Protein AF-0000000068500749 (afdb_homodimer)

Secondary structure (DSSP, 8-state):
---EEEEEEPPPBHHHHHTB--SS---PBPHHHHHHHHHHHHHHTTS---EEEEESSHHHHHHHHHHHHHHT-PEEEEGGGPPPP-GGGTT-BHHHHHHHSHHHHHHHHH-GGG---TT---HHHHHHHHHHHHHHHHHH-SS-EEEEEE-HHHHHHHHHHHTT--GGGGGGB---TT-EEEEEEETTEEEEEEEEE-TT-SS-------TT-/---EEEEEEPPPBHHHHHTB--SS---PBPHHHHHHHHHHHHHHTTS---EEEEESSHHHHHHHHHHHHHHT-PEEEEGGGPPPP-GGGTT-BHHHHHHHSHHHHHHHHH-GGG---TT---HHHHHHHHHHHHHHHHHH-SS-EEEEEE-HHHHHHHHHHHTT--GGGGGGB---TT-EEEEEEETTEEEEEEEEE-TT-SS-------TT-

Nearest PDB structures (foldseek):
  4ij6-assembly1_B  TM=9.766E-01  e=2.211E-24  Hydrogenobacter thermophilus TK-6
  4ij5-assembly1_B  TM=9.631E-01  e=2.299E-23  Hydrogenobacter thermophilus TK-6
  6e4b-assembly2_C  TM=9.234E-01  e=4.566E-20  Escherichia coli K-12
  1ebb-assembly1_A  TM=9.603E-01  e=8.939E-19  Geobacillus stearothermophilus
  6nru-assembly5_E  TM=9.202E-01  e=1.307E-18  Shigella flexneri 2a

Sequence (426 aa):
MGNTFYIVRHGQTDWNILGKTQGHGNSDLTPQGIEQAKELSEDIGKYSIDYIFSSDLGRAMQTAQILGDKLNIEVQKTEALREMGFGVWEGLLIKEIQKDYSDIYATWRNEPHLVNIPEGETLKIIKERVDAFIKELNEKYDNKNIILVTHSITLRVMLLSFLESGMENIYRIKQDNTALNIVEFKDYGPVIVKMNDTSHIKNHVKINNSALEMGNTFYIVRHGQTDWNILGKTQGHGNSDLTPQGIEQAKELSEDIGKYSIDYIFSSDLGRAMQTAQILGDKLNIEVQKTEALREMGFGVWEGLLIKEIQKDYSDIYATWRNEPHLVNIPEGETLKIIKERVDAFIKELNEKYDNKNIILVTHSITLRVMLLSFLESGMENIYRIKQDNTALNIVEFKDYGPVIVKMNDTSHIKNHVKINNSALE

pLDDT: mean 94.72, std 9.9, range [47.94, 99.0]

Foldseek 3Di:
DFEKEKEFEFFAFPCFVVLADAFLDDGEHDPRRLVLLLLLLVVCLVDPADAEEEAPRDRLVSSRVSNCVSNVHDYHYDNLQGGWFQAPRGGPHPVVCCVPVVPLVVCCVQPQQPHDHVGTDHLVVNLVSNVVVVVVCRVVDGHHYYYYYHHLQSVLSVVCVQVVHDSSCSVVADAAH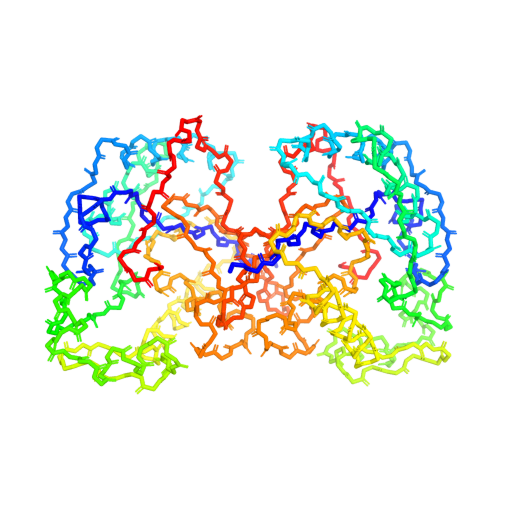GFIWMWGQDPVGIDTPDGRHSVSNDDCDPRNGHSSD/DFEKEKEFEFFAFPCFVVLADAFLDDGEHDPRRLVLLLLLLVVCLVPPADAEEEAPRDRLVSSRVSNCVSNVHDYHYDNLQGGWFQAPRGGPHPVVCCVPVVPLVVCCVQPQQPHDHVVTDHLVVNLVSNVVVVVVCRVVDGHHYYYYYHHLQSVLSVVCVQVVHDSSCSVVADAAHGFIWMWGQDPVGIDTPDGRHSVSNDDCDPRSGHSSD

Radius of gyration: 21.62 Å; Cα contacts (8 Å, |Δi|>4): 972; chains: 2; bounding box: 49×56×51 Å

Structure (mmCIF, N/CA/C/O backbone):
data_AF-0000000068500749-model_v1
#
loop_
_entity.id
_entity.type
_entity.pdbx_description
1 polymer 'Phosphoglycerate mutase'
#
loop_
_atom_site.group_PDB
_atom_site.id
_atom_site.type_symbol
_atom_site.label_atom_id
_atom_site.label_alt_id
_atom_site.label_comp_id
_atom_site.label_asym_id
_atom_site.label_entity_id
_atom_site.label_seq_id
_atom_site.pdbx_PDB_ins_code
_atom_site.Cartn_x
_atom_site.Cartn_y
_atom_site.Cartn_z
_atom_site.occupancy
_atom_site.B_iso_or_equiv
_atom_site.auth_seq_id
_atom_site.auth_comp_id
_atom_site.auth_asym_id
_atom_site.auth_atom_id
_atom_site.pdbx_PDB_model_num
ATOM 1 N N . MET A 1 1 ? -22.219 -3.414 1.547 1 71.38 1 MET A N 1
ATOM 2 C CA . MET A 1 1 ? -20.906 -3.711 2.107 1 71.38 1 MET A CA 1
ATOM 3 C C . MET A 1 1 ? -20.172 -4.762 1.272 1 71.38 1 MET A C 1
ATOM 5 O O . MET A 1 1 ? -20.812 -5.617 0.655 1 71.38 1 MET A O 1
ATOM 9 N N . GLY A 1 2 ? -19.078 -4.574 0.69 1 93.25 2 GLY A N 1
ATOM 10 C CA . GLY A 1 2 ? -18.422 -5.426 -0.292 1 93.25 2 GLY A CA 1
ATOM 11 C C . GLY A 1 2 ? -17.406 -6.371 0.32 1 93.25 2 GLY A C 1
ATOM 12 O O . GLY A 1 2 ? -17.281 -6.449 1.544 1 93.25 2 GLY A O 1
ATOM 13 N N . ASN A 1 3 ? -16.953 -7.312 -0.362 1 98.62 3 ASN A N 1
ATOM 14 C CA . ASN A 1 3 ? -16 -8.328 0.065 1 98.62 3 ASN A CA 1
ATOM 15 C C . ASN A 1 3 ? -14.688 -7.703 0.524 1 98.62 3 ASN A C 1
ATOM 17 O O . ASN A 1 3 ? -14.367 -6.574 0.156 1 98.62 3 ASN A O 1
ATOM 21 N N . THR A 1 4 ? -14.039 -8.367 1.441 1 98.81 4 THR A N 1
ATOM 22 C CA . THR A 1 4 ? -12.648 -8.07 1.788 1 98.81 4 THR A CA 1
ATOM 23 C C . THR A 1 4 ? -11.719 -9.156 1.268 1 98.81 4 THR A C 1
ATOM 25 O O . THR A 1 4 ? -11.945 -10.344 1.502 1 98.81 4 THR A O 1
ATOM 28 N N . PHE A 1 5 ? -10.758 -8.75 0.546 1 98.88 5 PHE A N 1
ATOM 29 C CA . PHE A 1 5 ? -9.773 -9.68 0.004 1 98.88 5 PHE A CA 1
ATOM 30 C C . PHE A 1 5 ? -8.469 -9.617 0.79 1 98.88 5 PHE A C 1
ATOM 32 O O . PHE A 1 5 ? -7.934 -8.531 1.021 1 98.88 5 PHE A O 1
ATOM 39 N N . TYR A 1 6 ? -8.008 -10.734 1.251 1 98.88 6 TYR A N 1
ATOM 40 C CA . TYR A 1 6 ? -6.699 -10.953 1.857 1 98.88 6 TYR A CA 1
ATOM 41 C C . TYR A 1 6 ? -5.746 -11.633 0.879 1 98.88 6 TYR A C 1
ATOM 43 O O . TYR A 1 6 ? -5.801 -12.852 0.696 1 98.88 6 TYR A O 1
ATOM 51 N N . ILE A 1 7 ? -4.91 -10.852 0.264 1 98.94 7 ILE A N 1
ATOM 52 C CA . ILE A 1 7 ? -4.113 -11.32 -0.865 1 98.94 7 ILE A CA 1
ATOM 53 C C . ILE A 1 7 ? -2.678 -11.57 -0.414 1 98.94 7 ILE A C 1
ATOM 55 O O . ILE A 1 7 ? -2.041 -10.695 0.173 1 98.94 7 ILE A O 1
ATOM 59 N N . VAL A 1 8 ? -2.154 -12.734 -0.769 1 98.5 8 VAL A N 1
ATOM 60 C CA . VAL A 1 8 ? -0.873 -13.164 -0.224 1 98.5 8 VAL A CA 1
ATOM 61 C C . VAL A 1 8 ? -0.007 -13.75 -1.339 1 98.5 8 VAL A C 1
ATOM 63 O O . VAL A 1 8 ? -0.506 -14.461 -2.215 1 98.5 8 VAL A O 1
ATOM 66 N N . ARG A 1 9 ? 1.247 -13.398 -1.293 1 98.38 9 ARG A N 1
ATOM 67 C CA . ARG A 1 9 ? 2.227 -14.102 -2.117 1 98.38 9 ARG A CA 1
ATOM 68 C C . ARG A 1 9 ? 2.609 -15.438 -1.493 1 98.38 9 ARG A C 1
ATOM 70 O O . ARG A 1 9 ? 2.709 -15.555 -0.27 1 98.38 9 ARG A O 1
ATOM 77 N N . HIS A 1 10 ? 2.9 -16.375 -2.258 1 98.38 10 HIS A N 1
ATOM 78 C CA . HIS A 1 10 ? 3.309 -17.688 -1.763 1 98.38 10 HIS A CA 1
ATOM 79 C C . HIS A 1 10 ? 4.566 -17.594 -0.908 1 98.38 10 HIS A C 1
ATOM 81 O O . HIS A 1 10 ? 5.246 -16.562 -0.918 1 98.38 10 HIS A O 1
ATOM 87 N N . GLY A 1 11 ? 4.848 -18.734 -0.18 1 97.44 11 GLY A N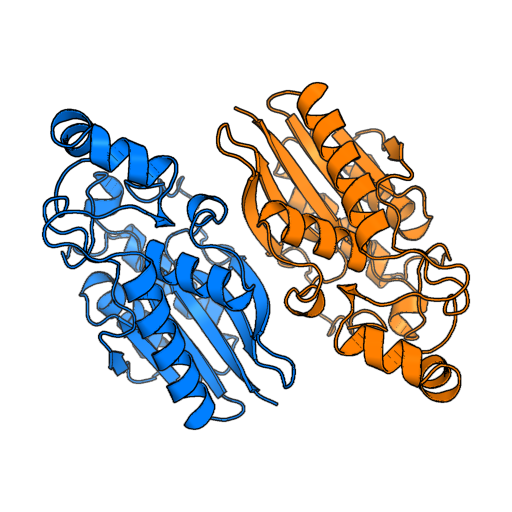 1
ATOM 88 C CA . GLY A 1 11 ? 6.051 -18.812 0.631 1 97.44 11 GLY A CA 1
ATOM 89 C C . GLY A 1 11 ? 7.32 -18.922 -0.194 1 97.44 11 GLY A C 1
ATOM 90 O O . GLY A 1 11 ? 7.262 -19.172 -1.4 1 97.44 11 GLY A O 1
ATOM 91 N N . GLN A 1 12 ? 8.414 -18.75 0.467 1 96 12 GLN A N 1
ATOM 92 C CA . GLN A 1 12 ? 9.711 -18.812 -0.19 1 96 12 GLN A CA 1
ATOM 93 C C . GLN A 1 12 ? 9.938 -20.172 -0.835 1 96 12 GLN A C 1
ATOM 95 O O . GLN A 1 12 ? 9.633 -21.219 -0.236 1 96 12 GLN A O 1
ATOM 100 N N . THR A 1 13 ? 10.469 -20.188 -2.014 1 95.81 13 THR A N 1
ATOM 101 C CA . THR A 1 13 ? 10.758 -21.422 -2.742 1 95.81 13 THR A CA 1
ATOM 102 C C . THR A 1 13 ? 12.266 -21.562 -2.971 1 95.81 13 THR A C 1
ATOM 104 O O . THR A 1 13 ? 13.023 -20.609 -2.801 1 95.81 13 THR A O 1
ATOM 107 N N . ASP A 1 14 ? 12.641 -22.719 -3.41 1 93.31 14 ASP A N 1
ATOM 108 C CA . ASP A 1 14 ? 14.039 -22.953 -3.764 1 93.31 14 ASP A CA 1
ATOM 109 C C . ASP A 1 14 ? 14.484 -22.047 -4.898 1 93.31 14 ASP A C 1
ATOM 111 O O . ASP A 1 14 ? 15.602 -21.516 -4.879 1 93.31 14 ASP A O 1
ATOM 115 N N . TRP A 1 15 ? 13.641 -21.859 -5.832 1 90.56 15 TRP A N 1
ATOM 116 C CA . TRP A 1 15 ? 13.992 -21.016 -6.977 1 90.56 15 TRP A CA 1
ATOM 117 C C . TRP A 1 15 ? 14.102 -19.547 -6.566 1 90.56 15 TRP A C 1
ATOM 119 O O . TRP A 1 15 ? 14.891 -18.797 -7.141 1 90.56 15 TRP A O 1
ATOM 129 N N . ASN A 1 16 ? 13.289 -19.125 -5.578 1 90.19 16 ASN A N 1
ATOM 130 C CA . ASN A 1 16 ? 13.484 -17.781 -5.039 1 90.19 16 ASN A CA 1
ATOM 131 C C . ASN A 1 16 ? 14.914 -17.578 -4.551 1 90.19 16 ASN A C 1
ATOM 133 O O . ASN A 1 16 ? 15.555 -16.578 -4.879 1 90.19 16 ASN A O 1
ATOM 137 N N . ILE A 1 17 ? 15.391 -18.516 -3.789 1 88.44 17 ILE A N 1
ATOM 138 C CA . ILE A 1 17 ? 16.719 -18.438 -3.182 1 88.44 17 ILE A CA 1
ATOM 139 C C . ILE A 1 17 ? 17.781 -18.438 -4.273 1 88.44 17 ILE A C 1
ATOM 141 O O . ILE A 1 17 ? 18.797 -17.734 -4.164 1 88.44 17 ILE A O 1
ATOM 145 N N . LEU A 1 18 ? 17.516 -19.125 -5.293 1 88.44 18 LEU A N 1
ATOM 146 C CA . LEU A 1 18 ? 18.5 -19.297 -6.359 1 88.44 18 LEU A CA 1
ATOM 147 C C . LEU A 1 18 ? 18.438 -18.141 -7.348 1 88.44 18 LEU A C 1
ATOM 149 O O . LEU A 1 18 ? 19.312 -17.984 -8.203 1 88.44 18 LEU A O 1
ATOM 153 N N . GLY A 1 19 ? 17.344 -17.422 -7.281 1 89.38 19 GLY A N 1
ATOM 154 C CA . GLY A 1 19 ? 17.188 -16.312 -8.203 1 89.38 19 GLY A CA 1
ATOM 155 C C . GLY A 1 19 ? 16.703 -16.734 -9.578 1 89.38 19 GLY A C 1
ATOM 156 O O . GLY A 1 19 ? 17.094 -16.156 -10.586 1 89.38 19 GLY A O 1
ATOM 157 N N . LYS A 1 20 ? 15.984 -17.766 -9.633 1 91.12 20 LYS A N 1
ATOM 158 C CA . LYS A 1 20 ? 15.445 -18.25 -10.891 1 91.12 20 LYS A CA 1
ATOM 159 C C . LYS A 1 20 ? 14.055 -17.672 -11.164 1 91.12 20 LYS A C 1
ATOM 161 O O . LYS A 1 20 ? 13.289 -17.438 -10.234 1 91.12 20 LYS A O 1
ATOM 166 N N . THR A 1 21 ? 13.812 -17.469 -12.422 1 92.44 21 THR A N 1
ATOM 167 C CA . THR A 1 21 ? 12.508 -16.984 -12.844 1 92.44 21 THR A CA 1
ATOM 168 C C . THR A 1 21 ? 11.461 -18.094 -12.766 1 92.44 21 THR A C 1
ATOM 170 O O . THR A 1 21 ? 11.609 -19.141 -13.414 1 92.44 21 THR A O 1
ATOM 173 N N . GLN A 1 22 ? 10.516 -17.75 -11.953 1 90.94 22 GLN A N 1
ATOM 174 C CA . GLN A 1 22 ? 9.484 -18.766 -11.703 1 90.94 22 GLN A CA 1
ATOM 175 C C . GLN A 1 22 ? 8.125 -18.281 -12.203 1 90.94 22 GLN A C 1
ATOM 177 O O . GLN A 1 22 ? 7.398 -17.594 -11.484 1 90.94 22 GLN A O 1
ATOM 182 N N . GLY A 1 23 ? 7.676 -18.484 -13.281 1 94.94 23 GLY A N 1
ATOM 183 C CA . GLY A 1 23 ? 6.363 -18.266 -13.867 1 94.94 23 GLY A CA 1
ATOM 184 C C . GLY A 1 23 ? 5.395 -19.406 -13.594 1 94.94 23 GLY A C 1
ATOM 185 O O . GLY A 1 23 ? 5.008 -19.641 -12.453 1 94.94 23 GLY A O 1
ATOM 186 N N . HIS A 1 24 ? 5.258 -20.188 -14.633 1 95.81 24 HIS A N 1
ATOM 187 C CA . HIS A 1 24 ? 4.367 -21.328 -14.477 1 95.81 24 HIS A CA 1
ATOM 188 C C . HIS A 1 24 ? 5.129 -22.562 -14 1 95.81 24 HIS A C 1
ATOM 190 O O . HIS A 1 24 ? 4.527 -23.594 -13.711 1 95.81 24 HIS A O 1
ATOM 196 N N . GLY A 1 25 ? 6.453 -22.359 -13.922 1 89.88 25 GLY A N 1
ATOM 197 C CA . GLY A 1 25 ? 7.25 -23.438 -13.336 1 89.88 25 GLY A CA 1
ATOM 198 C C . GLY A 1 25 ? 7.047 -23.562 -11.836 1 89.88 25 GLY A C 1
ATOM 199 O O . GLY A 1 25 ? 6.414 -22.719 -11.211 1 89.88 25 GLY A O 1
ATOM 200 N N . ASN A 1 26 ? 7.57 -24.703 -11.344 1 86.31 26 ASN A N 1
ATOM 201 C CA . ASN A 1 26 ? 7.309 -24.938 -9.93 1 86.31 26 ASN A CA 1
ATOM 202 C C . ASN A 1 26 ? 8.555 -25.422 -9.203 1 86.31 26 ASN A C 1
ATOM 204 O O . ASN A 1 26 ? 9.352 -26.188 -9.766 1 86.31 26 ASN A O 1
ATOM 208 N N . SER A 1 27 ? 8.695 -24.906 -8.086 1 89 27 SER A N 1
ATOM 209 C CA . SER A 1 27 ? 9.648 -25.406 -7.109 1 89 27 SER A CA 1
ATOM 210 C C . SER A 1 27 ? 9.031 -25.484 -5.719 1 89 27 SER A C 1
ATOM 212 O O . SER A 1 27 ? 8.086 -24.75 -5.414 1 89 27 SER A O 1
ATOM 214 N N . ASP A 1 28 ? 9.516 -26.297 -4.953 1 93.94 28 ASP A N 1
ATOM 215 C CA . ASP A 1 28 ? 8.953 -26.516 -3.623 1 93.94 28 ASP A CA 1
ATOM 216 C C . ASP A 1 28 ? 9.242 -25.328 -2.707 1 93.94 28 ASP A C 1
ATOM 218 O O . ASP A 1 28 ? 10.234 -24.609 -2.902 1 93.94 28 ASP A O 1
ATOM 222 N N . LEU A 1 29 ? 8.336 -25.188 -1.737 1 96.94 29 LEU A N 1
ATOM 223 C CA . LEU A 1 29 ? 8.672 -24.266 -0.654 1 96.94 29 LEU A CA 1
ATOM 224 C C . LEU A 1 29 ? 9.914 -24.734 0.096 1 96.94 29 LEU A C 1
ATOM 226 O O . LEU A 1 29 ? 10.094 -25.938 0.311 1 96.94 29 LEU A O 1
ATOM 230 N N . THR A 1 30 ? 10.711 -23.828 0.465 1 96.12 30 THR A N 1
ATOM 231 C CA . THR A 1 30 ? 11.781 -24.141 1.401 1 96.12 30 THR A CA 1
ATOM 232 C C . THR A 1 30 ? 11.227 -24.359 2.805 1 96.12 30 THR A C 1
ATOM 234 O O . THR A 1 30 ? 10.062 -24.062 3.074 1 96.12 30 THR A O 1
ATOM 237 N N . PRO A 1 31 ? 12.031 -24.922 3.672 1 96.19 31 PRO A N 1
ATOM 238 C CA . PRO A 1 31 ? 11.602 -24.984 5.07 1 96.19 31 PRO A CA 1
ATOM 239 C C . PRO A 1 31 ? 11.188 -23.625 5.621 1 96.19 31 PRO A C 1
ATOM 241 O O . PRO A 1 31 ? 10.195 -23.516 6.34 1 96.19 31 PRO A O 1
ATOM 244 N N . GLN A 1 32 ? 11.906 -22.656 5.227 1 95.25 32 GLN A N 1
ATOM 245 C CA . GLN A 1 32 ? 11.562 -21.297 5.641 1 95.25 32 GLN A CA 1
ATOM 246 C C . GLN A 1 32 ? 10.219 -20.875 5.059 1 95.25 32 GLN A C 1
ATOM 248 O O . GLN A 1 32 ? 9.43 -20.203 5.73 1 95.25 32 GLN A O 1
ATOM 253 N N . GLY A 1 33 ? 10.008 -21.172 3.812 1 96.75 33 GLY A N 1
ATOM 254 C CA . GLY A 1 33 ? 8.734 -20.859 3.186 1 96.75 33 GLY A CA 1
ATOM 255 C C . GLY A 1 33 ? 7.555 -21.5 3.893 1 96.75 33 GLY A C 1
ATOM 256 O O . GLY A 1 33 ? 6.496 -20.891 4.031 1 96.75 33 GLY A O 1
ATOM 257 N N . ILE A 1 34 ? 7.746 -22.703 4.301 1 97.5 34 ILE A N 1
ATOM 258 C CA . ILE A 1 34 ? 6.719 -23.422 5.043 1 97.5 34 ILE A CA 1
ATOM 259 C C . ILE A 1 34 ? 6.465 -22.734 6.379 1 97.5 34 ILE A C 1
ATOM 261 O O . ILE A 1 34 ? 5.312 -22.516 6.766 1 97.5 34 ILE A O 1
ATOM 265 N N . GLU A 1 35 ? 7.535 -22.391 7.023 1 97.12 35 GLU A N 1
ATOM 266 C CA . GLU A 1 35 ? 7.41 -21.703 8.305 1 97.12 35 GLU A CA 1
ATOM 267 C C . GLU A 1 35 ? 6.707 -20.359 8.141 1 97.12 35 GLU A C 1
ATOM 269 O O . GLU A 1 35 ? 5.867 -19.984 8.961 1 97.12 35 GLU A O 1
ATOM 274 N N . GLN A 1 36 ? 7.031 -19.625 7.137 1 96.81 36 GLN A N 1
ATOM 275 C CA . GLN A 1 36 ? 6.363 -18.359 6.828 1 96.81 36 GLN A CA 1
ATOM 276 C C . GLN A 1 36 ? 4.855 -18.562 6.691 1 96.81 36 GLN A C 1
ATOM 278 O O . GLN A 1 36 ? 4.07 -17.781 7.238 1 96.81 36 GLN A O 1
ATOM 283 N N . ALA A 1 37 ? 4.504 -19.562 5.957 1 97.88 37 ALA A N 1
ATOM 284 C CA . ALA A 1 37 ? 3.092 -19.859 5.727 1 97.88 37 ALA A CA 1
ATOM 285 C C . ALA A 1 37 ? 2.385 -20.219 7.027 1 97.88 37 ALA A C 1
ATOM 287 O O . ALA A 1 37 ? 1.25 -19.797 7.266 1 97.88 37 ALA A O 1
ATOM 288 N N . LYS A 1 38 ? 3.039 -20.984 7.84 1 98 38 LYS A N 1
ATOM 289 C CA . LYS A 1 38 ? 2.471 -21.359 9.133 1 98 38 LYS A CA 1
ATOM 290 C C . LYS A 1 38 ? 2.26 -20.125 10.016 1 98 38 LYS A C 1
ATOM 292 O O . LYS A 1 38 ? 1.207 -19.984 10.633 1 98 38 LYS A O 1
ATOM 297 N N . GLU A 1 39 ? 3.271 -19.312 10.078 1 97.81 39 GLU A N 1
ATOM 298 C CA . GLU A 1 39 ? 3.16 -18.094 10.867 1 97.81 39 GLU A CA 1
ATOM 299 C C . GLU A 1 39 ? 2.018 -17.219 10.359 1 97.81 39 GLU A C 1
ATOM 301 O O . GLU A 1 39 ? 1.275 -16.641 11.156 1 97.81 39 GLU A O 1
ATOM 306 N N . LEU A 1 40 ? 1.9 -17.109 9.062 1 97.81 40 LEU A N 1
ATOM 307 C CA . LEU A 1 40 ? 0.791 -16.359 8.484 1 97.81 40 LEU A CA 1
ATOM 308 C C . LEU A 1 40 ? -0.547 -16.984 8.875 1 97.81 40 LEU A C 1
ATOM 310 O O . LEU A 1 40 ? -1.503 -16.266 9.18 1 97.81 40 LEU A O 1
ATOM 314 N N . SER A 1 41 ? -0.614 -18.266 8.812 1 97.81 41 SER A N 1
ATOM 315 C CA . SER A 1 41 ? -1.863 -18.953 9.125 1 97.81 41 SER A CA 1
ATOM 316 C C . SER A 1 41 ? -2.303 -18.672 10.562 1 97.81 41 SER A C 1
ATOM 318 O O . SER A 1 41 ? -3.5 -18.562 10.836 1 97.81 41 SER A O 1
ATOM 320 N N . GLU A 1 42 ? -1.373 -18.578 11.43 1 96.62 42 GLU A N 1
ATOM 321 C CA . GLU A 1 42 ? -1.683 -18.234 12.82 1 96.62 42 GLU A CA 1
ATOM 322 C C . GLU A 1 42 ? -2.219 -16.797 12.922 1 96.62 42 GLU A C 1
ATOM 324 O O . GLU A 1 42 ? -3.199 -16.547 13.633 1 96.62 42 GLU A O 1
ATOM 329 N N . ASP A 1 43 ? -1.589 -15.969 12.258 1 95.75 43 ASP A N 1
ATOM 330 C CA . ASP A 1 43 ? -1.918 -14.547 12.344 1 95.75 43 ASP A CA 1
ATOM 331 C C . ASP A 1 43 ? -3.244 -14.25 11.648 1 95.75 43 ASP A C 1
ATOM 333 O O . ASP A 1 43 ? -4.055 -13.469 12.148 1 95.75 43 ASP A O 1
ATOM 337 N N . ILE A 1 44 ? -3.486 -14.82 10.492 1 96.19 44 ILE A N 1
ATOM 338 C CA . ILE A 1 44 ? -4.625 -14.477 9.641 1 96.19 44 ILE A CA 1
ATOM 339 C C . ILE A 1 44 ? -5.902 -15.078 10.234 1 96.19 44 ILE A C 1
ATOM 341 O O . ILE A 1 44 ? -7.008 -14.68 9.852 1 96.19 44 ILE A O 1
ATOM 345 N N . GLY A 1 45 ? -5.738 -15.969 11.172 1 93.12 45 GLY A N 1
ATOM 346 C CA . GLY A 1 45 ? -6.867 -16.547 11.875 1 93.12 45 GLY A CA 1
ATOM 347 C C . GLY A 1 45 ? -7.676 -15.531 12.656 1 93.12 45 GLY A C 1
ATOM 348 O O . GLY A 1 45 ? -8.812 -15.805 13.047 1 93.12 45 GLY A O 1
ATOM 349 N N . LYS A 1 46 ? -7.062 -14.398 12.906 1 93.44 46 LYS A N 1
ATOM 350 C CA . LYS A 1 46 ? -7.777 -13.344 13.625 1 93.44 46 LYS A CA 1
ATOM 351 C C . LYS A 1 46 ? -8.898 -12.766 12.773 1 93.44 46 LYS A C 1
ATOM 353 O O . LYS A 1 46 ? -9.797 -12.086 13.297 1 93.44 46 LYS A O 1
ATOM 358 N N . TYR A 1 47 ? -8.766 -13.031 11.531 1 94.75 47 TYR A N 1
ATOM 359 C CA . TYR A 1 47 ? -9.82 -12.586 10.633 1 94.75 47 TYR A CA 1
ATOM 360 C C . TYR A 1 47 ? -10.836 -13.695 10.398 1 94.75 47 TYR A C 1
ATOM 362 O O . TYR A 1 47 ? -10.5 -14.883 10.461 1 94.75 47 TYR A O 1
ATOM 370 N N . SER A 1 48 ? -12.117 -13.484 10.367 1 96.81 48 SER A N 1
ATOM 371 C CA . SER A 1 48 ? -13.141 -14.469 10.047 1 96.81 48 SER A CA 1
ATOM 372 C C . SER A 1 48 ? -13.188 -14.758 8.547 1 96.81 48 SER A C 1
ATOM 374 O O . SER A 1 48 ? -14.055 -14.25 7.84 1 96.81 48 SER A O 1
ATOM 376 N N . ILE A 1 49 ? -12.383 -15.719 8.148 1 98.62 49 ILE A N 1
ATOM 377 C CA . ILE A 1 49 ? -12.203 -16.016 6.727 1 98.62 49 ILE A CA 1
ATOM 378 C C . ILE A 1 49 ? -13.305 -16.953 6.25 1 98.62 49 ILE A C 1
ATOM 380 O O . ILE A 1 49 ? -13.609 -17.953 6.914 1 98.62 49 ILE A O 1
ATOM 384 N N . ASP A 1 50 ? -13.852 -16.641 5.102 1 98.81 50 ASP A N 1
ATOM 385 C CA . ASP A 1 50 ? -14.938 -17.453 4.551 1 98.81 50 ASP A CA 1
ATOM 386 C C . ASP A 1 50 ? -14.43 -18.391 3.457 1 98.81 50 ASP A C 1
ATOM 388 O O . ASP A 1 50 ? -14.875 -19.531 3.357 1 98.81 50 ASP A O 1
ATOM 392 N N . TYR A 1 51 ? -13.531 -17.891 2.584 1 98.88 51 TYR A N 1
ATOM 393 C CA . TYR A 1 51 ? -13.086 -18.656 1.424 1 98.88 51 TYR A CA 1
ATOM 394 C C . TYR A 1 51 ? -11.586 -18.484 1.203 1 98.88 51 TYR A C 1
ATOM 396 O O . TYR A 1 51 ? -11.016 -17.453 1.559 1 98.88 51 TYR A O 1
ATOM 404 N N . ILE A 1 52 ? -10.984 -19.5 0.629 1 98.94 52 ILE A N 1
ATOM 405 C CA . ILE A 1 52 ? -9.602 -19.453 0.177 1 98.94 52 ILE A CA 1
ATOM 406 C C . ILE A 1 52 ? -9.516 -19.859 -1.291 1 98.94 52 ILE A C 1
ATOM 408 O O . ILE A 1 52 ? -9.984 -20.938 -1.662 1 98.94 52 ILE A O 1
ATOM 412 N N . PHE A 1 53 ? -9.016 -19 -2.102 1 98.94 53 PHE A N 1
ATOM 413 C CA . PHE A 1 53 ? -8.664 -19.312 -3.484 1 98.94 53 PHE A CA 1
ATOM 414 C C . PHE A 1 53 ? -7.16 -19.25 -3.693 1 98.94 53 PHE A C 1
ATOM 416 O O . PHE A 1 53 ? -6.488 -18.375 -3.135 1 98.94 53 PHE A O 1
ATOM 423 N N . SER A 1 54 ? -6.656 -20.141 -4.523 1 98.88 54 SER A N 1
ATOM 424 C CA . SER A 1 54 ? -5.223 -20.156 -4.781 1 98.88 54 SER A CA 1
ATOM 425 C C . SER A 1 54 ? -4.93 -20.359 -6.266 1 98.88 54 SER A C 1
ATOM 427 O O . SER A 1 54 ? -5.668 -21.062 -6.961 1 98.88 54 SER A O 1
ATOM 429 N N . SER A 1 55 ? -3.848 -19.641 -6.68 1 98.81 55 SER A N 1
ATOM 430 C CA . SER A 1 55 ? -3.223 -20.125 -7.906 1 98.81 55 SER A CA 1
ATOM 431 C C . SER A 1 55 ? -3.076 -21.641 -7.887 1 98.81 55 SER A C 1
ATOM 433 O O . SER A 1 55 ? -2.77 -22.234 -6.844 1 98.81 55 SER A O 1
ATOM 435 N N . ASP A 1 56 ? -3.201 -22.281 -9.047 1 98.44 56 ASP A N 1
ATOM 436 C CA . ASP A 1 56 ? -3.115 -23.734 -9.094 1 98.44 56 ASP A CA 1
ATOM 437 C C . ASP A 1 56 ? -1.663 -24.203 -9.211 1 98.44 56 ASP A C 1
ATOM 439 O O . ASP A 1 56 ? -1.394 -25.406 -9.32 1 98.44 56 ASP A O 1
ATOM 443 N N . LEU A 1 57 ? -0.75 -23.312 -9.242 1 98.12 57 LEU A N 1
ATOM 444 C CA . LEU A 1 57 ? 0.66 -23.688 -9.273 1 98.12 57 LEU A CA 1
ATOM 445 C C . LEU A 1 57 ? 1.12 -24.188 -7.91 1 98.12 57 LEU A C 1
ATOM 447 O O . LEU A 1 57 ? 0.672 -23.688 -6.875 1 98.12 57 LEU A O 1
ATOM 451 N N . GLY A 1 58 ? 2.023 -25.062 -7.816 1 97.56 58 GLY A N 1
ATOM 452 C CA . GLY A 1 58 ? 2.375 -25.859 -6.652 1 97.56 58 GLY A CA 1
ATOM 453 C C . GLY A 1 58 ? 2.754 -25.016 -5.445 1 97.56 58 GLY A C 1
ATOM 454 O O . GLY A 1 58 ? 2.279 -25.266 -4.336 1 97.56 58 GLY A O 1
ATOM 455 N N . ARG A 1 59 ? 3.623 -24.031 -5.605 1 97.56 59 ARG A N 1
ATOM 456 C CA . ARG A 1 59 ? 4.113 -23.219 -4.488 1 97.56 59 ARG A CA 1
ATOM 457 C C . ARG A 1 59 ? 2.975 -22.438 -3.838 1 97.56 59 ARG A C 1
ATOM 459 O O . ARG A 1 59 ? 2.949 -22.281 -2.617 1 97.56 59 ARG A O 1
ATOM 466 N N . ALA A 1 60 ? 2.029 -21.938 -4.633 1 98.44 60 ALA A N 1
ATOM 467 C CA . ALA A 1 60 ? 0.867 -21.234 -4.109 1 98.44 60 ALA A CA 1
ATOM 468 C C . ALA A 1 60 ? -0.11 -22.188 -3.441 1 98.44 60 ALA A C 1
ATOM 470 O O . ALA A 1 60 ? -0.63 -21.906 -2.359 1 98.44 60 ALA A O 1
ATOM 471 N N . MET A 1 61 ? -0.309 -23.344 -4.086 1 98.31 61 MET A N 1
ATOM 472 C CA . MET A 1 61 ? -1.208 -24.344 -3.527 1 98.31 61 MET A CA 1
ATOM 473 C C . MET A 1 61 ? -0.701 -24.844 -2.178 1 98.31 61 MET A C 1
ATOM 475 O O . MET A 1 61 ? -1.481 -25 -1.236 1 98.31 61 MET A O 1
ATOM 479 N N . GLN A 1 62 ? 0.573 -25.109 -2.107 1 98.44 62 GLN A N 1
ATOM 480 C CA . GLN A 1 62 ? 1.149 -25.547 -0.842 1 98.44 62 GLN A CA 1
ATOM 481 C C . GLN A 1 62 ? 0.946 -24.5 0.252 1 98.44 62 GLN A C 1
ATOM 483 O O . GLN A 1 62 ? 0.558 -24.844 1.373 1 98.44 62 GLN A O 1
ATOM 488 N N . THR A 1 63 ? 1.209 -23.297 -0.053 1 98.69 63 THR A N 1
ATOM 489 C CA . THR A 1 63 ? 0.996 -22.188 0.884 1 98.69 63 THR A CA 1
ATOM 490 C C . THR A 1 63 ? -0.468 -22.125 1.31 1 98.69 63 THR A C 1
ATOM 492 O O . THR A 1 63 ? -0.77 -22.047 2.502 1 98.69 63 THR A O 1
ATOM 495 N N . ALA A 1 64 ? -1.36 -22.188 0.331 1 98.88 64 ALA A N 1
ATOM 496 C CA . ALA A 1 64 ? -2.795 -22.078 0.583 1 98.88 64 ALA A CA 1
ATOM 497 C C . ALA A 1 64 ? -3.291 -23.25 1.431 1 98.88 64 ALA A C 1
ATOM 499 O O . ALA A 1 64 ? -4.168 -23.078 2.281 1 98.88 64 ALA A O 1
ATOM 500 N N . GLN A 1 65 ? -2.764 -24.375 1.177 1 98.75 65 GLN A N 1
ATOM 501 C CA . GLN A 1 65 ? -3.184 -25.562 1.918 1 98.75 65 GLN A CA 1
ATOM 502 C C . GLN A 1 65 ? -2.814 -25.438 3.395 1 98.75 65 GLN A C 1
ATOM 504 O O . GLN A 1 65 ? -3.584 -25.859 4.266 1 98.75 65 GLN A O 1
ATOM 509 N N . ILE A 1 66 ? -1.629 -24.953 3.672 1 98.75 66 ILE A N 1
ATOM 510 C CA . ILE A 1 66 ? -1.227 -24.719 5.055 1 98.75 66 ILE A CA 1
ATOM 511 C C . ILE A 1 66 ? -2.227 -23.781 5.734 1 98.75 66 ILE A C 1
ATOM 513 O O . ILE A 1 66 ? -2.664 -24.047 6.859 1 98.75 66 ILE A O 1
ATOM 517 N N . LEU A 1 67 ? -2.613 -22.703 5.062 1 98.75 67 LEU A N 1
AT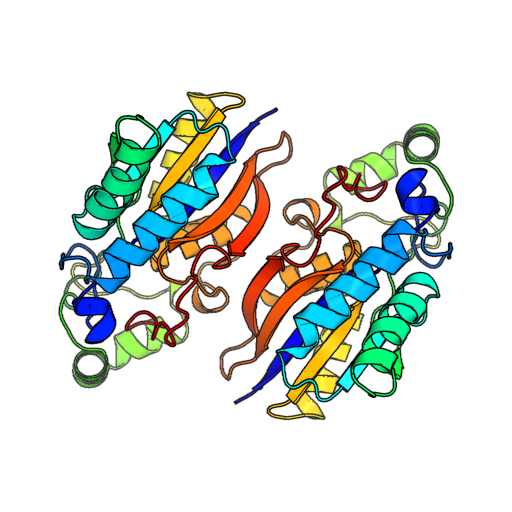OM 518 C CA . LEU A 1 67 ? -3.611 -21.781 5.59 1 98.75 67 LEU A CA 1
ATOM 519 C C . LEU A 1 67 ? -4.949 -22.484 5.793 1 98.75 67 LEU A C 1
ATOM 521 O O . LEU A 1 67 ? -5.57 -22.359 6.852 1 98.75 67 LEU A O 1
ATOM 525 N N . GLY A 1 68 ? -5.371 -23.172 4.762 1 98.69 68 GLY A N 1
ATOM 526 C CA . GLY A 1 68 ? -6.652 -23.859 4.797 1 98.69 68 GLY A CA 1
ATOM 527 C C . GLY A 1 68 ? -6.754 -24.875 5.922 1 98.69 68 GLY A C 1
ATOM 528 O O . GLY A 1 68 ? -7.789 -24.969 6.586 1 98.69 68 GLY A O 1
ATOM 529 N N . ASP A 1 69 ? -5.723 -25.641 6.078 1 98.56 69 ASP A N 1
ATOM 530 C CA . ASP A 1 69 ? -5.695 -26.656 7.141 1 98.56 69 ASP A CA 1
ATOM 531 C C . ASP A 1 69 ? -5.879 -26 8.508 1 98.56 69 ASP A C 1
ATOM 533 O O . ASP A 1 69 ? -6.656 -26.484 9.336 1 98.56 69 ASP A O 1
ATOM 537 N N . LYS A 1 70 ? -5.16 -24.969 8.742 1 98.06 70 LYS A N 1
ATOM 538 C CA . LYS A 1 70 ? -5.262 -24.266 10.023 1 98.06 70 LYS A CA 1
ATOM 539 C C . LYS A 1 70 ? -6.66 -23.688 10.227 1 98.06 70 LYS A C 1
ATOM 541 O O . LYS A 1 70 ? -7.203 -23.734 11.336 1 98.06 70 LYS A O 1
ATOM 546 N N . LEU A 1 71 ? -7.254 -23.156 9.18 1 98.19 71 LEU A N 1
ATOM 547 C CA . LEU A 1 71 ? -8.516 -22.422 9.273 1 98.19 71 LEU A CA 1
ATOM 548 C C . LEU A 1 71 ? -9.695 -23.375 9.07 1 98.19 71 LEU A C 1
ATOM 550 O O . LEU A 1 71 ? -10.852 -22.984 9.258 1 98.19 71 LEU A O 1
ATOM 554 N N . ASN A 1 72 ? -9.375 -24.594 8.672 1 98.31 72 ASN A N 1
ATOM 555 C CA . ASN A 1 72 ? -10.391 -25.578 8.344 1 98.31 72 ASN A CA 1
ATOM 556 C C . ASN A 1 72 ? -11.289 -25.109 7.207 1 98.31 72 ASN A C 1
ATOM 558 O O . ASN A 1 72 ? -12.516 -25.156 7.32 1 98.31 72 ASN A O 1
ATOM 562 N N . ILE A 1 73 ? -10.672 -24.594 6.191 1 98.75 73 ILE A N 1
ATOM 563 C CA . ILE A 1 73 ? -11.352 -24.141 4.984 1 98.75 73 ILE A CA 1
ATOM 564 C C . ILE A 1 73 ? -10.742 -24.828 3.762 1 98.75 73 ILE A C 1
ATOM 566 O O . ILE A 1 73 ? -9.523 -24.859 3.611 1 98.75 73 ILE A O 1
ATOM 570 N N . GLU A 1 74 ? -11.539 -25.375 2.93 1 98.75 74 GLU A N 1
ATOM 571 C CA . GLU A 1 74 ? -11.062 -26 1.699 1 98.75 74 GLU A CA 1
ATOM 572 C C . GLU A 1 74 ? -10.508 -24.953 0.727 1 98.75 74 GLU A C 1
ATOM 574 O O . GLU A 1 74 ? -11.117 -23.906 0.531 1 98.75 74 GLU A O 1
ATOM 579 N N . VAL A 1 75 ? -9.406 -25.297 0.11 1 98.88 75 VAL A N 1
ATOM 580 C CA . VAL A 1 75 ? -8.781 -24.406 -0.857 1 98.88 75 VAL A CA 1
ATOM 581 C C . VAL A 1 75 ? -9.375 -24.641 -2.244 1 98.88 75 VAL A C 1
ATOM 583 O O . VAL A 1 75 ? -9.453 -25.781 -2.699 1 98.88 75 VAL A O 1
ATOM 586 N N . GLN A 1 76 ? -9.773 -23.609 -2.881 1 98.88 76 GLN A N 1
ATOM 587 C CA . GLN A 1 76 ? -10.227 -23.672 -4.266 1 98.88 76 GLN A CA 1
ATOM 588 C C . GLN A 1 76 ? -9.141 -23.188 -5.223 1 98.88 76 GLN A C 1
ATOM 590 O O . GLN A 1 76 ? -8.641 -22.078 -5.094 1 98.88 76 GLN A O 1
ATOM 595 N N . LYS A 1 77 ? -8.789 -24.016 -6.152 1 98.56 77 LYS A N 1
ATOM 596 C CA . LYS A 1 77 ? -7.742 -23.656 -7.098 1 98.56 77 LYS A CA 1
ATOM 597 C C . LYS A 1 77 ? -8.32 -22.906 -8.297 1 98.56 77 LYS A C 1
ATOM 599 O O . LYS A 1 77 ? -9.469 -23.141 -8.68 1 98.56 77 LYS A O 1
ATOM 604 N N . THR A 1 78 ? -7.547 -22.031 -8.898 1 98.81 78 THR A N 1
ATOM 605 C CA . THR A 1 78 ? -7.945 -21.312 -10.109 1 98.81 78 THR A CA 1
ATOM 606 C C . THR A 1 78 ? -6.719 -20.891 -10.914 1 98.81 78 THR A C 1
ATOM 608 O O . THR A 1 78 ? -5.695 -20.5 -10.336 1 98.81 78 THR A O 1
ATOM 611 N N . GLU A 1 79 ? -6.812 -20.844 -12.188 1 98.56 79 GLU A N 1
ATOM 612 C CA . GLU A 1 79 ? -5.746 -20.391 -13.07 1 98.56 79 GLU A CA 1
ATOM 613 C C . GLU A 1 79 ? -5.68 -18.859 -13.094 1 98.56 79 GLU A C 1
ATOM 615 O O . GLU A 1 79 ? -4.68 -18.281 -13.531 1 98.56 79 GLU A O 1
ATOM 620 N N . ALA A 1 80 ? -6.738 -18.234 -12.68 1 98.81 80 ALA A N 1
ATOM 621 C CA . ALA A 1 80 ? -6.832 -16.781 -12.742 1 98.81 80 ALA A CA 1
ATOM 622 C C . ALA A 1 80 ? -5.754 -16.125 -11.883 1 98.81 80 ALA A C 1
ATOM 624 O O . ALA A 1 80 ? -5.363 -14.977 -12.125 1 98.81 80 ALA A O 1
ATOM 625 N N . LEU A 1 81 ? -5.211 -16.891 -10.891 1 98.88 81 LEU A N 1
ATOM 626 C CA . LEU A 1 81 ? -4.258 -16.328 -9.938 1 98.88 81 LEU A CA 1
ATOM 627 C C . LEU A 1 81 ? -2.836 -16.766 -10.266 1 98.88 81 LEU A C 1
ATOM 629 O O . LEU A 1 81 ? -1.906 -16.5 -9.5 1 98.88 81 LEU A O 1
ATOM 633 N N . ARG A 1 82 ? -2.662 -17.375 -11.383 1 98.62 82 ARG A N 1
ATOM 634 C CA . ARG A 1 82 ? -1.333 -17.828 -11.773 1 98.62 82 ARG A CA 1
ATOM 635 C C . ARG A 1 82 ? -0.372 -16.656 -11.93 1 98.62 82 ARG A C 1
ATOM 637 O O . ARG A 1 82 ? -0.792 -15.539 -12.234 1 98.62 82 ARG A O 1
ATOM 644 N N . GLU A 1 83 ? 0.835 -17.016 -11.766 1 98.19 83 GLU A N 1
ATOM 645 C CA . GLU A 1 83 ? 1.888 -16.047 -12.07 1 98.19 83 GLU A CA 1
ATOM 646 C C . GLU A 1 83 ? 1.963 -15.781 -13.57 1 98.19 83 GLU A C 1
ATOM 648 O O . GLU A 1 83 ? 1.472 -16.578 -14.375 1 98.19 83 GLU A O 1
ATOM 653 N N . MET A 1 84 ? 2.59 -14.648 -13.852 1 97.88 84 MET A N 1
ATOM 654 C CA . MET A 1 84 ? 2.916 -14.367 -15.25 1 97.88 84 MET A CA 1
ATOM 655 C C . MET A 1 84 ? 3.734 -15.508 -15.852 1 97.88 84 MET A C 1
ATOM 657 O O . MET A 1 84 ? 4.703 -15.969 -15.25 1 97.88 84 MET A O 1
ATOM 661 N N . GLY A 1 85 ? 3.244 -16.016 -17 1 97.62 85 GLY A N 1
ATOM 662 C CA . GLY A 1 85 ? 4.113 -16.906 -17.75 1 97.62 85 GLY A CA 1
ATOM 663 C C . GLY A 1 85 ? 5.312 -16.203 -18.359 1 97.62 85 GLY A C 1
ATOM 664 O O . GLY A 1 85 ? 5.16 -15.258 -19.141 1 97.62 85 GLY A O 1
ATOM 665 N N . PHE A 1 86 ? 6.516 -16.672 -18.062 1 97.19 86 PHE A N 1
ATOM 666 C CA . PHE A 1 86 ? 7.715 -15.969 -18.516 1 97.19 86 PHE A CA 1
ATOM 667 C C . PHE A 1 86 ? 8.297 -16.641 -19.75 1 97.19 86 PHE A C 1
ATOM 669 O O . PHE A 1 86 ? 9.406 -16.312 -20.172 1 97.19 86 PHE A O 1
ATOM 676 N N . GLY A 1 87 ? 7.602 -17.656 -20.25 1 97.38 87 GLY A N 1
ATOM 677 C CA . GLY A 1 87 ? 8 -18.281 -21.5 1 97.38 87 GLY A CA 1
ATOM 678 C C . GLY A 1 87 ? 9.43 -18.812 -21.469 1 97.38 87 GLY A C 1
ATOM 679 O O . GLY A 1 87 ? 9.805 -19.547 -20.562 1 97.38 87 GLY A O 1
ATOM 680 N N . VAL A 1 88 ? 10.234 -18.312 -22.391 1 97.44 88 VAL A N 1
ATOM 681 C CA . VAL A 1 88 ? 11.586 -18.828 -22.594 1 97.44 88 VAL A CA 1
ATOM 682 C C . VAL A 1 88 ? 12.461 -18.453 -21.391 1 97.44 88 VAL A C 1
ATOM 684 O O . VAL A 1 88 ? 13.578 -18.969 -21.25 1 97.44 88 VAL A O 1
ATOM 687 N N . TRP A 1 89 ? 12.023 -17.562 -20.531 1 96.88 89 TRP A N 1
ATOM 688 C CA . TRP A 1 89 ? 12.812 -17.141 -19.375 1 96.88 89 TRP A CA 1
ATOM 689 C C . TRP A 1 89 ? 12.68 -18.125 -18.234 1 96.88 89 TRP A C 1
ATOM 691 O O . TRP A 1 89 ? 13.453 -18.078 -17.266 1 96.88 89 TRP A O 1
ATOM 701 N N . GLU A 1 90 ? 11.633 -18.984 -18.25 1 95.69 90 GLU A N 1
ATOM 702 C CA . GLU A 1 90 ? 11.336 -19.844 -17.125 1 95.69 90 GLU A CA 1
ATOM 703 C C . GLU A 1 90 ? 12.523 -20.766 -16.797 1 95.69 90 GLU A C 1
ATOM 705 O O . GLU A 1 90 ? 13.055 -21.438 -17.688 1 95.69 90 GLU A O 1
ATOM 710 N N . GLY A 1 91 ? 12.883 -20.672 -15.531 1 94.62 91 GLY A N 1
ATOM 711 C CA . GLY A 1 91 ? 13.961 -21.516 -15.047 1 94.62 91 GLY A CA 1
ATOM 712 C C . GLY A 1 91 ? 15.328 -20.891 -15.203 1 94.62 91 GLY A C 1
ATOM 713 O O . GLY A 1 91 ? 16.328 -21.406 -14.68 1 94.62 91 GLY A O 1
ATOM 714 N N . LEU A 1 92 ? 15.406 -19.797 -15.914 1 95.06 92 LEU A N 1
ATOM 715 C CA . LEU A 1 92 ? 16.688 -19.141 -16.141 1 95.06 92 LEU A CA 1
ATOM 716 C C . LEU A 1 92 ? 17.047 -18.219 -14.984 1 95.06 92 LEU A C 1
ATOM 718 O O . LEU A 1 92 ? 16.156 -17.672 -14.328 1 95.06 92 LEU A O 1
ATOM 722 N N . LEU A 1 93 ? 18.297 -18.062 -14.797 1 94.38 93 LEU A N 1
ATOM 723 C CA . LEU A 1 93 ? 18.812 -17.047 -13.891 1 94.38 93 LEU A CA 1
ATOM 724 C C . LEU A 1 93 ? 18.766 -15.664 -14.539 1 94.38 93 LEU A C 1
ATOM 726 O O . LEU A 1 93 ? 18.859 -15.547 -15.766 1 94.38 93 LEU A O 1
ATOM 730 N N . ILE A 1 94 ? 18.734 -14.703 -13.711 1 91.44 94 ILE A N 1
ATOM 731 C CA . ILE A 1 94 ? 18.672 -13.336 -14.203 1 91.44 94 ILE A CA 1
ATOM 732 C C . ILE A 1 94 ? 19.891 -13.055 -15.086 1 91.44 94 ILE A C 1
ATOM 734 O O . ILE A 1 94 ? 19.766 -12.438 -16.141 1 91.44 94 ILE A O 1
ATOM 738 N N . LYS A 1 95 ? 20.969 -13.508 -14.656 1 93.75 95 LYS A N 1
ATOM 739 C CA . LYS A 1 95 ? 22.203 -13.281 -15.406 1 93.75 95 LYS A CA 1
ATOM 740 C C . LYS A 1 95 ? 22.125 -13.906 -16.797 1 93.75 95 LYS A C 1
ATOM 742 O O . LYS A 1 95 ? 22.641 -13.352 -17.766 1 93.75 95 LYS A O 1
ATOM 747 N N . GLU A 1 96 ? 21.531 -15.086 -16.844 1 96.62 96 GLU A N 1
ATOM 748 C CA . GLU A 1 96 ? 21.344 -15.758 -18.125 1 96.62 96 GLU A CA 1
ATOM 749 C C . GLU A 1 96 ? 20.391 -14.969 -19.031 1 96.62 96 GLU A C 1
ATOM 751 O O . GLU A 1 96 ? 20.641 -14.828 -20.219 1 96.62 96 GLU A O 1
ATOM 756 N N . ILE A 1 97 ? 19.406 -14.445 -18.453 1 96.06 97 ILE A N 1
ATOM 757 C CA . ILE A 1 97 ? 18.422 -13.656 -19.188 1 96.06 97 ILE A CA 1
ATOM 758 C C . ILE A 1 97 ? 19.078 -12.383 -19.734 1 96.06 97 ILE A C 1
ATOM 760 O O . ILE A 1 97 ? 18.906 -12.031 -20.906 1 96.06 97 ILE A O 1
ATOM 764 N N . GLN A 1 98 ? 19.797 -11.75 -18.875 1 95.44 98 GLN A N 1
ATOM 765 C CA . GLN A 1 98 ? 20.5 -10.523 -19.266 1 95.44 98 GLN A CA 1
ATOM 766 C C . GLN A 1 98 ? 21.438 -10.773 -20.438 1 95.44 98 GLN A C 1
ATOM 768 O O . GLN A 1 98 ? 21.562 -9.938 -21.328 1 95.44 98 GLN A O 1
ATOM 773 N N . LYS A 1 99 ? 22.062 -11.883 -20.422 1 96.56 99 LYS A N 1
ATOM 774 C CA . LYS A 1 99 ? 23.047 -12.234 -21.453 1 96.56 99 LYS A CA 1
ATOM 775 C C . LYS A 1 99 ? 22.359 -12.602 -22.766 1 96.56 99 LYS A C 1
ATOM 777 O O . LYS A 1 99 ? 22.703 -12.078 -23.828 1 96.56 99 LYS A O 1
ATOM 782 N N . ASP A 1 100 ? 21.359 -13.414 -22.688 1 97.12 100 ASP A N 1
ATOM 783 C CA . ASP A 1 100 ? 20.828 -14.055 -23.875 1 97.12 100 ASP A CA 1
ATOM 784 C C . ASP A 1 100 ? 19.641 -13.273 -24.438 1 97.12 100 ASP A C 1
ATOM 786 O O . ASP A 1 100 ? 19.25 -13.453 -25.594 1 97.12 100 ASP A O 1
ATOM 790 N N . TYR A 1 101 ? 19 -12.445 -23.594 1 97.38 101 TYR A N 1
ATOM 791 C CA . TYR A 1 101 ? 17.812 -11.688 -23.984 1 97.38 101 TYR A CA 1
ATOM 792 C C . TYR A 1 101 ? 17.922 -10.234 -23.547 1 97.38 101 TYR A C 1
ATOM 794 O O . TYR A 1 101 ? 17 -9.68 -22.969 1 97.38 101 TYR A O 1
ATOM 802 N N . SER A 1 102 ? 19.031 -9.609 -23.828 1 97.06 102 SER A N 1
ATOM 803 C CA . SER A 1 102 ? 19.406 -8.305 -23.281 1 97.06 102 SER A CA 1
ATOM 804 C C . SER A 1 102 ? 18.359 -7.25 -23.641 1 97.06 102 SER A C 1
ATOM 806 O O . SER A 1 102 ? 17.953 -6.469 -22.781 1 97.06 102 SER A O 1
ATOM 808 N N . ASP A 1 103 ? 17.875 -7.242 -24.844 1 97.62 103 ASP A N 1
ATOM 809 C CA . ASP A 1 103 ? 16.906 -6.227 -25.281 1 97.62 103 ASP A CA 1
ATOM 810 C C . ASP A 1 103 ? 15.57 -6.402 -24.578 1 97.62 103 ASP A C 1
ATOM 812 O O . ASP A 1 103 ? 14.984 -5.43 -24.094 1 97.62 103 ASP A O 1
ATOM 816 N N . ILE A 1 104 ? 15.117 -7.609 -24.531 1 97.75 104 ILE A N 1
ATOM 817 C CA . ILE A 1 104 ? 13.844 -7.895 -23.891 1 97.75 104 ILE A CA 1
ATOM 818 C C . ILE A 1 104 ? 13.953 -7.605 -22.391 1 97.75 104 ILE A C 1
ATOM 820 O O . ILE A 1 104 ? 13.031 -7.047 -21.781 1 97.75 104 ILE A O 1
ATOM 824 N N . TYR A 1 105 ? 15.094 -7.938 -21.859 1 96.94 105 TYR A N 1
ATOM 825 C CA . TYR A 1 105 ? 15.328 -7.676 -20.453 1 96.94 105 TYR A CA 1
ATOM 826 C C . TYR A 1 105 ? 15.32 -6.176 -20.172 1 96.94 105 TYR A C 1
ATOM 828 O O . TYR A 1 105 ? 14.766 -5.73 -19.156 1 96.94 105 TYR A O 1
ATOM 836 N N . ALA A 1 106 ? 15.914 -5.449 -21.016 1 96.75 106 ALA A N 1
ATOM 837 C CA . ALA A 1 106 ? 15.922 -3.996 -20.875 1 96.75 106 ALA A CA 1
ATOM 838 C C . ALA A 1 106 ? 14.5 -3.439 -20.891 1 96.75 106 ALA A C 1
ATOM 840 O O . ALA A 1 106 ? 14.172 -2.547 -20.109 1 96.75 106 ALA A O 1
ATOM 841 N N . THR A 1 107 ? 13.688 -3.949 -21.766 1 97.5 107 THR A N 1
ATOM 842 C CA . THR A 1 107 ? 12.289 -3.533 -21.812 1 97.5 107 THR A CA 1
ATOM 843 C C . THR A 1 107 ? 11.562 -3.916 -20.516 1 97.5 107 THR A C 1
ATOM 845 O O . THR A 1 107 ? 10.82 -3.109 -19.953 1 97.5 107 THR A O 1
ATOM 848 N N . TRP A 1 108 ? 11.789 -5.102 -20.062 1 96.56 108 TRP A N 1
ATOM 849 C CA . TRP A 1 108 ? 11.188 -5.578 -18.812 1 96.56 108 TRP A CA 1
ATOM 850 C C . TRP A 1 108 ? 11.523 -4.652 -17.656 1 96.56 108 TRP A C 1
ATOM 852 O O . TRP A 1 108 ? 10.656 -4.324 -16.844 1 96.56 108 TRP A O 1
ATOM 862 N N . ARG A 1 109 ? 12.688 -4.184 -17.625 1 94.56 109 ARG A N 1
ATOM 863 C CA . ARG A 1 109 ? 13.172 -3.395 -16.5 1 94.56 109 ARG A CA 1
ATOM 864 C C . ARG A 1 109 ? 12.703 -1.945 -16.609 1 94.56 109 ARG A C 1
ATOM 866 O O . ARG A 1 109 ? 12.43 -1.3 -15.594 1 94.56 109 ARG A O 1
ATOM 873 N N . ASN A 1 110 ? 12.562 -1.471 -17.859 1 95.25 110 ASN A N 1
ATOM 874 C CA . ASN A 1 110 ? 12.359 -0.037 -18.031 1 95.25 110 ASN A CA 1
ATOM 875 C C . ASN A 1 110 ? 10.93 0.277 -18.469 1 95.25 110 ASN A C 1
ATOM 877 O O . ASN A 1 110 ? 10.414 1.358 -18.188 1 95.25 110 ASN A O 1
ATOM 881 N N . GLU A 1 111 ? 10.359 -0.586 -19.234 1 97.31 111 GLU A N 1
ATOM 882 C CA . GLU A 1 111 ? 8.992 -0.46 -19.734 1 97.31 111 GLU A CA 1
ATOM 883 C C . GLU A 1 111 ? 8.258 -1.793 -19.672 1 97.31 111 GLU A C 1
ATOM 885 O O . GLU A 1 111 ? 7.797 -2.307 -20.703 1 97.31 111 GLU A O 1
ATOM 890 N N . PRO A 1 112 ? 8.031 -2.26 -18.5 1 97.56 112 PRO A N 1
ATOM 891 C CA . PRO A 1 112 ? 7.492 -3.611 -18.344 1 97.56 112 PRO A CA 1
ATOM 892 C C . PRO A 1 112 ? 6.133 -3.783 -19.016 1 97.56 112 PRO A C 1
ATOM 894 O O . PRO A 1 112 ? 5.781 -4.891 -19.438 1 97.56 112 PRO A O 1
ATOM 897 N N . HIS A 1 113 ? 5.398 -2.711 -19.141 1 97.69 113 HIS A N 1
ATOM 898 C CA . HIS A 1 113 ? 4.07 -2.771 -19.75 1 97.69 113 HIS A CA 1
ATOM 899 C C . HIS A 1 113 ? 4.152 -3.09 -21.234 1 97.69 113 HIS A C 1
ATOM 901 O O . HIS A 1 113 ? 3.146 -3.447 -21.844 1 97.69 113 HIS A O 1
ATOM 907 N N . LEU A 1 114 ? 5.324 -3.016 -21.812 1 97.88 114 LEU A N 1
ATOM 908 C CA . LEU A 1 114 ? 5.496 -3.221 -23.25 1 97.88 114 LEU A CA 1
ATOM 909 C C . LEU A 1 114 ? 6.219 -4.535 -23.531 1 97.88 114 LEU A C 1
ATOM 911 O O . LEU A 1 114 ? 6.414 -4.906 -24.688 1 97.88 114 LEU A O 1
ATOM 915 N N . VAL A 1 115 ? 6.621 -5.234 -22.531 1 97.31 115 VAL A N 1
ATOM 916 C CA . VAL A 1 115 ? 7.473 -6.402 -22.703 1 97.31 115 VAL A CA 1
ATOM 917 C C . VAL A 1 115 ? 6.672 -7.531 -23.359 1 97.31 115 VAL A C 1
ATOM 919 O O . VAL A 1 115 ? 5.492 -7.719 -23.047 1 97.31 115 VAL A O 1
ATOM 922 N N . ASN A 1 116 ? 7.316 -8.211 -24.203 1 97.38 116 ASN A N 1
ATOM 923 C CA . ASN A 1 116 ? 6.809 -9.422 -24.828 1 97.38 116 ASN A CA 1
ATOM 924 C C . ASN A 1 116 ? 7.855 -10.531 -24.828 1 97.38 116 ASN A C 1
ATOM 926 O O . ASN A 1 116 ? 8.648 -10.641 -25.766 1 97.38 116 ASN A O 1
ATOM 930 N N . ILE A 1 117 ? 7.77 -11.383 -23.906 1 97.75 117 ILE A N 1
ATOM 931 C CA . ILE A 1 117 ? 8.695 -12.508 -23.797 1 97.75 117 ILE A CA 1
ATOM 932 C C . ILE A 1 117 ? 8.203 -13.672 -24.672 1 97.75 117 ILE A C 1
ATOM 934 O O . ILE A 1 117 ? 7.047 -14.094 -24.547 1 97.75 117 ILE A O 1
ATOM 938 N N . PRO A 1 118 ? 9.078 -14.211 -25.5 1 97.88 118 PRO A N 1
ATOM 939 C CA . PRO A 1 118 ? 8.633 -15.336 -26.328 1 97.88 118 PRO A CA 1
ATOM 940 C C . PRO A 1 118 ? 8.023 -16.469 -25.5 1 97.88 118 PRO A C 1
ATOM 942 O O . PRO A 1 118 ? 8.594 -16.875 -24.484 1 97.88 118 PRO A O 1
ATOM 945 N N . GLU A 1 119 ? 6.797 -16.891 -25.953 1 97.94 119 GLU A N 1
ATOM 946 C CA . GLU A 1 119 ? 6.074 -18 -25.328 1 97.94 119 GLU A CA 1
ATOM 947 C C . GLU A 1 119 ? 5.586 -17.625 -23.938 1 97.94 119 GLU A C 1
ATOM 949 O O . GLU A 1 119 ? 5.207 -18.484 -23.156 1 97.94 119 GLU A O 1
ATOM 954 N N . GLY A 1 120 ? 5.738 -16.344 -23.609 1 98.06 120 GLY A N 1
ATOM 955 C CA . GLY A 1 120 ? 5.289 -15.875 -22.312 1 98.06 120 GLY A CA 1
ATOM 956 C C . GLY A 1 120 ? 3.988 -15.094 -22.375 1 98.06 120 GLY A C 1
ATOM 957 O O . GLY A 1 120 ? 3.316 -15.078 -23.406 1 98.06 120 GLY A O 1
ATOM 958 N N . GLU A 1 121 ? 3.592 -14.539 -21.281 1 98.31 121 GLU A N 1
ATOM 959 C CA . GLU A 1 121 ? 2.438 -13.648 -21.156 1 98.31 121 GLU A CA 1
ATOM 960 C C . GLU A 1 121 ? 2.871 -12.195 -21.047 1 98.31 121 GLU A C 1
ATOM 962 O O . GLU A 1 121 ? 4.047 -11.906 -20.812 1 98.31 121 GLU A O 1
ATOM 967 N N . THR A 1 122 ? 1.889 -11.32 -21.281 1 98.25 122 THR A N 1
ATOM 968 C CA . THR A 1 122 ? 2.109 -9.898 -21.047 1 98.25 122 THR A CA 1
ATOM 969 C C . THR A 1 122 ? 1.395 -9.438 -19.781 1 98.25 122 THR A C 1
ATOM 971 O O . THR A 1 122 ? 0.507 -10.133 -19.266 1 98.25 122 THR A O 1
ATOM 974 N N . LEU A 1 123 ? 1.787 -8.312 -19.281 1 98.5 123 LEU A N 1
ATOM 975 C CA . LEU A 1 123 ? 1.129 -7.777 -18.109 1 98.5 123 LEU A CA 1
ATOM 976 C C . LEU A 1 123 ? -0.344 -7.492 -18.375 1 98.5 123 LEU A C 1
ATOM 978 O O . LEU A 1 123 ? -1.184 -7.617 -17.484 1 98.5 123 LEU A O 1
ATOM 982 N N . LYS A 1 124 ? -0.636 -7.184 -19.609 1 98.31 124 LYS A N 1
ATOM 983 C CA . LYS A 1 124 ? -2.023 -6.945 -19.984 1 98.31 124 LYS A CA 1
ATOM 984 C C . LYS A 1 124 ? -2.865 -8.203 -19.812 1 98.31 124 LYS A C 1
ATOM 986 O O . LYS A 1 124 ? -3.99 -8.141 -19.312 1 98.31 124 LYS A O 1
ATOM 991 N N . ILE A 1 125 ? -2.334 -9.312 -20.172 1 98.5 125 ILE A N 1
ATOM 992 C CA . ILE A 1 125 ? -3.025 -10.594 -20.047 1 98.5 125 ILE A CA 1
ATOM 993 C C . ILE A 1 125 ? -3.293 -10.891 -18.578 1 98.5 125 ILE A C 1
ATOM 995 O O . ILE A 1 125 ? -4.398 -11.297 -18.219 1 98.5 125 ILE A O 1
ATOM 999 N N . ILE A 1 126 ? -2.318 -10.664 -17.766 1 98.69 126 ILE A N 1
ATOM 1000 C CA . ILE A 1 126 ? -2.459 -10.891 -16.328 1 98.69 126 ILE A CA 1
ATOM 1001 C C . ILE A 1 126 ? -3.551 -9.977 -15.773 1 98.69 126 ILE A C 1
ATOM 1003 O O . ILE A 1 126 ? -4.434 -10.43 -15.039 1 98.69 126 ILE A O 1
ATOM 1007 N N . LYS A 1 127 ? -3.471 -8.727 -16.125 1 98.81 127 LYS A N 1
ATOM 1008 C CA . LYS A 1 127 ? -4.457 -7.766 -15.633 1 98.81 127 LYS A CA 1
ATOM 1009 C C . LYS A 1 127 ? -5.875 -8.195 -16 1 98.81 127 LYS A C 1
ATOM 1011 O O . LYS A 1 127 ? -6.777 -8.172 -15.164 1 98.81 127 LYS A O 1
ATOM 1016 N N . GLU A 1 128 ? -6.066 -8.562 -17.234 1 98.69 128 GLU A N 1
ATOM 1017 C CA . GLU A 1 128 ? -7.391 -8.938 -17.719 1 98.69 128 GLU A CA 1
ATOM 1018 C C . GLU A 1 128 ? -7.934 -10.148 -16.953 1 98.69 128 GLU A C 1
ATOM 1020 O O . GLU A 1 128 ? -9.094 -10.156 -16.547 1 98.69 128 GLU A O 1
ATOM 1025 N N . ARG A 1 129 ? -7.117 -11.117 -16.703 1 98.19 129 ARG A N 1
ATOM 1026 C CA . ARG A 1 129 ? -7.613 -12.328 -16.062 1 98.19 129 ARG A CA 1
ATOM 1027 C C . ARG A 1 129 ? -7.879 -12.094 -14.57 1 98.19 129 ARG A C 1
ATOM 1029 O O . ARG A 1 129 ? -8.867 -12.586 -14.023 1 98.19 129 ARG A O 1
ATOM 1036 N N . VAL A 1 130 ? -7.02 -11.352 -13.914 1 98.62 130 VAL A N 1
ATOM 1037 C CA . VAL A 1 130 ? -7.23 -11.133 -12.484 1 98.62 130 VAL A CA 1
ATOM 1038 C C . VAL A 1 130 ? -8.414 -10.188 -12.281 1 98.62 130 VAL A C 1
ATOM 1040 O O . VAL A 1 130 ? -9.195 -10.352 -11.336 1 98.62 130 VAL A O 1
ATOM 1043 N N . ASP A 1 131 ? -8.539 -9.156 -13.148 1 98.75 131 ASP A N 1
ATOM 1044 C CA . ASP A 1 131 ? -9.688 -8.266 -13.062 1 98.75 131 ASP A CA 1
ATOM 1045 C C . ASP A 1 131 ? -10.992 -9.031 -13.242 1 98.75 131 ASP A C 1
ATOM 1047 O O . ASP A 1 131 ? -11.961 -8.812 -12.508 1 98.75 131 ASP A O 1
ATOM 1051 N N . ALA A 1 132 ? -11.016 -9.914 -14.172 1 98.88 132 ALA A N 1
ATOM 1052 C CA . ALA A 1 132 ? -12.203 -10.727 -14.43 1 98.88 132 ALA A CA 1
ATOM 1053 C C . ALA A 1 132 ? -12.523 -11.617 -13.234 1 98.88 132 ALA A C 1
ATOM 1055 O O . ALA A 1 132 ? -13.688 -11.758 -12.852 1 98.88 132 ALA A O 1
ATOM 1056 N N . PHE A 1 133 ? -11.523 -12.195 -12.672 1 98.94 133 PHE A N 1
ATOM 1057 C CA . PHE A 1 133 ? -11.703 -13.094 -11.531 1 98.94 133 PHE A CA 1
ATOM 1058 C C . PHE A 1 133 ? -12.242 -12.336 -10.328 1 98.94 133 PHE A C 1
ATOM 1060 O O . PHE A 1 133 ? -13.164 -12.805 -9.656 1 98.94 133 PHE A O 1
ATOM 1067 N N . ILE A 1 134 ? -11.68 -11.164 -10.016 1 98.81 134 ILE A N 1
ATOM 1068 C CA . ILE A 1 134 ? -12.141 -10.328 -8.914 1 98.81 134 ILE A CA 1
ATOM 1069 C C . ILE A 1 134 ? -13.594 -9.93 -9.141 1 98.81 134 ILE A C 1
ATOM 1071 O O . ILE A 1 134 ? -14.414 -9.969 -8.211 1 98.81 134 ILE A O 1
ATOM 1075 N N . LYS A 1 135 ? -13.883 -9.531 -10.359 1 98.38 135 LYS A N 1
ATOM 1076 C CA . LYS A 1 135 ? -15.258 -9.195 -10.695 1 98.38 135 LYS A CA 1
ATOM 1077 C C . LYS A 1 135 ? -16.188 -10.375 -10.445 1 98.38 135 LYS A C 1
ATOM 1079 O O . LYS A 1 135 ? -17.281 -10.203 -9.883 1 98.38 135 LYS A O 1
ATOM 1084 N N . GLU A 1 136 ? -15.773 -11.531 -10.891 1 98.56 136 GLU A N 1
ATOM 1085 C CA . GLU A 1 136 ? -16.562 -12.75 -10.68 1 98.56 136 GLU A CA 1
ATOM 1086 C C . GLU A 1 136 ? -16.812 -12.992 -9.203 1 98.56 136 GLU A C 1
ATOM 1088 O O . GLU A 1 136 ? -17.953 -13.281 -8.805 1 98.56 136 GLU A O 1
ATOM 1093 N N . LEU A 1 137 ? -15.805 -12.914 -8.375 1 98.75 137 LEU A N 1
ATOM 1094 C CA . LEU A 1 137 ? -15.953 -13.141 -6.938 1 98.75 137 LEU A CA 1
ATOM 1095 C C . LEU A 1 137 ? -16.891 -12.117 -6.316 1 98.75 137 LEU A C 1
ATOM 1097 O O . LEU A 1 137 ? -17.719 -12.461 -5.469 1 98.75 137 LEU A O 1
ATOM 1101 N N . ASN A 1 138 ? -16.75 -10.875 -6.715 1 98.31 138 ASN A N 1
ATOM 1102 C CA . ASN A 1 138 ? -17.578 -9.82 -6.156 1 98.31 138 ASN A CA 1
ATOM 1103 C C . ASN A 1 138 ? -19.031 -9.969 -6.586 1 98.31 138 ASN A C 1
ATOM 1105 O O . ASN A 1 138 ? -19.938 -9.477 -5.906 1 98.31 138 ASN A O 1
ATOM 1109 N N . GLU A 1 139 ? -19.297 -10.57 -7.723 1 97.75 139 GLU A N 1
ATOM 1110 C CA . GLU A 1 139 ? -20.656 -10.859 -8.172 1 97.75 139 GLU A CA 1
ATOM 1111 C C . GLU A 1 139 ? -21.234 -12.07 -7.434 1 97.75 139 GLU A C 1
ATOM 1113 O O . GLU A 1 139 ? -22.422 -12.102 -7.133 1 97.75 139 GLU A O 1
ATOM 1118 N N . LYS A 1 140 ? -20.375 -12.969 -7.141 1 98.25 140 LYS A N 1
ATOM 1119 C CA . LYS A 1 140 ? -20.797 -14.234 -6.551 1 98.25 140 LYS A CA 1
ATOM 1120 C C . LYS A 1 140 ? -21 -14.102 -5.043 1 98.25 140 LYS A C 1
ATOM 1122 O O . LYS A 1 140 ? -21.875 -14.75 -4.465 1 98.25 140 LYS A O 1
ATOM 1127 N N . TYR A 1 141 ? -20.141 -13.336 -4.41 1 98.25 141 TYR A N 1
ATOM 1128 C CA . TYR A 1 141 ? -20.141 -13.227 -2.955 1 98.25 141 TYR A CA 1
ATOM 1129 C C . TYR A 1 141 ? -20.406 -11.789 -2.521 1 98.25 141 TYR A C 1
ATOM 1131 O O . TYR A 1 141 ? -20.172 -10.852 -3.283 1 98.25 141 TYR A O 1
ATOM 1139 N N . ASP A 1 142 ? -20.969 -11.625 -1.33 1 97.44 142 ASP A N 1
ATOM 1140 C CA . ASP A 1 142 ? -21.188 -10.328 -0.7 1 97.44 142 ASP A CA 1
ATOM 1141 C C . ASP A 1 142 ? -20.875 -10.375 0.793 1 97.44 142 ASP A C 1
ATOM 1143 O O . ASP A 1 142 ? -21.344 -11.273 1.499 1 97.44 142 ASP A O 1
ATOM 1147 N N . ASN A 1 143 ? -20.016 -9.391 1.203 1 97.62 143 ASN A N 1
ATOM 1148 C CA . ASN A 1 143 ? -19.641 -9.281 2.609 1 97.62 143 ASN A CA 1
ATOM 1149 C C . ASN A 1 143 ? -18.922 -10.531 3.1 1 97.62 143 ASN A C 1
ATOM 1151 O O . ASN A 1 143 ? -19.25 -11.07 4.156 1 97.62 143 ASN A O 1
ATOM 1155 N N . LYS A 1 144 ? -18 -11 2.291 1 98.69 144 LYS A N 1
ATOM 1156 C CA . LYS A 1 144 ? -17.188 -12.172 2.631 1 98.69 144 LYS A CA 1
ATOM 1157 C C . LYS A 1 144 ? -15.711 -11.789 2.771 1 98.69 144 LYS A C 1
ATOM 1159 O O . LYS A 1 144 ? -15.258 -10.82 2.162 1 98.69 144 LYS A O 1
ATOM 1164 N N . ASN A 1 145 ? -15.094 -12.477 3.656 1 98.75 145 ASN A N 1
ATOM 1165 C CA . ASN A 1 145 ? -13.641 -12.438 3.789 1 98.75 145 ASN A CA 1
ATOM 1166 C C . ASN A 1 145 ? -12.969 -13.555 2.994 1 98.75 145 ASN A C 1
ATOM 1168 O O . ASN A 1 145 ? -13.18 -14.734 3.277 1 98.75 145 ASN A O 1
ATOM 1172 N N . ILE A 1 146 ? -12.195 -13.164 2.012 1 98.94 146 ILE A N 1
ATOM 1173 C CA . ILE A 1 146 ? -11.688 -14.133 1.042 1 98.94 146 ILE A CA 1
ATOM 1174 C C . ILE A 1 146 ? -10.164 -14.039 0.965 1 98.94 146 ILE A C 1
ATOM 1176 O O . ILE A 1 146 ? -9.617 -12.961 0.725 1 98.94 146 ILE A O 1
ATOM 1180 N N . ILE A 1 147 ? -9.453 -15.148 1.169 1 98.94 147 ILE A N 1
ATOM 1181 C CA . ILE A 1 147 ? -8.008 -15.211 0.973 1 98.94 147 ILE A CA 1
ATOM 1182 C C . ILE A 1 147 ? -7.695 -15.547 -0.484 1 98.94 147 ILE A C 1
ATOM 1184 O O . ILE A 1 147 ? -8.32 -16.438 -1.068 1 98.94 147 ILE A O 1
ATOM 1188 N N . LEU A 1 148 ? -6.867 -14.805 -1.096 1 98.94 148 LEU A N 1
ATOM 1189 C CA . LEU A 1 148 ? -6.293 -15.117 -2.4 1 98.94 148 LEU A CA 1
ATOM 1190 C C . LEU A 1 148 ? -4.793 -15.367 -2.289 1 98.94 148 LEU A C 1
ATOM 1192 O O . LEU A 1 148 ? -4.039 -14.484 -1.875 1 98.94 148 LEU A O 1
ATOM 1196 N N . VAL A 1 149 ? -4.336 -16.562 -2.584 1 98.94 149 VAL A N 1
ATOM 1197 C CA . VAL A 1 149 ? -2.912 -16.875 -2.6 1 98.94 149 VAL A CA 1
ATOM 1198 C C . VAL A 1 149 ? -2.395 -16.859 -4.035 1 98.94 149 VAL A C 1
ATOM 1200 O O . VAL A 1 149 ? -2.893 -17.594 -4.895 1 98.94 149 VAL A O 1
ATOM 1203 N N . THR A 1 150 ? -1.42 -16.031 -4.273 1 98.81 150 THR A N 1
ATOM 1204 C CA . THR A 1 150 ? -0.944 -15.797 -5.629 1 98.81 150 THR A CA 1
ATOM 1205 C C . THR A 1 150 ? 0.556 -15.516 -5.637 1 98.81 150 THR A C 1
ATOM 1207 O O . THR A 1 150 ? 1.298 -16.062 -4.82 1 98.81 150 THR A O 1
ATOM 1210 N N . HIS A 1 151 ? 1.015 -14.797 -6.613 1 98.19 151 HIS A N 1
ATOM 1211 C CA . HIS A 1 151 ? 2.441 -14.625 -6.871 1 98.19 151 HIS A CA 1
ATOM 1212 C C . HIS A 1 151 ? 2.812 -13.148 -6.957 1 98.19 151 HIS A C 1
ATOM 1214 O O . HIS A 1 151 ? 1.945 -12.281 -6.84 1 98.19 151 HIS A O 1
ATOM 1220 N N . SER A 1 152 ? 4.094 -12.906 -7.062 1 97.12 152 SER A N 1
ATOM 1221 C CA . SER A 1 152 ? 4.625 -11.555 -6.926 1 97.12 152 SER A CA 1
ATOM 1222 C C . SER A 1 152 ? 4.098 -10.633 -8.016 1 97.12 152 SER A C 1
ATOM 1224 O O . SER A 1 152 ? 3.475 -9.609 -7.73 1 97.12 152 SER A O 1
ATOM 1226 N N . ILE A 1 153 ? 4.285 -11.008 -9.305 1 97.81 153 ILE A N 1
ATOM 1227 C CA . ILE A 1 153 ? 3.902 -10.133 -10.406 1 97.81 153 ILE A CA 1
ATOM 1228 C C . ILE A 1 153 ? 2.381 -10 -10.453 1 97.81 153 ILE A C 1
ATOM 1230 O O . ILE A 1 153 ? 1.854 -8.898 -10.586 1 97.81 153 ILE A O 1
ATOM 1234 N N . THR A 1 154 ? 1.695 -11.07 -10.32 1 98.62 154 THR A N 1
ATOM 1235 C CA . THR A 1 154 ? 0.238 -11.07 -10.375 1 98.62 154 THR A CA 1
ATOM 1236 C C . THR A 1 154 ? -0.343 -10.195 -9.273 1 98.62 154 THR A C 1
ATOM 1238 O O . THR A 1 154 ? -1.265 -9.406 -9.516 1 98.62 154 THR A O 1
ATOM 1241 N N . LEU A 1 155 ? 0.189 -10.305 -8.102 1 98.69 155 LEU A N 1
ATOM 1242 C CA . LEU A 1 155 ? -0.261 -9.5 -6.973 1 98.69 155 LEU A CA 1
ATOM 1243 C C . LEU A 1 155 ? -0.006 -8.023 -7.227 1 98.69 155 LEU A C 1
ATOM 1245 O O . LEU A 1 155 ? -0.868 -7.184 -6.953 1 98.69 155 LEU A O 1
ATOM 1249 N N . ARG A 1 156 ? 1.144 -7.68 -7.73 1 98.69 156 ARG A N 1
ATOM 1250 C CA . ARG A 1 156 ? 1.457 -6.293 -8.055 1 98.69 156 ARG A CA 1
ATOM 1251 C C . ARG A 1 156 ? 0.487 -5.742 -9.094 1 98.69 156 ARG A C 1
ATOM 1253 O O . ARG A 1 156 ? 0.02 -4.609 -8.977 1 98.69 156 ARG A O 1
ATOM 1260 N N . VAL A 1 157 ? 0.2 -6.562 -10.102 1 98.75 157 VAL A N 1
ATOM 1261 C CA . VAL A 1 157 ? -0.747 -6.176 -11.141 1 98.75 157 VAL A CA 1
ATOM 1262 C C . VAL A 1 157 ? -2.111 -5.891 -10.523 1 98.75 157 VAL A C 1
ATOM 1264 O O . VAL A 1 157 ? -2.756 -4.891 -10.852 1 98.75 157 VAL A O 1
ATOM 1267 N N . MET A 1 158 ? -2.545 -6.727 -9.617 1 98.81 158 MET A N 1
ATOM 1268 C CA . MET A 1 158 ? -3.824 -6.543 -8.938 1 98.81 158 MET A CA 1
ATOM 1269 C C . MET A 1 158 ? -3.863 -5.203 -8.203 1 98.81 158 MET A C 1
ATOM 1271 O O . MET A 1 158 ? -4.816 -4.438 -8.352 1 98.81 158 MET A O 1
ATOM 1275 N N . LEU A 1 159 ? -2.852 -4.953 -7.441 1 98.81 159 LEU A N 1
ATOM 1276 C CA . LEU A 1 159 ? -2.811 -3.74 -6.629 1 98.81 159 LEU A CA 1
ATOM 1277 C C . LEU A 1 159 ? -2.789 -2.496 -7.512 1 98.81 159 LEU A C 1
ATOM 1279 O O . LEU A 1 159 ? -3.492 -1.521 -7.234 1 98.81 159 LEU A O 1
ATOM 1283 N N . LEU A 1 160 ? -2.002 -2.533 -8.578 1 98.81 160 LEU A N 1
ATOM 1284 C CA . LEU A 1 160 ? -1.976 -1.412 -9.508 1 98.81 160 LEU A CA 1
ATOM 1285 C C . LEU A 1 160 ? -3.332 -1.229 -10.18 1 98.81 160 LEU A C 1
ATOM 1287 O O . LEU A 1 160 ? -3.781 -0.1 -10.391 1 98.81 160 LEU A O 1
ATOM 1291 N N . SER A 1 161 ? -3.951 -2.344 -10.516 1 98.75 161 SER A N 1
ATOM 1292 C CA . SER A 1 161 ? -5.273 -2.271 -11.125 1 98.75 161 SER A CA 1
ATOM 1293 C C . SER A 1 161 ? -6.285 -1.63 -10.172 1 98.75 161 SER A C 1
ATOM 1295 O O . SER A 1 161 ? -7.055 -0.757 -10.578 1 98.75 161 SER A O 1
ATOM 1297 N N . PHE A 1 162 ? -6.238 -2.02 -8.906 1 98.75 162 PHE A N 1
ATOM 1298 C CA . PHE A 1 162 ? -7.145 -1.469 -7.91 1 98.75 162 PHE A CA 1
ATOM 1299 C C . PHE A 1 162 ? -6.961 0.039 -7.785 1 98.75 162 PHE A C 1
ATOM 1301 O O . PHE A 1 162 ? -7.906 0.761 -7.461 1 98.75 162 PHE A O 1
ATOM 1308 N N . LEU A 1 163 ? -5.785 0.507 -8.07 1 98.56 163 LEU A N 1
ATOM 1309 C CA . LEU A 1 163 ? -5.461 1.92 -7.914 1 98.56 163 LEU A CA 1
ATOM 1310 C C . LEU A 1 163 ? -5.512 2.645 -9.25 1 98.56 163 LEU A C 1
ATOM 1312 O O . LEU A 1 163 ? -5.148 3.818 -9.344 1 98.56 163 LEU A O 1
ATOM 1316 N N . GLU A 1 164 ? -5.863 1.916 -10.328 1 98.19 164 GLU A N 1
ATOM 1317 C CA . GLU A 1 164 ? -5.918 2.445 -11.688 1 98.19 164 GLU A CA 1
ATOM 1318 C C . GLU A 1 164 ? -4.59 3.09 -12.086 1 98.19 164 GLU A C 1
ATOM 1320 O O . GLU A 1 164 ? -4.574 4.172 -12.68 1 98.19 164 GLU A O 1
ATOM 1325 N N . SER A 1 165 ? -3.561 2.506 -11.617 1 98.5 165 SER A N 1
ATOM 1326 C CA . SER A 1 165 ? -2.201 2.877 -12 1 98.5 165 SER A CA 1
ATOM 1327 C C . SER A 1 165 ? -1.717 2.055 -13.188 1 98.5 165 SER A C 1
ATOM 1329 O O . SER A 1 165 ? -2.139 0.912 -13.375 1 98.5 165 SER A O 1
ATOM 1331 N N . GLY A 1 166 ? -0.857 2.621 -14.008 1 98.25 166 GLY A N 1
ATOM 1332 C CA . GLY A 1 166 ? -0.338 1.921 -15.172 1 98.25 166 GLY A CA 1
ATOM 1333 C C . GLY A 1 166 ? 0.597 0.781 -14.812 1 98.25 166 GLY A C 1
ATOM 1334 O O . GLY A 1 166 ? 1.286 0.834 -13.797 1 98.25 166 GLY A O 1
ATOM 1335 N N . MET A 1 167 ? 0.707 -0.187 -15.742 1 98.25 167 MET A N 1
ATOM 1336 C CA . MET A 1 167 ? 1.504 -1.383 -15.484 1 98.25 167 MET A CA 1
ATOM 1337 C C . MET A 1 167 ? 2.994 -1.077 -15.594 1 98.25 167 MET A C 1
ATOM 1339 O O . MET A 1 167 ? 3.828 -1.887 -15.18 1 98.25 167 MET A O 1
ATOM 1343 N N . GLU A 1 168 ? 3.324 0.089 -16.188 1 97.75 168 GLU A N 1
ATOM 1344 C CA . GLU A 1 168 ? 4.723 0.508 -16.219 1 97.75 168 GLU A CA 1
ATOM 1345 C C . GLU A 1 168 ? 5.266 0.702 -14.797 1 97.75 168 GLU A C 1
ATOM 1347 O O . GLU A 1 168 ? 6.477 0.775 -14.602 1 97.75 168 GLU A O 1
ATOM 1352 N N . ASN A 1 169 ? 4.336 0.747 -13.773 1 97.81 169 ASN A N 1
ATOM 1353 C CA . ASN A 1 169 ? 4.734 1.029 -12.398 1 97.81 169 ASN A CA 1
ATOM 1354 C C . ASN A 1 169 ? 4.82 -0.247 -11.57 1 97.81 169 ASN A C 1
ATOM 1356 O O . ASN A 1 169 ? 4.801 -0.193 -10.336 1 97.81 169 ASN A O 1
ATOM 1360 N N . ILE A 1 170 ? 4.945 -1.404 -12.148 1 97.56 170 ILE A N 1
ATOM 1361 C CA . ILE A 1 170 ? 4.906 -2.686 -11.445 1 97.56 170 ILE A CA 1
ATOM 1362 C C . ILE A 1 170 ? 6.066 -2.771 -10.461 1 97.56 170 ILE A C 1
ATOM 1364 O O . ILE A 1 170 ? 5.961 -3.436 -9.422 1 97.56 170 ILE A O 1
ATOM 1368 N N . TYR A 1 171 ? 7.168 -2.096 -10.758 1 96.88 171 TYR A N 1
ATOM 1369 C CA . TYR A 1 171 ? 8.352 -2.186 -9.906 1 96.88 171 TYR A CA 1
ATOM 1370 C C . TYR A 1 171 ? 8.266 -1.194 -8.75 1 96.88 171 TYR A C 1
ATOM 1372 O O . TYR A 1 171 ? 9.156 -1.153 -7.895 1 96.88 171 TYR A O 1
ATOM 1380 N N . ARG A 1 172 ? 7.219 -0.447 -8.656 1 97.75 172 ARG A N 1
ATOM 1381 C CA . ARG A 1 172 ? 7.102 0.562 -7.605 1 97.75 172 ARG A CA 1
ATOM 1382 C C . ARG A 1 172 ? 6.398 -0.006 -6.379 1 97.75 172 ARG A C 1
ATOM 1384 O O . ARG A 1 172 ? 6.117 0.724 -5.426 1 97.75 172 ARG A O 1
ATOM 1391 N N . ILE A 1 173 ? 6.086 -1.244 -6.395 1 98 173 ILE A N 1
ATOM 1392 C CA . ILE A 1 173 ? 5.465 -1.936 -5.27 1 98 173 ILE A CA 1
ATOM 1393 C C . ILE A 1 173 ? 6.297 -3.156 -4.891 1 98 173 ILE A C 1
ATOM 1395 O O . ILE A 1 173 ? 6.648 -3.969 -5.75 1 98 173 ILE A O 1
ATOM 1399 N N . LYS A 1 174 ? 6.621 -3.266 -3.631 1 97.44 174 LYS A N 1
ATOM 1400 C CA . LYS A 1 174 ? 7.328 -4.438 -3.127 1 97.44 174 LYS A CA 1
ATOM 1401 C C . LYS A 1 174 ? 6.352 -5.477 -2.58 1 97.44 174 LYS A C 1
ATOM 1403 O O . LYS A 1 174 ? 5.371 -5.125 -1.924 1 97.44 174 LYS A O 1
ATOM 1408 N N . GLN A 1 175 ? 6.594 -6.699 -2.85 1 97.5 175 GLN A N 1
ATOM 1409 C CA . GLN A 1 175 ? 5.824 -7.812 -2.303 1 97.5 175 GLN A CA 1
ATOM 1410 C C . GLN A 1 175 ? 6.746 -8.922 -1.805 1 97.5 175 GLN A C 1
ATOM 1412 O O . GLN A 1 175 ? 7.43 -9.57 -2.6 1 97.5 175 GLN A O 1
ATOM 1417 N N . ASP A 1 176 ? 6.738 -9.172 -0.552 1 96.81 176 ASP A N 1
ATOM 1418 C CA . ASP A 1 176 ? 7.535 -10.227 0.054 1 96.81 176 ASP A CA 1
ATOM 1419 C C . ASP A 1 176 ? 6.754 -11.539 0.117 1 96.81 176 ASP A C 1
ATOM 1421 O O . ASP A 1 176 ? 5.531 -11.547 -0.039 1 96.81 176 ASP A O 1
ATOM 1425 N N . ASN A 1 177 ? 7.523 -12.609 0.263 1 97.06 177 ASN A N 1
ATOM 1426 C CA . ASN A 1 177 ? 6.852 -13.891 0.455 1 97.06 177 ASN A CA 1
ATOM 1427 C C . ASN A 1 177 ? 5.969 -13.875 1.698 1 97.06 177 ASN A C 1
ATOM 1429 O O . ASN A 1 177 ? 6.395 -13.43 2.764 1 97.06 177 ASN A O 1
ATOM 1433 N N . THR A 1 178 ? 4.73 -14.281 1.536 1 97.69 178 THR A N 1
ATOM 1434 C CA . THR A 1 178 ? 3.668 -14.445 2.521 1 97.69 178 THR A CA 1
ATOM 1435 C C . THR A 1 178 ? 3.199 -13.094 3.045 1 97.69 178 THR A C 1
ATOM 1437 O O . THR A 1 178 ? 2.43 -13.023 4.008 1 97.69 178 THR A O 1
ATOM 1440 N N . ALA A 1 179 ? 3.676 -12.047 2.445 1 97.12 179 ALA A N 1
ATOM 1441 C CA . ALA A 1 179 ? 3.199 -10.727 2.869 1 97.12 179 ALA A CA 1
ATOM 1442 C C . ALA A 1 179 ? 1.689 -10.609 2.68 1 97.12 179 ALA A C 1
ATOM 1444 O O . ALA A 1 179 ? 1.147 -11.047 1.664 1 97.12 179 ALA A O 1
ATOM 1445 N N . LEU A 1 180 ? 1.059 -10.039 3.66 1 98.06 180 LEU A N 1
ATOM 1446 C CA . LEU A 1 180 ? -0.391 -9.867 3.639 1 98.06 180 LEU A CA 1
ATOM 1447 C C . LEU A 1 180 ? -0.772 -8.508 3.068 1 98.06 180 LEU A C 1
ATOM 1449 O O . LEU A 1 180 ? -0.205 -7.484 3.459 1 98.06 180 LEU A O 1
ATOM 1453 N N . ASN A 1 181 ? -1.64 -8.477 2.092 1 98.75 181 ASN A N 1
ATOM 1454 C CA . ASN A 1 181 ? -2.326 -7.309 1.558 1 98.75 181 ASN A CA 1
ATOM 1455 C C . ASN A 1 181 ? -3.832 -7.387 1.792 1 98.75 181 ASN A C 1
ATOM 1457 O O . ASN A 1 181 ? -4.449 -8.43 1.552 1 98.75 181 ASN A O 1
ATOM 1461 N N . ILE A 1 182 ? -4.422 -6.316 2.264 1 98.81 182 ILE A N 1
ATOM 1462 C CA . ILE A 1 182 ? -5.855 -6.305 2.531 1 98.81 182 ILE A CA 1
ATOM 1463 C C . ILE A 1 182 ? -6.531 -5.242 1.669 1 98.81 182 ILE A C 1
ATOM 1465 O O . ILE A 1 182 ? -6.129 -4.078 1.679 1 98.81 182 ILE A O 1
ATOM 1469 N N . VAL A 1 183 ? -7.52 -5.668 0.914 1 98.81 183 VAL A N 1
ATOM 1470 C CA . VAL A 1 183 ? -8.289 -4.773 0.058 1 98.81 183 VAL A CA 1
ATOM 1471 C C . VAL A 1 183 ? -9.781 -4.934 0.358 1 98.81 183 VAL A C 1
ATOM 1473 O O . VAL A 1 183 ? -10.336 -6.023 0.21 1 98.81 183 VAL A O 1
ATOM 1476 N N . GLU A 1 184 ? -10.414 -3.861 0.754 1 98.5 184 GLU A N 1
ATOM 1477 C CA . GLU A 1 184 ? -11.852 -3.842 0.992 1 98.5 184 GLU A CA 1
ATOM 1478 C C . GLU A 1 184 ? -12.602 -3.271 -0.209 1 98.5 184 GLU A C 1
ATOM 1480 O O . GLU A 1 184 ? -12.266 -2.193 -0.702 1 98.5 184 GLU A O 1
ATOM 1485 N N . PHE A 1 185 ? -13.531 -3.99 -0.663 1 98.12 185 PHE A N 1
ATOM 1486 C CA . PHE A 1 185 ? -14.375 -3.463 -1.731 1 98.12 185 PHE A CA 1
ATOM 1487 C C . PHE A 1 185 ? -15.586 -2.736 -1.159 1 98.12 185 PHE A C 1
ATOM 1489 O O . PHE A 1 185 ? -16.406 -3.338 -0.459 1 98.12 185 PHE A O 1
ATOM 1496 N N . LYS A 1 186 ? -15.578 -1.479 -1.451 1 95.5 186 LYS A N 1
ATOM 1497 C CA . LYS A 1 186 ? -16.703 -0.621 -1.065 1 95.5 186 LYS A CA 1
ATOM 1498 C C . LYS A 1 186 ? -17.562 -0.272 -2.271 1 95.5 186 LYS A C 1
ATOM 1500 O O . LYS A 1 186 ? -17.266 -0.689 -3.395 1 95.5 186 LYS A O 1
ATOM 1505 N N . ASP A 1 187 ? -18.656 0.473 -2.061 1 90.75 187 ASP A N 1
ATOM 1506 C CA . ASP A 1 187 ? -19.547 0.875 -3.137 1 90.75 187 ASP A CA 1
ATOM 1507 C C . ASP A 1 187 ? -18.828 1.722 -4.176 1 90.75 187 ASP A C 1
ATOM 1509 O O . ASP A 1 187 ? -19.156 1.682 -5.363 1 90.75 187 ASP A O 1
ATOM 1513 N N . TYR A 1 188 ? -17.797 2.381 -3.701 1 90.19 188 TYR A N 1
ATOM 1514 C CA . TYR A 1 188 ? -17.109 3.311 -4.594 1 90.19 188 TYR A CA 1
ATOM 1515 C C . TYR A 1 188 ? -15.836 2.695 -5.152 1 90.19 188 TYR A C 1
ATOM 1517 O O . TYR A 1 188 ? -15.062 3.369 -5.836 1 90.19 188 TYR A O 1
ATOM 1525 N N . GLY A 1 189 ? -15.641 1.41 -4.828 1 94.06 189 GLY A N 1
ATOM 1526 C CA . GLY A 1 189 ? -14.477 0.738 -5.387 1 94.06 189 GLY A CA 1
ATOM 1527 C C . GLY A 1 189 ? -13.578 0.12 -4.332 1 94.06 189 GLY A C 1
ATOM 1528 O O . GLY A 1 189 ? -13.93 0.099 -3.148 1 94.06 189 GLY A O 1
ATOM 1529 N N . PRO A 1 190 ? -12.461 -0.424 -4.816 1 98.19 190 PRO A N 1
ATOM 1530 C CA . PRO A 1 190 ? -11.539 -1.072 -3.881 1 98.19 190 PRO A CA 1
ATOM 1531 C C . PRO A 1 190 ? -10.766 -0.071 -3.027 1 98.19 190 PRO A C 1
ATOM 1533 O O . PRO A 1 190 ? -10.383 0.997 -3.514 1 98.19 190 PRO A O 1
ATOM 1536 N N . VAL A 1 191 ? -10.57 -0.403 -1.791 1 98.31 191 VAL A N 1
ATOM 1537 C CA . VAL A 1 191 ? -9.773 0.379 -0.853 1 98.31 191 VAL A CA 1
ATOM 1538 C C . VAL A 1 191 ? -8.633 -0.478 -0.303 1 98.31 191 VAL A C 1
ATOM 1540 O O . VAL A 1 191 ? -8.875 -1.478 0.379 1 98.31 191 VAL A O 1
ATOM 1543 N N . ILE A 1 192 ? -7.398 -0.079 -0.623 1 98.75 192 ILE A N 1
ATOM 1544 C CA . ILE A 1 192 ? -6.242 -0.778 -0.071 1 98.75 192 ILE A CA 1
ATOM 1545 C C . ILE A 1 192 ? -6.031 -0.356 1.381 1 98.75 192 ILE A C 1
ATOM 1547 O O . ILE A 1 192 ? -5.734 0.808 1.658 1 98.75 192 ILE A O 1
ATOM 1551 N N . VAL A 1 193 ? -6.098 -1.328 2.268 1 98.06 193 VAL A N 1
ATOM 1552 C CA . VAL A 1 193 ? -6.027 -1.085 3.705 1 98.06 193 VAL A CA 1
ATOM 1553 C C . VAL A 1 193 ? -4.617 -1.382 4.211 1 98.06 193 VAL A C 1
ATOM 1555 O O . VAL A 1 193 ? -4.121 -0.7 5.109 1 98.06 193 VAL A O 1
ATOM 1558 N N . LYS A 1 194 ? -4.074 -2.414 3.656 1 98.12 194 LYS A N 1
ATOM 1559 C CA . LYS A 1 194 ? -2.725 -2.854 4 1 98.12 194 LYS A CA 1
ATOM 1560 C C . LYS A 1 194 ? -1.97 -3.332 2.762 1 98.12 194 LYS A C 1
ATOM 1562 O O . LYS A 1 194 ? -2.545 -3.996 1.896 1 98.12 194 LYS A O 1
ATOM 1567 N N . MET A 1 195 ? -0.714 -3.01 2.744 1 98.56 195 MET A N 1
ATOM 1568 C CA . MET A 1 195 ? 0.126 -3.49 1.651 1 98.56 195 MET A CA 1
ATOM 1569 C C . MET A 1 195 ? 1.437 -4.059 2.182 1 98.56 195 MET A C 1
ATOM 1571 O O . MET A 1 195 ? 2.143 -3.398 2.945 1 98.56 195 MET A O 1
ATOM 1575 N N . ASN A 1 196 ? 1.772 -5.309 1.855 1 98.25 196 ASN A N 1
ATOM 1576 C CA . ASN A 1 196 ? 3.029 -6 2.115 1 98.25 196 ASN A CA 1
ATOM 1577 C C . ASN A 1 196 ? 3.32 -6.098 3.609 1 98.25 196 ASN A C 1
ATOM 1579 O O . ASN A 1 196 ? 4.438 -5.824 4.051 1 98.25 196 ASN A O 1
ATOM 1583 N N . ASP A 1 197 ? 2.309 -6.426 4.383 1 97.25 197 ASP A N 1
ATOM 1584 C CA . ASP A 1 197 ? 2.459 -6.621 5.824 1 97.25 197 ASP A CA 1
ATOM 1585 C C . ASP A 1 197 ? 3.156 -7.945 6.129 1 97.25 197 ASP A C 1
ATOM 1587 O O . ASP A 1 197 ? 2.635 -9.016 5.812 1 97.25 197 ASP A O 1
ATOM 1591 N N . THR A 1 198 ? 4.316 -7.871 6.723 1 95.75 198 THR A N 1
ATOM 1592 C CA . THR A 1 198 ? 5.09 -9.062 7.047 1 95.75 198 THR A CA 1
ATOM 1593 C C . THR A 1 198 ? 5.234 -9.219 8.555 1 95.75 198 THR A C 1
ATOM 1595 O O . THR A 1 198 ? 6.176 -9.859 9.031 1 95.75 198 THR A O 1
ATOM 1598 N N . SER A 1 199 ? 4.324 -8.625 9.32 1 93.44 199 SER A N 1
ATOM 1599 C CA . SER A 1 199 ? 4.449 -8.57 10.773 1 93.44 199 SER A CA 1
ATOM 1600 C C . SER A 1 199 ? 4.332 -9.961 11.391 1 93.44 199 SER A C 1
ATOM 1602 O O . SER A 1 199 ? 4.758 -10.18 12.531 1 93.44 199 SER A O 1
ATOM 1604 N N . HIS A 1 200 ? 3.773 -10.867 10.641 1 94.5 200 HIS A N 1
ATOM 1605 C CA . HIS A 1 200 ? 3.607 -12.219 11.164 1 94.5 200 HIS A CA 1
ATOM 1606 C C . HIS A 1 200 ? 4.938 -12.969 11.195 1 94.5 200 HIS A C 1
ATOM 1608 O O . HIS A 1 200 ? 5.07 -13.984 11.875 1 94.5 200 HIS A O 1
ATOM 1614 N N . ILE A 1 201 ? 5.863 -12.516 10.391 1 92.94 201 ILE A N 1
ATOM 1615 C CA . ILE A 1 201 ? 7.125 -13.234 10.258 1 92.94 201 ILE A CA 1
ATOM 1616 C C . ILE A 1 201 ? 7.996 -12.984 11.484 1 92.94 201 ILE A C 1
ATOM 1618 O O . ILE A 1 201 ? 8.352 -11.836 11.773 1 92.94 201 ILE A O 1
ATOM 1622 N N . LYS A 1 202 ? 8.352 -13.906 12.305 1 84 202 LYS A N 1
ATOM 1623 C CA . LYS A 1 202 ? 9.102 -13.789 13.555 1 84 202 LYS A CA 1
ATOM 1624 C C . LYS A 1 202 ? 10.602 -13.852 13.305 1 84 202 LYS A C 1
ATOM 1626 O O . LYS A 1 202 ? 11.375 -13.148 13.961 1 84 202 LYS A O 1
ATOM 1631 N N . ASN A 1 203 ? 11.078 -14.711 12.492 1 71 203 ASN A N 1
ATOM 1632 C CA . ASN A 1 203 ? 12.508 -14.859 12.25 1 71 203 ASN A CA 1
ATOM 1633 C C . ASN A 1 203 ? 12.93 -14.211 10.938 1 71 203 ASN A C 1
ATOM 1635 O O . ASN A 1 203 ? 12.508 -14.656 9.867 1 71 203 ASN A O 1
ATOM 1639 N N . HIS A 1 204 ? 13.156 -12.828 11.031 1 60.94 204 HIS A N 1
ATOM 1640 C CA . HIS A 1 204 ? 13.406 -12.062 9.82 1 60.94 204 HIS A CA 1
ATOM 1641 C C . HIS A 1 204 ? 14.766 -12.414 9.219 1 60.94 204 HIS A C 1
ATOM 1643 O O . HIS A 1 204 ? 15.781 -11.805 9.562 1 60.94 204 HIS A O 1
ATOM 1649 N N . VAL A 1 205 ? 15.016 -13.586 8.898 1 54.22 205 VAL A N 1
ATOM 1650 C CA . VAL A 1 205 ? 16.203 -13.594 8.039 1 54.22 205 VAL A CA 1
ATOM 1651 C C . VAL A 1 205 ? 15.898 -12.828 6.754 1 54.22 205 VAL A C 1
ATOM 1653 O O . VAL A 1 205 ? 14.805 -12.938 6.195 1 54.22 205 VAL A O 1
ATOM 1656 N N . LYS A 1 206 ? 16.812 -11.844 6.562 1 53.16 206 LYS A N 1
ATOM 1657 C CA . LYS A 1 206 ? 16.719 -11.102 5.309 1 53.16 206 LYS A CA 1
ATOM 1658 C C . LYS A 1 206 ? 16.094 -11.953 4.207 1 53.16 206 LYS A C 1
ATOM 1660 O O . LYS A 1 206 ? 16.609 -13.016 3.873 1 53.16 206 LYS A O 1
ATOM 1665 N N . ILE A 1 207 ? 14.766 -11.844 4.039 1 50.31 207 ILE A N 1
ATOM 1666 C CA . ILE A 1 207 ? 14.031 -12.547 2.992 1 50.31 207 ILE A CA 1
ATOM 1667 C C . ILE A 1 207 ? 14.477 -12.031 1.623 1 50.31 207 ILE A C 1
ATOM 1669 O O . ILE A 1 207 ? 14.312 -10.844 1.316 1 50.31 207 ILE A O 1
ATOM 1673 N N . ASN A 1 208 ? 15.664 -12.539 1.128 1 50.03 208 ASN A N 1
ATOM 1674 C CA . ASN A 1 208 ? 16.062 -12.203 -0.231 1 50.03 208 ASN A CA 1
ATOM 1675 C C . ASN A 1 208 ? 14.961 -12.492 -1.24 1 50.03 208 ASN A C 1
ATOM 1677 O O . ASN A 1 208 ? 14.43 -13.602 -1.274 1 50.03 208 ASN A O 1
ATOM 1681 N N . ASN A 1 209 ? 14.414 -11.438 -1.674 1 52.69 209 ASN A N 1
ATOM 1682 C CA . ASN A 1 209 ? 13.273 -11.445 -2.586 1 52.69 209 ASN A CA 1
ATOM 1683 C C . ASN A 1 209 ? 13.641 -12.062 -3.934 1 52.69 209 ASN A C 1
ATOM 1685 O O . ASN A 1 209 ? 14.82 -12.211 -4.254 1 52.69 209 ASN A O 1
ATOM 1689 N N . SER A 1 210 ? 12.633 -12.242 -4.871 1 53.91 210 SER A N 1
ATOM 1690 C CA . SER A 1 210 ? 12.445 -12.852 -6.18 1 53.91 210 SER A CA 1
ATOM 1691 C C . SER A 1 210 ? 13.438 -12.297 -7.199 1 53.91 210 SER A C 1
ATOM 1693 O O . SER A 1 210 ? 13.906 -11.164 -7.062 1 53.91 210 SER A O 1
ATOM 1695 N N . ALA A 1 211 ? 13.938 -13.203 -8.047 1 47.94 211 ALA A N 1
ATOM 1696 C CA . ALA A 1 211 ? 14.883 -12.953 -9.133 1 47.94 211 ALA A CA 1
ATOM 1697 C C . ALA A 1 211 ? 14.57 -11.641 -9.844 1 47.94 211 ALA A C 1
ATOM 1699 O O . ALA A 1 211 ? 15.477 -10.953 -10.328 1 47.94 211 ALA A O 1
ATOM 1700 N N . LEU A 1 212 ? 13.312 -11.305 -9.953 1 56.25 212 LEU A N 1
ATOM 1701 C CA . LEU A 1 212 ? 12.984 -10.172 -10.82 1 56.25 212 LEU A CA 1
ATOM 1702 C C . LEU A 1 212 ? 12.781 -8.898 -10.008 1 56.25 212 LEU A C 1
ATOM 1704 O O . LEU A 1 212 ? 12.297 -7.895 -10.523 1 56.25 212 LEU A O 1
ATOM 1708 N N . GLU A 1 213 ? 13.203 -8.945 -8.648 1 53.59 213 GLU A N 1
ATOM 1709 C CA . GLU A 1 213 ? 13.008 -7.738 -7.848 1 53.59 213 GLU A CA 1
ATOM 1710 C C . GLU A 1 213 ? 14.328 -7.004 -7.641 1 53.59 213 GLU A C 1
ATOM 1712 O O . GLU A 1 213 ? 15.398 -7.625 -7.602 1 53.59 213 GLU A O 1
ATOM 1717 N N . MET B 1 1 ? 22.125 4.559 -4.246 1 71.75 1 MET B N 1
ATOM 1718 C CA . MET B 1 1 ? 21.031 4.113 -3.395 1 71.75 1 MET B CA 1
ATOM 1719 C C . MET B 1 1 ? 20.25 5.301 -2.848 1 71.75 1 MET B C 1
ATOM 1721 O O . MET B 1 1 ? 20.812 6.387 -2.668 1 71.75 1 MET B O 1
ATOM 1725 N N . GLY B 1 2 ? 19 5.484 -3.055 1 93.25 2 GLY B N 1
ATOM 1726 C CA . GLY B 1 2 ? 18.203 6.672 -2.777 1 93.25 2 GLY B CA 1
ATOM 1727 C C . GLY B 1 2 ? 17.625 6.691 -1.373 1 93.25 2 GLY B C 1
ATOM 1728 O O . GLY B 1 2 ? 17.969 5.84 -0.547 1 93.25 2 GLY B O 1
ATOM 1729 N N . ASN B 1 3 ? 17.125 7.734 -0.935 1 98.62 3 ASN B N 1
ATOM 1730 C CA . ASN B 1 3 ? 16.562 7.949 0.392 1 98.62 3 ASN B CA 1
ATOM 1731 C C . ASN B 1 3 ? 15.398 6.992 0.668 1 98.62 3 ASN B C 1
ATOM 1733 O O . ASN B 1 3 ? 14.797 6.457 -0.263 1 98.62 3 ASN B O 1
ATOM 1737 N N . THR B 1 4 ? 15.227 6.656 1.918 1 98.81 4 THR B N 1
ATOM 1738 C CA . THR B 1 4 ? 14.023 5.984 2.389 1 98.81 4 THR B CA 1
ATOM 1739 C C . THR B 1 4 ? 13.148 6.941 3.197 1 98.81 4 THR B C 1
ATOM 1741 O O . THR B 1 4 ? 13.633 7.602 4.117 1 98.81 4 THR B O 1
ATOM 1744 N N . PHE B 1 5 ? 11.945 7.035 2.805 1 98.88 5 PHE B N 1
ATOM 1745 C CA . PHE B 1 5 ? 11.008 7.898 3.504 1 98.88 5 PHE B CA 1
ATOM 1746 C C . PHE B 1 5 ? 10.062 7.074 4.375 1 98.88 5 PHE B C 1
ATOM 1748 O O . PHE B 1 5 ? 9.477 6.098 3.908 1 98.88 5 PHE B O 1
ATOM 1755 N N . TYR B 1 6 ? 9.977 7.418 5.625 1 98.88 6 TYR B N 1
ATOM 1756 C CA . TYR B 1 6 ? 9.008 6.91 6.594 1 98.88 6 TYR B CA 1
ATOM 1757 C C . TYR B 1 6 ? 7.902 7.926 6.84 1 98.88 6 TYR B C 1
ATOM 1759 O O . TYR B 1 6 ? 8.078 8.883 7.598 1 98.88 6 TYR B O 1
ATOM 1767 N N . ILE B 1 7 ? 6.785 7.715 6.195 1 98.94 7 ILE B N 1
ATOM 1768 C CA . ILE B 1 7 ? 5.73 8.727 6.145 1 98.94 7 ILE B CA 1
ATOM 1769 C C . ILE B 1 7 ? 4.602 8.336 7.094 1 98.94 7 ILE B C 1
ATOM 1771 O O . ILE B 1 7 ? 4.078 7.223 7.023 1 98.94 7 ILE B O 1
ATOM 1775 N N . VAL B 1 8 ? 4.176 9.297 7.91 1 98.56 8 VAL B N 1
ATOM 1776 C CA . VAL B 1 8 ? 3.246 8.984 8.992 1 98.56 8 VAL B CA 1
ATOM 1777 C C . VAL B 1 8 ? 2.152 10.047 9.055 1 98.56 8 VAL B C 1
ATOM 1779 O O . VAL B 1 8 ? 2.424 11.242 8.883 1 98.56 8 VAL B O 1
ATOM 1782 N N . ARG B 1 9 ? 0.951 9.578 9.266 1 98.44 9 ARG B N 1
ATOM 1783 C CA . ARG B 1 9 ? -0.129 10.492 9.633 1 98.44 9 ARG B CA 1
ATOM 1784 C C . ARG B 1 9 ? -0.055 10.867 11.102 1 98.44 9 ARG B C 1
ATOM 1786 O O . ARG B 1 9 ? 0.3 10.039 11.945 1 98.44 9 ARG B O 1
ATOM 1793 N N . HIS B 1 10 ? -0.442 12.008 11.438 1 98.44 10 HIS B N 1
ATOM 1794 C CA . HIS B 1 10 ? -0.44 12.453 12.828 1 98.44 10 HIS B CA 1
ATOM 1795 C C . HIS B 1 10 ? -1.319 11.562 13.695 1 98.44 10 HIS B C 1
ATOM 1797 O O . HIS B 1 10 ? -2.111 10.773 13.18 1 98.44 10 HIS B O 1
ATOM 1803 N N . GLY B 1 11 ? -1.138 11.75 15.055 1 97.62 11 GLY B N 1
ATOM 1804 C CA . GLY B 1 11 ? -1.959 11.023 16.016 1 97.62 11 GLY B CA 1
ATOM 1805 C C . GLY B 1 11 ? -3.398 11.5 16.047 1 97.62 11 GLY B C 1
ATOM 1806 O O . GLY B 1 11 ? -3.725 12.547 15.492 1 97.62 11 GLY B O 1
ATOM 1807 N N . GLN B 1 12 ? -4.207 10.742 16.688 1 96.12 12 GLN B N 1
ATOM 1808 C CA . GLN B 1 12 ? -5.629 11.055 16.781 1 96.12 12 GLN B CA 1
ATOM 1809 C C . GLN B 1 12 ? -5.844 12.398 17.469 1 96.12 12 GLN B C 1
ATOM 1811 O O . GLN B 1 12 ? -5.188 12.703 18.469 1 96.12 12 GLN B O 1
ATOM 1816 N N . THR B 1 13 ? -6.754 13.172 16.953 1 96 13 THR B N 1
ATOM 1817 C CA . THR B 1 13 ? -7.078 14.477 17.516 1 96 13 THR B CA 1
ATOM 1818 C C . THR B 1 13 ? -8.516 14.508 18.016 1 96 13 THR B C 1
ATOM 1820 O O . THR B 1 13 ? -9.312 13.633 17.688 1 96 13 THR B O 1
ATOM 1823 N N . ASP B 1 14 ? -8.828 15.547 18.734 1 93.5 14 ASP B N 1
ATOM 1824 C CA . ASP B 1 14 ? -10.203 15.742 19.188 1 93.5 14 ASP B CA 1
ATOM 1825 C C . ASP B 1 14 ? -11.156 15.883 18 1 93.5 14 ASP B C 1
ATOM 1827 O O . ASP B 1 14 ? -12.266 15.344 18.016 1 93.5 14 ASP B O 1
ATOM 1831 N N . TRP B 1 15 ? -10.734 16.578 17.016 1 90.81 15 TRP B N 1
ATOM 1832 C CA . TRP B 1 15 ? -11.594 16.797 15.852 1 90.81 15 TRP B CA 1
ATOM 1833 C C . TRP B 1 15 ? -11.789 15.492 15.07 1 90.81 15 TRP B C 1
ATOM 1835 O O . TRP B 1 15 ? -12.836 15.281 14.461 1 90.81 15 TRP B O 1
ATOM 1845 N N . ASN B 1 16 ? -10.75 14.617 15.062 1 90.31 16 ASN B N 1
ATOM 1846 C CA . ASN B 1 16 ? -10.961 13.289 14.484 1 90.31 16 ASN B CA 1
ATOM 1847 C C . ASN B 1 16 ? -12.148 12.578 15.125 1 90.31 16 ASN B C 1
ATOM 1849 O O . ASN B 1 16 ? -13.008 12.047 14.43 1 90.31 16 ASN B O 1
ATOM 1853 N N . ILE B 1 17 ? -12.18 12.578 16.422 1 88.75 17 ILE B N 1
ATOM 1854 C CA . ILE B 1 17 ? -13.195 11.875 17.203 1 88.75 17 ILE B CA 1
ATOM 1855 C C . ILE B 1 17 ? -14.562 12.5 16.922 1 88.75 17 ILE B C 1
ATOM 1857 O O . ILE B 1 17 ? -15.57 11.789 16.844 1 88.75 17 ILE B O 1
ATOM 1861 N N . LEU B 1 18 ? -14.57 13.742 16.734 1 88.62 18 LEU B N 1
ATOM 1862 C CA . LEU B 1 18 ? -15.82 14.469 16.578 1 88.62 18 LEU B CA 1
ATOM 1863 C C . LEU B 1 18 ? -16.297 14.422 15.117 1 88.62 18 LEU B C 1
ATOM 1865 O O . LEU B 1 18 ? -17.422 14.82 14.82 1 88.62 18 LEU B O 1
ATOM 1869 N N . GLY B 1 19 ? -15.391 14.062 14.25 1 89.5 19 GLY B N 1
ATOM 1870 C CA . GLY B 1 19 ? -15.734 14.016 12.844 1 89.5 19 GLY B CA 1
ATOM 1871 C C . GLY B 1 19 ? -15.703 15.383 12.172 1 89.5 19 GLY B C 1
ATOM 1872 O O . GLY B 1 19 ? -16.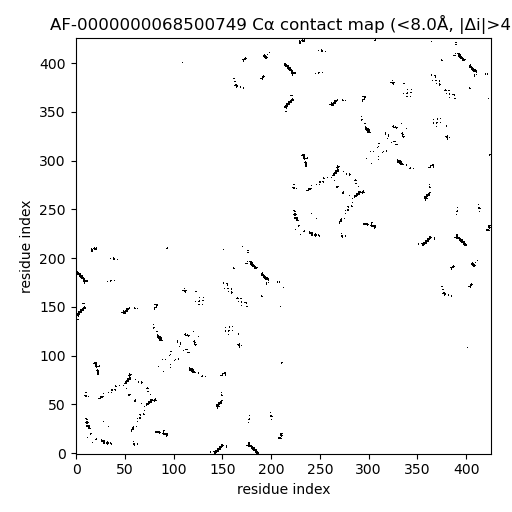516 15.656 11.281 1 89.5 19 GLY B O 1
ATOM 1873 N N . LYS B 1 20 ? -14.891 16.219 12.641 1 91.56 20 LYS B N 1
ATOM 1874 C CA . LYS B 1 20 ? -14.758 17.547 12.062 1 91.56 20 LYS B CA 1
ATOM 1875 C C . LYS B 1 20 ? -13.672 17.578 10.992 1 91.56 20 LYS B C 1
ATOM 1877 O O . LYS B 1 20 ? -12.672 16.859 11.094 1 91.56 20 LYS B O 1
ATOM 1882 N N . THR B 1 21 ? -13.93 18.391 10.008 1 92.81 21 THR B N 1
ATOM 1883 C CA . THR B 1 21 ? -12.953 18.578 8.938 1 92.81 21 THR B CA 1
ATOM 1884 C C . THR B 1 21 ? -11.773 19.406 9.422 1 92.81 21 THR B C 1
ATOM 1886 O O . THR B 1 21 ? -11.953 20.547 9.875 1 92.81 21 THR B O 1
ATOM 1889 N N . GLN B 1 22 ? -10.688 18.797 9.281 1 91.94 22 GLN B N 1
ATOM 1890 C CA . GLN B 1 22 ? -9.477 19.438 9.773 1 91.94 22 GLN B CA 1
ATOM 1891 C C . GLN B 1 22 ? -8.461 19.625 8.648 1 91.94 22 GLN B C 1
ATOM 1893 O O . GLN B 1 22 ? -7.688 18.719 8.344 1 91.94 22 GLN B O 1
ATOM 1898 N N . GLY B 1 23 ? -8.375 20.734 8.094 1 95.31 23 GLY B N 1
ATOM 1899 C CA . GLY B 1 23 ? -7.363 21.141 7.137 1 95.31 23 GLY B CA 1
ATOM 1900 C C . GLY B 1 23 ? -6.191 21.859 7.777 1 95.31 23 GLY B C 1
ATOM 1901 O O . GLY B 1 23 ? -5.379 21.25 8.469 1 95.31 23 GLY B O 1
ATOM 1902 N N . HIS B 1 24 ? -6.32 23.188 7.703 1 96 24 HIS B N 1
ATOM 1903 C CA . HIS B 1 24 ? -5.266 23.984 8.32 1 96 24 HIS B CA 1
ATOM 1904 C C . HIS B 1 24 ? -5.605 24.328 9.766 1 96 24 HIS B C 1
ATOM 1906 O O . HIS B 1 24 ? -4.766 24.859 10.492 1 96 24 HIS B O 1
ATOM 1912 N N . GLY B 1 25 ? -6.844 23.969 10.117 1 90.06 25 GLY B N 1
ATOM 1913 C CA . GLY B 1 25 ? -7.211 24.109 11.516 1 90.06 25 GLY B CA 1
ATOM 1914 C C . GLY B 1 25 ? -6.504 23.125 12.422 1 90.06 25 GLY B C 1
ATOM 1915 O O . GLY B 1 25 ? -5.887 22.172 11.938 1 90.06 25 GLY B O 1
ATOM 1916 N N . ASN B 1 26 ? -6.609 23.438 13.711 1 86.69 26 ASN B N 1
ATOM 1917 C CA . ASN B 1 26 ? -5.848 22.578 14.617 1 86.69 26 ASN B CA 1
ATOM 1918 C C . ASN B 1 26 ? -6.668 22.203 15.844 1 86.69 26 ASN B C 1
ATOM 1920 O O . ASN B 1 26 ? -7.484 22.984 16.328 1 86.69 26 ASN B O 1
ATOM 1924 N N . SER B 1 27 ? -6.492 21.016 16.188 1 89.31 27 SER B N 1
ATOM 1925 C CA . SER B 1 27 ? -6.945 20.5 17.469 1 89.31 27 SER B CA 1
ATOM 1926 C C . SER B 1 27 ? -5.879 19.641 18.141 1 89.31 27 SER B C 1
ATOM 1928 O O . SER B 1 27 ? -5.016 19.078 17.453 1 89.31 27 SER B O 1
ATOM 1930 N N . ASP B 1 28 ? -5.926 19.547 19.344 1 94.06 28 ASP B N 1
ATOM 1931 C CA . ASP B 1 28 ? -4.91 18.812 20.094 1 94.06 28 ASP B CA 1
ATOM 1932 C C . ASP B 1 28 ? -5.051 17.297 19.859 1 94.06 28 ASP B C 1
ATOM 1934 O O . ASP B 1 28 ? -6.145 16.812 19.578 1 94.06 28 ASP B O 1
ATOM 1938 N N . LEU B 1 29 ? -3.896 16.641 20.031 1 97.06 29 LEU B N 1
ATOM 1939 C CA . LEU B 1 29 ? -3.975 15.195 20.125 1 97.06 29 LEU B CA 1
ATOM 1940 C C . LEU B 1 29 ? -4.789 14.766 21.344 1 97.06 29 LEU B C 1
ATOM 1942 O O . LEU B 1 29 ? -4.695 15.383 22.406 1 97.06 29 LEU B O 1
ATOM 1946 N N . THR B 1 30 ? -5.539 13.766 21.172 1 96.31 30 THR B N 1
ATOM 1947 C CA . THR B 1 30 ? -6.156 13.125 22.328 1 96.31 30 THR B CA 1
ATOM 1948 C C . THR B 1 30 ? -5.121 12.344 23.125 1 96.31 30 THR B C 1
ATOM 1950 O O . THR B 1 30 ? -4 12.125 22.656 1 96.31 30 THR B O 1
ATOM 1953 N N . PRO B 1 31 ? -5.473 11.969 24.312 1 96.31 31 PRO B N 1
ATOM 1954 C CA . PRO B 1 31 ? -4.574 11.07 25.047 1 96.31 31 PRO B CA 1
ATOM 1955 C C . PRO B 1 31 ? -4.223 9.82 24.234 1 96.31 31 PRO B C 1
ATOM 1957 O O . PRO B 1 31 ? -3.07 9.375 24.25 1 96.31 31 PRO B O 1
ATOM 1960 N N . GLN B 1 32 ? -5.18 9.336 23.562 1 95.31 32 GLN B N 1
ATOM 1961 C CA . GLN B 1 32 ? -4.93 8.18 22.703 1 95.31 32 GLN B CA 1
ATOM 1962 C C . GLN B 1 32 ? -3.959 8.531 21.578 1 95.31 32 GLN B C 1
ATOM 1964 O O . GLN B 1 32 ? -3.102 7.723 21.219 1 95.31 32 GLN B O 1
ATOM 1969 N N . GLY B 1 33 ? -4.148 9.664 20.984 1 96.88 33 GLY B N 1
ATOM 1970 C CA . GLY B 1 33 ? -3.232 10.117 19.938 1 96.88 33 GLY B CA 1
ATOM 1971 C C . GLY B 1 33 ? -1.796 10.219 20.422 1 96.88 33 GLY B C 1
ATOM 1972 O O . GLY B 1 33 ? -0.868 9.867 19.688 1 96.88 33 GLY B O 1
ATOM 1973 N N . ILE B 1 34 ? -1.646 10.695 21.594 1 97.56 34 ILE B N 1
ATOM 1974 C CA . ILE B 1 34 ? -0.322 10.797 22.203 1 97.56 34 ILE B CA 1
ATOM 1975 C C . ILE B 1 34 ? 0.265 9.406 22.391 1 97.56 34 ILE B C 1
ATOM 1977 O O . ILE B 1 34 ? 1.429 9.164 22.062 1 97.56 34 ILE B O 1
ATOM 1981 N N . GLU B 1 35 ? -0.554 8.539 22.906 1 97.19 35 GLU B N 1
ATOM 1982 C CA . GLU B 1 35 ? -0.102 7.168 23.125 1 97.19 35 GLU B CA 1
ATOM 1983 C C . GLU B 1 35 ? 0.277 6.5 21.812 1 97.19 35 GLU B C 1
ATOM 1985 O O . GLU B 1 35 ? 1.281 5.789 21.734 1 97.19 35 GLU B O 1
ATOM 1990 N N . GLN B 1 36 ? -0.488 6.688 20.797 1 96.88 36 GLN B N 1
ATOM 1991 C CA . GLN B 1 36 ? -0.179 6.176 19.469 1 96.88 36 GLN B CA 1
ATOM 1992 C C . GLN B 1 36 ? 1.196 6.645 19 1 96.88 36 GLN B C 1
ATOM 1994 O O . GLN B 1 36 ? 1.99 5.852 18.5 1 96.88 36 GLN B O 1
ATOM 1999 N N . ALA B 1 37 ? 1.422 7.91 19.172 1 97.94 37 ALA B N 1
ATOM 2000 C CA . ALA B 1 37 ? 2.693 8.492 18.75 1 97.94 37 ALA B CA 1
ATOM 2001 C C . ALA B 1 37 ? 3.855 7.902 19.547 1 97.94 37 ALA B C 1
ATOM 2003 O O . ALA B 1 37 ? 4.922 7.633 18.984 1 97.94 37 ALA B O 1
ATOM 2004 N N . LYS B 1 38 ? 3.66 7.723 20.797 1 98.06 38 LYS B N 1
ATOM 2005 C CA . LYS B 1 38 ? 4.691 7.125 21.641 1 98.06 38 LYS B CA 1
ATOM 2006 C C . LYS B 1 38 ? 5.004 5.699 21.203 1 98.06 38 LYS B C 1
ATOM 2008 O O . LYS B 1 38 ? 6.172 5.312 21.094 1 98.06 38 LYS B O 1
ATOM 2013 N N . GLU B 1 39 ? 3.965 4.938 21 1 97.88 39 GLU B N 1
ATOM 2014 C CA . GLU B 1 39 ? 4.148 3.566 20.547 1 97.88 39 GLU B CA 1
ATOM 2015 C C . GLU B 1 39 ? 4.891 3.527 19.203 1 97.88 39 GLU B C 1
ATOM 2017 O O . GLU B 1 39 ? 5.762 2.68 19 1 97.88 39 GLU B O 1
ATOM 2022 N N . LEU B 1 40 ? 4.527 4.426 18.328 1 97.81 40 LEU B N 1
ATOM 2023 C CA . LEU B 1 40 ? 5.23 4.516 17.047 1 97.81 40 LEU B CA 1
ATOM 2024 C C . LEU B 1 40 ? 6.703 4.855 17.266 1 97.81 40 LEU B C 1
ATOM 2026 O O . LEU B 1 40 ? 7.574 4.309 16.594 1 97.81 40 LEU B O 1
ATOM 2030 N N . SER B 1 41 ? 6.938 5.781 18.141 1 97.88 41 SER B N 1
ATOM 2031 C CA . SER B 1 41 ? 8.312 6.211 18.391 1 97.88 41 SER B CA 1
ATOM 2032 C C . SER B 1 41 ? 9.172 5.047 18.875 1 97.88 41 SER B C 1
ATOM 2034 O O . SER B 1 41 ? 10.359 4.965 18.547 1 97.88 41 SER B O 1
ATOM 2036 N N . GLU B 1 42 ? 8.609 4.199 19.641 1 96.62 42 GLU B N 1
ATOM 2037 C CA . GLU B 1 42 ? 9.32 3.014 20.109 1 96.62 42 GLU B CA 1
ATOM 2038 C C . GLU B 1 42 ? 9.625 2.066 18.953 1 96.62 42 GLU B C 1
ATOM 2040 O O . GLU B 1 42 ? 10.742 1.548 18.844 1 96.62 42 GLU B O 1
ATOM 2045 N N . ASP B 1 43 ? 8.68 1.891 18.172 1 95.69 43 ASP B N 1
ATOM 2046 C CA . ASP B 1 43 ? 8.789 0.932 17.078 1 95.69 43 ASP B CA 1
ATOM 2047 C C . ASP B 1 43 ? 9.727 1.447 15.984 1 95.69 43 ASP B C 1
ATOM 2049 O O . ASP B 1 43 ? 10.523 0.686 15.438 1 95.69 43 ASP B O 1
ATOM 2053 N N . ILE B 1 44 ? 9.641 2.705 15.633 1 96.19 44 ILE B N 1
ATOM 2054 C CA . ILE B 1 44 ? 10.344 3.275 14.492 1 96.19 44 ILE B CA 1
ATOM 2055 C C . ILE B 1 44 ? 11.82 3.447 14.828 1 96.19 44 ILE B C 1
ATOM 2057 O O . ILE B 1 44 ? 12.648 3.633 13.93 1 96.19 44 ILE B O 1
ATOM 2061 N N . GLY B 1 45 ? 12.141 3.332 16.078 1 93.12 45 GLY B N 1
ATOM 2062 C CA . GLY B 1 45 ? 13.523 3.391 16.531 1 93.12 45 GLY B CA 1
ATOM 2063 C C . GLY B 1 45 ? 14.383 2.273 15.969 1 93.12 45 GLY B C 1
ATOM 2064 O O . GLY B 1 45 ? 15.609 2.352 16 1 93.12 45 GLY B O 1
ATOM 2065 N N . LYS B 1 46 ? 13.719 1.226 15.516 1 93.44 46 LYS B N 1
ATOM 2066 C CA . LYS B 1 46 ? 14.461 0.113 14.93 1 93.44 46 LYS B CA 1
ATOM 2067 C C . LYS B 1 46 ? 15.109 0.52 13.609 1 93.44 46 LYS B C 1
ATOM 2069 O O . LYS B 1 46 ? 16 -0.167 13.117 1 93.44 46 LYS B O 1
ATOM 2074 N N . TYR B 1 47 ? 14.586 1.584 13.125 1 94.62 47 TYR B N 1
ATOM 2075 C CA . TYR B 1 47 ? 15.172 2.113 11.898 1 94.62 47 TYR B CA 1
ATOM 2076 C C . TYR B 1 47 ? 16.219 3.186 12.211 1 94.62 47 TYR B C 1
ATOM 2078 O O . TYR B 1 47 ? 16.109 3.875 13.227 1 94.62 47 TYR B O 1
ATOM 2086 N N . SER B 1 48 ? 17.359 3.277 11.594 1 96.75 48 SER B N 1
ATOM 2087 C CA . SER B 1 48 ? 18.359 4.328 11.766 1 96.75 48 SER B CA 1
ATOM 2088 C C . SER B 1 48 ? 17.922 5.617 11.07 1 96.75 48 SER B C 1
ATOM 2090 O O . SER B 1 48 ? 18.391 5.934 9.977 1 96.75 48 SER B O 1
ATOM 2092 N N . ILE B 1 49 ? 17.188 6.43 11.805 1 98.62 49 ILE B N 1
ATOM 2093 C CA . ILE B 1 49 ? 16.578 7.625 11.242 1 98.62 49 ILE B CA 1
ATOM 2094 C C . ILE B 1 49 ? 17.578 8.781 11.266 1 98.62 49 ILE B C 1
ATOM 2096 O O . ILE B 1 49 ? 18.25 9.008 12.273 1 98.62 49 ILE B O 1
ATOM 2100 N N . ASP B 1 50 ? 17.625 9.492 10.164 1 98.75 50 ASP B N 1
ATOM 2101 C CA . ASP B 1 50 ? 18.578 10.602 10.047 1 98.75 50 ASP B CA 1
ATOM 2102 C C . ASP B 1 50 ? 17.875 11.938 10.258 1 98.75 50 ASP B C 1
ATOM 2104 O O . ASP B 1 50 ? 18.438 12.852 10.875 1 98.75 50 ASP B O 1
ATOM 2108 N N . TYR B 1 51 ? 16.656 12.109 9.695 1 98.88 51 TYR B N 1
ATOM 2109 C CA . TYR B 1 51 ? 15.969 13.391 9.719 1 98.88 51 TYR B CA 1
ATOM 2110 C C . TYR B 1 51 ? 14.477 13.195 9.977 1 98.88 51 TYR B C 1
ATOM 2112 O O . TYR B 1 51 ? 13.906 12.156 9.633 1 98.88 51 TYR B O 1
ATOM 2120 N N . ILE B 1 52 ? 13.891 14.195 10.594 1 98.94 52 ILE B N 1
ATOM 2121 C CA . ILE B 1 52 ? 12.438 14.273 10.766 1 98.94 52 ILE B CA 1
ATOM 2122 C C . ILE B 1 52 ? 11.922 15.602 10.227 1 98.94 52 ILE B C 1
ATOM 2124 O O . ILE B 1 52 ? 12.398 16.672 10.633 1 98.94 52 ILE B O 1
ATOM 2128 N N . PHE B 1 53 ? 11.039 15.531 9.289 1 98.94 53 PHE B N 1
ATOM 2129 C CA . PHE B 1 53 ? 10.289 16.688 8.812 1 98.94 53 PHE B CA 1
ATOM 2130 C C . PHE B 1 53 ? 8.812 16.562 9.164 1 98.94 53 PHE B C 1
ATOM 2132 O O . PHE B 1 53 ? 8.25 15.461 9.102 1 98.94 53 PHE B O 1
ATOM 2139 N N . SER B 1 54 ? 8.203 17.688 9.5 1 98.88 54 SER B N 1
ATOM 2140 C CA . SER B 1 54 ? 6.793 17.656 9.859 1 98.88 54 SER B CA 1
ATOM 2141 C C . SER B 1 54 ? 6.039 18.828 9.234 1 98.88 54 SER B C 1
ATOM 2143 O O . SER B 1 54 ? 6.59 19.922 9.078 1 98.88 54 SER B O 1
ATOM 2145 N N . SER B 1 55 ? 4.781 18.484 8.844 1 98.81 55 SER B N 1
ATOM 2146 C CA . SER B 1 55 ? 3.855 19.594 8.688 1 98.81 55 SER B CA 1
ATOM 2147 C C . SER B 1 55 ? 3.967 20.578 9.852 1 98.81 55 SER B C 1
ATOM 2149 O O . SER B 1 55 ? 4.137 20.156 11 1 98.81 55 SER B O 1
ATOM 2151 N N . ASP B 1 56 ? 3.777 21.859 9.578 1 98.5 56 ASP B N 1
ATOM 2152 C CA . ASP B 1 56 ? 3.916 22.859 10.641 1 98.5 56 ASP B CA 1
ATOM 2153 C C . ASP B 1 56 ? 2.609 23.031 11.414 1 98.5 56 ASP B C 1
ATOM 2155 O O . ASP B 1 56 ? 2.514 23.859 12.312 1 98.5 56 ASP B O 1
ATOM 2159 N N . LEU B 1 57 ? 1.611 22.297 11.07 1 98.19 57 LEU B N 1
ATOM 2160 C CA . LEU B 1 57 ? 0.356 22.344 11.812 1 98.19 57 LEU B CA 1
ATOM 2161 C C . LEU B 1 57 ? 0.481 21.625 13.141 1 98.19 57 LEU B C 1
ATOM 2163 O O . LEU B 1 57 ? 1.172 20.609 13.234 1 98.19 57 LEU B O 1
ATOM 2167 N N . GLY B 1 58 ? -0.186 22 14.156 1 97.62 58 GLY B N 1
ATOM 2168 C CA . GLY B 1 58 ? 0.015 21.625 15.547 1 97.62 58 GLY B CA 1
ATOM 2169 C C . GLY B 1 58 ? -0.046 20.125 15.781 1 97.62 58 GLY B C 1
ATOM 2170 O O . GLY B 1 58 ? 0.817 19.562 16.453 1 97.62 58 GLY B O 1
ATOM 2171 N N . ARG B 1 59 ? -1.052 19.438 15.266 1 97.62 59 ARG B N 1
ATOM 2172 C CA . ARG B 1 59 ? -1.244 18.016 15.508 1 97.62 59 ARG B CA 1
ATOM 2173 C C . ARG B 1 59 ? -0.092 17.203 14.93 1 97.62 59 ARG B C 1
ATOM 2175 O O . ARG B 1 59 ? 0.333 16.203 15.523 1 97.62 59 ARG B O 1
ATOM 2182 N N . ALA B 1 60 ? 0.42 17.594 13.758 1 98.5 60 ALA B N 1
ATOM 2183 C CA . ALA B 1 60 ? 1.563 16.922 13.148 1 98.5 60 ALA B CA 1
ATOM 2184 C C . ALA B 1 60 ? 2.852 17.234 13.906 1 98.5 60 ALA B C 1
ATOM 2186 O O . ALA B 1 60 ? 3.662 16.344 14.156 1 98.5 60 ALA B O 1
ATOM 2187 N N . MET B 1 61 ? 2.994 18.5 14.289 1 98.38 61 MET B N 1
ATOM 2188 C CA . MET B 1 61 ? 4.18 18.906 15.039 1 98.38 61 MET B CA 1
ATOM 2189 C C . MET B 1 61 ? 4.258 18.172 16.375 1 98.38 61 MET B C 1
ATOM 2191 O O . MET B 1 61 ? 5.332 17.719 16.781 1 98.38 61 MET B O 1
ATOM 2195 N N . GLN B 1 62 ? 3.146 18.094 17.047 1 98.44 62 GLN B N 1
ATOM 2196 C CA . GLN B 1 62 ? 3.125 17.375 18.328 1 98.44 62 GLN B CA 1
ATOM 2197 C C . GLN B 1 62 ? 3.525 15.914 18.141 1 98.44 62 GLN B C 1
ATOM 2199 O O . GLN B 1 62 ? 4.328 15.383 18.922 1 98.44 62 GLN B O 1
ATOM 2204 N N . THR B 1 63 ? 2.982 15.289 17.172 1 98.69 63 THR B N 1
ATOM 2205 C CA . THR B 1 63 ? 3.33 13.906 16.859 1 98.69 63 THR B CA 1
ATOM 2206 C C . THR B 1 63 ? 4.82 13.781 16.547 1 98.69 63 THR B C 1
ATOM 2208 O O . THR B 1 63 ? 5.5 12.914 17.094 1 98.69 63 THR B O 1
ATOM 2211 N N . ALA B 1 64 ? 5.312 14.68 15.695 1 98.88 64 ALA B N 1
ATOM 2212 C CA . ALA B 1 64 ? 6.707 14.656 15.266 1 98.88 64 ALA B CA 1
ATOM 2213 C C . ALA B 1 64 ? 7.645 14.898 16.453 1 98.88 64 ALA B C 1
ATOM 2215 O O . ALA B 1 64 ? 8.727 14.297 16.531 1 98.88 64 ALA B O 1
ATOM 2216 N N . GLN B 1 65 ? 7.25 15.75 17.312 1 98.75 65 GLN B N 1
ATOM 2217 C CA . GLN B 1 65 ? 8.086 16.062 18.453 1 98.75 65 GLN B CA 1
ATOM 2218 C C . GLN B 1 65 ? 8.234 14.859 19.375 1 98.75 65 GLN B C 1
ATOM 2220 O O . GLN B 1 65 ? 9.312 14.625 19.922 1 98.75 65 GLN B O 1
ATOM 2225 N N . ILE B 1 66 ? 7.152 14.133 19.594 1 98.75 66 ILE B N 1
ATOM 2226 C CA . ILE B 1 66 ? 7.223 12.914 20.375 1 98.75 66 ILE B CA 1
ATOM 2227 C C . ILE B 1 66 ? 8.234 11.953 19.766 1 98.75 66 ILE B C 1
ATOM 2229 O O . ILE B 1 66 ? 9.07 11.375 20.469 1 98.75 66 ILE B O 1
ATOM 2233 N N . LEU B 1 67 ? 8.188 11.773 18.438 1 98.75 67 LEU B N 1
ATOM 2234 C CA . LEU B 1 67 ? 9.148 10.93 17.734 1 98.75 67 LEU B CA 1
ATOM 2235 C C . LEU B 1 67 ? 10.562 11.469 17.906 1 98.75 67 LEU B C 1
ATOM 2237 O O . LEU B 1 67 ? 11.484 10.711 18.219 1 98.75 67 LEU B O 1
ATOM 2241 N N . GLY B 1 68 ? 10.703 12.75 17.656 1 98.69 68 GLY B N 1
ATOM 2242 C CA . GLY B 1 68 ? 12.016 13.391 17.734 1 98.69 68 GLY B CA 1
ATOM 2243 C C . GLY B 1 68 ? 12.656 13.266 19.094 1 98.69 68 GLY B C 1
ATOM 2244 O O . GLY B 1 68 ? 13.859 13.016 19.203 1 98.69 68 GLY B O 1
ATOM 2245 N N . ASP B 1 69 ? 11.883 13.508 20.109 1 98.56 69 ASP B N 1
ATOM 2246 C CA . ASP B 1 69 ? 12.383 13.398 21.484 1 98.56 69 ASP B CA 1
ATOM 2247 C C . ASP B 1 69 ? 12.922 12 21.75 1 98.56 69 ASP B C 1
ATOM 2249 O O . ASP B 1 69 ? 14 11.852 22.328 1 98.56 69 ASP B O 1
ATOM 2253 N N . LYS B 1 70 ? 12.172 11.023 21.391 1 98.06 70 LYS B N 1
ATOM 2254 C CA . LYS B 1 70 ? 12.594 9.641 21.594 1 98.06 70 LYS B CA 1
ATOM 2255 C C . LYS B 1 70 ? 13.867 9.328 20.828 1 98.06 70 LYS B C 1
ATOM 2257 O O . LYS B 1 70 ? 14.758 8.648 21.328 1 98.06 70 LYS B O 1
ATOM 2262 N N . LEU B 1 71 ? 13.977 9.828 19.609 1 98.19 71 LEU B N 1
ATOM 2263 C CA . LEU B 1 71 ? 15.055 9.477 18.703 1 98.19 71 LEU B CA 1
ATOM 2264 C C . LEU B 1 71 ? 16.234 10.438 18.859 1 98.19 71 LEU B C 1
ATOM 2266 O O . LEU B 1 71 ? 17.297 10.219 18.281 1 98.19 71 LEU B O 1
ATOM 2270 N N . ASN B 1 72 ? 15.984 11.492 19.609 1 98.31 72 ASN B N 1
ATOM 2271 C CA . ASN B 1 72 ? 16.969 12.555 19.797 1 98.31 72 ASN B CA 1
ATOM 2272 C C . ASN B 1 72 ? 17.328 13.211 18.469 1 98.31 72 ASN B C 1
ATOM 2274 O O . ASN B 1 72 ? 18.5 13.344 18.141 1 98.31 72 ASN B O 1
ATOM 2278 N N . ILE B 1 73 ? 16.328 13.508 17.703 1 98.75 73 ILE B N 1
ATOM 2279 C CA . ILE B 1 73 ? 16.469 14.18 16.422 1 98.75 73 ILE B CA 1
ATOM 2280 C C . ILE B 1 73 ? 15.586 15.43 16.391 1 98.75 73 ILE B C 1
ATOM 2282 O O . ILE B 1 73 ? 14.414 15.383 16.766 1 98.75 73 ILE B O 1
ATOM 2286 N N . GLU B 1 74 ? 16.125 16.531 16.016 1 98.75 74 GLU B N 1
ATOM 2287 C CA . GLU B 1 74 ? 15.352 17.766 15.914 1 98.75 74 GLU B CA 1
ATOM 2288 C C . GLU B 1 74 ? 14.344 17.688 14.773 1 98.75 74 GLU B C 1
ATOM 2290 O O . GLU B 1 74 ? 14.664 17.219 13.68 1 98.75 74 GLU B O 1
ATOM 2295 N N . VAL B 1 75 ? 13.156 18.188 15.039 1 98.88 75 VAL B N 1
ATOM 2296 C CA . VAL B 1 75 ? 12.109 18.188 14.023 1 98.88 75 VAL B CA 1
ATOM 2297 C C . VAL B 1 75 ? 12.211 19.453 13.18 1 98.88 75 VAL B C 1
ATOM 2299 O O . VAL B 1 75 ? 12.312 20.562 13.711 1 98.88 75 VAL B O 1
ATOM 2302 N N . GLN B 1 76 ? 12.195 19.297 11.906 1 98.88 76 GLN B N 1
ATOM 2303 C CA . GLN B 1 76 ? 12.141 20.406 10.977 1 98.88 76 GLN B CA 1
ATOM 2304 C C . GLN B 1 76 ? 10.727 20.625 10.438 1 98.88 76 GLN B C 1
ATOM 2306 O O . GLN B 1 76 ? 10.133 19.703 9.875 1 98.88 76 GLN B O 1
ATOM 2311 N N . LYS B 1 77 ? 10.219 21.797 10.617 1 98.56 77 LYS B N 1
ATOM 2312 C CA . LYS B 1 77 ? 8.859 22.062 10.156 1 98.56 77 LYS B CA 1
ATOM 2313 C C . LYS B 1 77 ? 8.859 22.531 8.703 1 98.56 77 LYS B C 1
ATOM 2315 O O . LYS B 1 77 ? 9.828 23.156 8.242 1 98.56 77 LYS B O 1
ATOM 2320 N N . THR B 1 78 ? 7.793 22.266 7.977 1 98.81 78 THR B N 1
ATOM 2321 C CA . THR B 1 78 ? 7.629 22.734 6.602 1 98.81 78 THR B CA 1
ATOM 2322 C C . THR B 1 78 ? 6.148 22.844 6.242 1 98.81 78 THR B C 1
ATOM 2324 O O . THR B 1 78 ? 5.344 22 6.652 1 98.81 78 THR B O 1
ATOM 2327 N N . GLU B 1 79 ? 5.789 23.75 5.434 1 98.62 79 GLU B N 1
ATOM 2328 C CA . GLU B 1 79 ? 4.426 23.922 4.941 1 98.62 79 GLU B CA 1
ATOM 2329 C C . GLU B 1 79 ? 4.113 22.906 3.838 1 98.62 79 GLU B C 1
ATOM 2331 O O . GLU B 1 79 ? 2.947 22.672 3.51 1 98.62 79 GLU B O 1
ATOM 2336 N N . ALA B 1 80 ? 5.141 22.359 3.258 1 98.81 80 ALA B N 1
ATOM 2337 C CA . ALA B 1 80 ? 4.973 21.438 2.133 1 98.81 80 ALA B CA 1
ATOM 2338 C C . ALA B 1 80 ? 4.172 20.203 2.545 1 98.81 80 ALA B C 1
ATOM 2340 O O . ALA B 1 80 ? 3.541 19.562 1.706 1 98.81 80 ALA B O 1
ATOM 2341 N N . LEU B 1 81 ? 4.141 19.906 3.873 1 98.88 81 LEU B N 1
ATOM 2342 C CA . LEU B 1 81 ? 3.504 18.688 4.355 1 98.88 81 LEU B CA 1
ATOM 2343 C C . LEU B 1 81 ? 2.15 19 4.984 1 98.88 81 LEU B C 1
ATOM 2345 O O . LEU B 1 81 ? 1.515 18.109 5.566 1 98.88 81 LEU B O 1
ATOM 2349 N N . ARG B 1 82 ? 1.688 20.188 4.828 1 98.62 82 ARG B N 1
ATOM 2350 C CA . ARG B 1 82 ? 0.397 20.578 5.398 1 98.62 82 ARG B CA 1
ATOM 2351 C C . ARG B 1 82 ? -0.731 19.75 4.789 1 98.62 82 ARG B C 1
ATOM 2353 O O . ARG B 1 82 ? -0.629 19.297 3.646 1 98.62 82 ARG B O 1
ATOM 2360 N N . GLU B 1 83 ? -1.731 19.672 5.559 1 98.25 83 GLU B N 1
ATOM 2361 C CA . GLU B 1 83 ? -2.967 19.094 5.043 1 98.25 83 GLU B CA 1
ATOM 2362 C C . GLU B 1 83 ? -3.6 19.984 3.984 1 98.25 83 GLU B C 1
ATOM 2364 O O . GLU B 1 83 ? -3.297 21.172 3.912 1 98.25 83 GLU B O 1
ATOM 2369 N N . MET B 1 84 ? -4.457 19.344 3.207 1 98 84 MET B N 1
ATOM 2370 C CA . MET B 1 84 ? -5.289 20.109 2.293 1 98 84 MET B CA 1
ATOM 2371 C C . MET B 1 84 ? -6.078 21.188 3.049 1 98 84 MET B C 1
ATOM 2373 O O . MET B 1 84 ? -6.691 20.891 4.078 1 98 84 MET B O 1
ATOM 2377 N N . GLY B 1 85 ? -5.941 22.438 2.574 1 97.69 85 GLY B N 1
ATOM 2378 C CA . GLY B 1 85 ? -6.863 23.438 3.082 1 97.69 85 GLY B CA 1
ATOM 2379 C C . GLY B 1 85 ? -8.297 23.219 2.633 1 97.69 85 GLY B C 1
ATOM 2380 O O . GLY B 1 85 ? -8.578 23.188 1.433 1 97.69 85 GLY B O 1
ATOM 2381 N N . PHE B 1 86 ? -9.227 23.125 3.557 1 97.25 86 PHE B N 1
ATOM 2382 C CA . PHE B 1 86 ? -10.602 22.797 3.203 1 97.25 86 PHE B CA 1
ATOM 2383 C C . PHE B 1 86 ? -11.469 24.047 3.158 1 97.25 86 PHE B C 1
ATOM 2385 O O . PHE B 1 86 ? -12.695 23.953 3.059 1 97.25 86 PHE B O 1
ATOM 2392 N N . GLY B 1 87 ? -10.836 25.203 3.369 1 97.38 87 GLY B N 1
ATOM 2393 C CA . GLY B 1 87 ? -11.539 26.469 3.223 1 97.38 87 GLY B CA 1
ATOM 2394 C C . GLY B 1 87 ? -12.766 26.562 4.109 1 97.38 87 GLY B C 1
ATOM 2395 O O . GLY B 1 87 ? -12.688 26.344 5.32 1 97.38 87 GLY B O 1
ATOM 2396 N N . VAL B 1 88 ? -13.906 26.781 3.49 1 97.44 88 VAL B N 1
ATOM 2397 C CA . VAL B 1 88 ? -15.148 27.062 4.211 1 97.44 88 VAL B CA 1
ATOM 2398 C C . VAL B 1 88 ? -15.602 25.797 4.949 1 97.44 88 VAL B C 1
ATOM 2400 O O . VAL B 1 88 ? -16.5 25.859 5.793 1 97.44 88 VAL B O 1
ATOM 2403 N N . TRP B 1 89 ? -15.031 24.641 4.66 1 96.88 89 TRP B N 1
ATOM 2404 C CA . TRP B 1 89 ? -15.422 23.391 5.301 1 96.88 89 TRP B CA 1
ATOM 2405 C C . TRP B 1 89 ? -14.734 23.234 6.656 1 96.88 89 TRP B C 1
ATOM 2407 O O . TRP B 1 89 ? -15.125 22.375 7.461 1 96.88 89 TRP B O 1
ATOM 2417 N N . GLU B 1 90 ? -13.648 24 6.906 1 95.88 90 GLU B N 1
ATOM 2418 C CA . GLU B 1 90 ? -12.844 23.812 8.109 1 95.88 90 GLU B CA 1
ATOM 2419 C C . GLU B 1 90 ? -13.695 23.953 9.367 1 95.88 90 GLU B C 1
ATOM 2421 O O . GLU B 1 90 ? -14.414 24.953 9.531 1 95.88 90 GLU B O 1
ATOM 2426 N N . GLY B 1 91 ? -13.586 22.906 10.156 1 94.88 91 GLY B N 1
ATOM 2427 C CA . GLY B 1 91 ? -14.273 22.922 11.438 1 94.88 91 GLY B CA 1
ATOM 2428 C C . GLY B 1 91 ? -15.695 22.406 11.359 1 94.88 91 GLY B C 1
ATOM 2429 O O . GLY B 1 91 ? -16.344 22.203 12.383 1 94.88 91 GLY B O 1
ATOM 2430 N N . LEU B 1 92 ? -16.188 22.203 10.172 1 95.19 92 LEU B N 1
ATOM 2431 C CA . LEU B 1 92 ? -17.562 21.734 10.008 1 95.19 92 LEU B CA 1
ATOM 2432 C C . LEU B 1 92 ? -17.641 20.219 10.133 1 95.19 92 LEU B C 1
ATOM 2434 O O . LEU B 1 92 ? -16.672 19.516 9.812 1 95.19 92 LEU B O 1
ATOM 2438 N N . LEU B 1 93 ? -18.766 19.797 10.57 1 94.56 93 LEU B N 1
ATOM 2439 C CA . LEU B 1 93 ? -19.094 18.375 10.547 1 94.56 93 LEU B CA 1
ATOM 2440 C C . LEU B 1 93 ? -19.484 17.922 9.141 1 94.56 93 LEU B C 1
ATOM 2442 O O . LEU B 1 93 ? -20.016 18.719 8.359 1 94.56 93 LEU B O 1
ATOM 2446 N N . ILE B 1 94 ? -19.328 16.688 8.922 1 91.56 94 ILE B N 1
ATOM 2447 C CA . ILE B 1 94 ? -19.656 16.141 7.609 1 91.56 94 ILE B CA 1
ATOM 2448 C C . ILE B 1 94 ? -21.125 16.406 7.305 1 91.56 94 ILE B C 1
ATOM 2450 O O . ILE B 1 94 ? -21.484 16.797 6.184 1 91.56 94 ILE B O 1
ATOM 2454 N N . LYS B 1 95 ? -21.906 16.234 8.266 1 93.81 95 LYS B N 1
ATOM 2455 C CA . LYS B 1 95 ? -23.344 16.438 8.086 1 93.81 95 LYS B CA 1
ATOM 2456 C C . LYS B 1 95 ? -23.656 17.875 7.691 1 93.81 95 LYS B C 1
ATOM 2458 O O . LYS B 1 95 ? -24.562 18.125 6.895 1 93.81 95 LYS B O 1
ATOM 2463 N N . GLU B 1 96 ? -22.922 18.781 8.305 1 96.62 96 GLU B N 1
ATOM 2464 C CA . GLU B 1 96 ? -23.094 20.203 7.969 1 96.62 96 GLU B CA 1
ATOM 2465 C C . GLU B 1 96 ? -22.656 20.469 6.531 1 96.62 96 GLU B C 1
ATOM 2467 O O . GLU B 1 96 ? -23.328 21.219 5.805 1 96.62 96 GLU B O 1
ATOM 2472 N N . ILE B 1 97 ? -21.625 19.859 6.156 1 96.12 97 ILE B N 1
ATOM 2473 C CA . ILE B 1 97 ? -21.094 20.031 4.805 1 96.12 97 ILE B CA 1
ATOM 2474 C C . ILE B 1 97 ? -22.094 19.469 3.793 1 96.12 97 ILE B C 1
ATOM 2476 O O . ILE B 1 97 ? -22.406 20.109 2.787 1 96.12 97 ILE B O 1
ATOM 2480 N N . GLN B 1 98 ? -22.578 18.297 4.082 1 95.44 98 GLN B N 1
ATOM 2481 C CA . GLN B 1 98 ? -23.547 17.656 3.207 1 95.44 98 GLN B CA 1
ATOM 2482 C C . GLN B 1 98 ? -24.781 18.531 3.023 1 95.44 98 GLN B C 1
ATOM 2484 O O . GLN B 1 98 ? -25.344 18.594 1.927 1 95.44 98 GLN B O 1
ATOM 2489 N N . LYS B 1 99 ? -25.172 19.172 4.043 1 96.56 99 LYS B N 1
ATOM 2490 C CA . LYS B 1 99 ? -26.375 19.984 4.027 1 96.56 99 LYS B CA 1
ATOM 2491 C C . LYS B 1 99 ? -26.141 21.297 3.285 1 96.56 99 LYS B C 1
ATOM 2493 O O . LYS B 1 99 ? -26.922 21.672 2.396 1 96.56 99 LYS B O 1
ATOM 2498 N N . ASP B 1 100 ? -25.062 21.938 3.588 1 97.06 100 ASP B N 1
ATOM 2499 C CA . ASP B 1 100 ? -24.875 23.328 3.164 1 97.06 100 ASP B CA 1
ATOM 2500 C C . ASP B 1 100 ? -24.094 23.391 1.854 1 97.06 100 ASP B C 1
ATOM 2502 O O . ASP B 1 100 ? -24.109 24.422 1.169 1 97.06 100 ASP B O 1
ATOM 2506 N N . TYR B 1 101 ? -23.359 22.344 1.521 1 97.38 101 TYR B N 1
ATOM 2507 C CA . TYR B 1 101 ? -22.5 22.297 0.337 1 97.38 101 TYR B CA 1
ATOM 2508 C C . TYR B 1 101 ? -22.688 21 -0.426 1 97.38 101 TYR B C 1
ATOM 2510 O O . TYR B 1 101 ? -21.703 20.344 -0.802 1 97.38 101 TYR B O 1
ATOM 2518 N N . SER B 1 102 ? -23.906 20.609 -0.654 1 97.12 102 SER B N 1
ATOM 2519 C CA . SER B 1 102 ? -24.266 19.281 -1.158 1 97.12 102 SER B CA 1
ATOM 2520 C C . SER B 1 102 ? -23.594 19 -2.492 1 97.12 102 SER B C 1
ATOM 2522 O O . SER B 1 102 ? -23.031 17.906 -2.693 1 97.12 102 SER B O 1
ATOM 2524 N N . ASP B 1 103 ? -23.562 19.938 -3.379 1 97.62 103 ASP B N 1
ATOM 2525 C CA . ASP B 1 103 ? -22.984 19.734 -4.703 1 97.62 103 ASP B CA 1
ATOM 2526 C C . ASP B 1 103 ? -21.469 19.547 -4.625 1 97.62 103 ASP B C 1
ATOM 2528 O O . ASP B 1 103 ? -20.906 18.656 -5.258 1 97.62 103 ASP B O 1
ATOM 2532 N N . ILE B 1 104 ? -20.844 20.406 -3.879 1 97.75 104 ILE B N 1
ATOM 2533 C CA . ILE B 1 104 ? -19.406 20.328 -3.727 1 97.75 104 ILE B CA 1
ATOM 2534 C C . ILE B 1 104 ? -19.031 19.031 -3.014 1 97.75 104 ILE B C 1
ATOM 2536 O O . ILE B 1 104 ? -18.047 18.375 -3.383 1 97.75 104 ILE B O 1
ATOM 2540 N N . TYR B 1 105 ? -19.844 18.688 -2.066 1 96.94 105 TYR B N 1
ATOM 2541 C CA . TYR B 1 105 ? -19.609 17.438 -1.345 1 96.94 105 TYR B CA 1
ATOM 2542 C C . TYR B 1 105 ? -19.734 16.234 -2.271 1 96.94 105 TYR B C 1
ATOM 2544 O O . TYR B 1 105 ? -18.938 15.297 -2.191 1 96.94 105 TYR B O 1
ATOM 2552 N N . ALA B 1 106 ? -20.703 16.281 -3.104 1 96.75 106 ALA B N 1
ATOM 2553 C CA . ALA B 1 106 ? -20.875 15.203 -4.074 1 96.75 106 ALA B CA 1
ATOM 2554 C C . ALA B 1 106 ? -19.656 15.07 -4.98 1 96.75 106 ALA B C 1
ATOM 2556 O O . ALA B 1 106 ? -19.219 13.953 -5.285 1 96.75 106 ALA B O 1
ATOM 2557 N N . THR B 1 107 ? -19.125 16.172 -5.402 1 97.5 107 THR B N 1
ATOM 2558 C CA . THR B 1 107 ? -17.922 16.156 -6.219 1 97.5 107 THR B CA 1
ATOM 2559 C C . THR B 1 107 ? -16.734 15.594 -5.426 1 97.5 107 THR B C 1
ATOM 2561 O O . THR B 1 107 ? -15.984 14.766 -5.938 1 97.5 107 THR B O 1
ATOM 2564 N N . TRP B 1 108 ? -16.609 16 -4.207 1 96.62 108 TRP B N 1
ATOM 2565 C CA . TRP B 1 108 ? -15.547 15.523 -3.336 1 96.62 108 TRP B CA 1
ATOM 2566 C C . TRP B 1 108 ? -15.594 14.008 -3.205 1 96.62 108 TRP B C 1
ATOM 2568 O O . TRP B 1 108 ? -14.562 13.336 -3.264 1 96.62 108 TRP B O 1
ATOM 2578 N N . ARG B 1 109 ? -16.734 13.484 -3.139 1 94.56 109 ARG B N 1
ATOM 2579 C CA . ARG B 1 109 ? -16.922 12.062 -2.883 1 94.56 109 ARG B CA 1
ATOM 2580 C C . ARG B 1 109 ? -16.75 11.25 -4.16 1 94.56 109 ARG B C 1
ATOM 2582 O O . ARG B 1 109 ? -16.25 10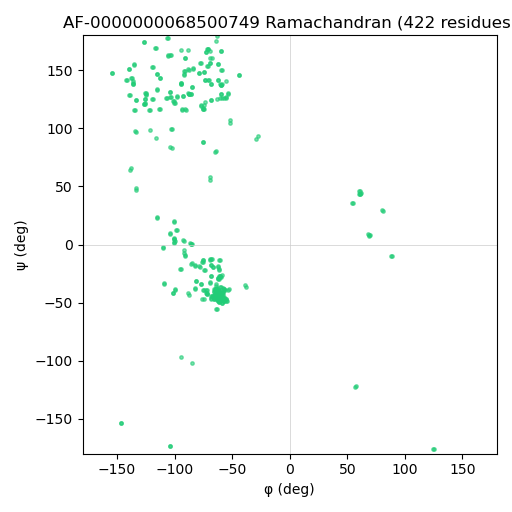.125 -4.125 1 94.56 109 ARG B O 1
ATOM 2589 N N . ASN B 1 110 ? -17.125 11.883 -5.305 1 95.25 110 ASN B N 1
ATOM 2590 C CA . ASN B 1 110 ? -17.219 11.078 -6.523 1 95.25 110 ASN B CA 1
ATOM 2591 C C . ASN B 1 110 ? -16.094 11.422 -7.504 1 95.25 110 ASN B C 1
ATOM 2593 O O . ASN B 1 110 ? -15.688 10.578 -8.305 1 95.25 110 ASN B O 1
ATOM 2597 N N . GLU B 1 111 ? -15.695 12.633 -7.512 1 97.38 111 GLU B N 1
ATOM 2598 C CA . GLU B 1 111 ? -14.641 13.141 -8.375 1 97.38 111 GLU B CA 1
ATOM 2599 C C . GLU B 1 111 ? -13.719 14.102 -7.621 1 97.38 111 GLU B C 1
ATOM 2601 O O . GLU B 1 111 ? -13.57 15.258 -8.008 1 97.38 111 GLU B O 1
ATOM 2606 N N . PRO B 1 112 ? -13.047 13.586 -6.648 1 97.56 112 PRO B N 1
ATOM 2607 C CA . PRO B 1 112 ? -12.281 14.461 -5.758 1 97.56 112 PRO B CA 1
ATOM 2608 C C . PRO B 1 112 ? -11.227 15.281 -6.5 1 97.56 112 PRO B C 1
ATOM 2610 O O . PRO B 1 112 ? -10.875 16.375 -6.059 1 97.56 112 PRO B O 1
ATOM 2613 N N . HIS B 1 113 ? -10.758 14.781 -7.621 1 97.75 113 HIS B N 1
ATOM 2614 C CA . HIS B 1 113 ? -9.727 15.469 -8.391 1 97.75 113 HIS B CA 1
ATOM 2615 C C . HIS B 1 113 ? -10.273 16.75 -9.008 1 97.75 113 HIS B C 1
ATOM 2617 O O . HIS B 1 113 ? -9.5 17.609 -9.461 1 97.75 113 HIS B O 1
ATOM 2623 N N . LEU B 1 114 ? -11.57 16.938 -9 1 97.88 114 LEU B N 1
ATOM 2624 C CA . LEU B 1 114 ? -12.195 18.094 -9.641 1 97.88 114 LEU B CA 1
ATOM 2625 C C . LEU B 1 114 ? -12.758 19.062 -8.602 1 97.88 114 LEU B C 1
ATOM 2627 O O . LEU B 1 114 ? -13.281 20.125 -8.945 1 97.88 114 LEU B O 1
ATOM 2631 N N . VAL B 1 115 ? -12.664 18.734 -7.352 1 97.38 115 VAL B N 1
ATOM 2632 C CA . VAL B 1 115 ? -13.336 19.5 -6.316 1 97.38 115 VAL B CA 1
ATOM 2633 C C . VAL B 1 115 ? -12.641 20.859 -6.152 1 97.38 115 VAL B C 1
ATOM 2635 O O . VAL B 1 115 ? -11.414 20.938 -6.238 1 97.38 115 VAL B O 1
ATOM 2638 N N . ASN B 1 116 ? -13.43 21.828 -5.941 1 97.44 116 ASN B N 1
ATOM 2639 C CA . ASN B 1 116 ? -12.984 23.172 -5.605 1 97.44 116 ASN B CA 1
ATOM 2640 C C . ASN B 1 116 ? -13.773 23.75 -4.438 1 97.44 116 ASN B C 1
ATOM 2642 O O . ASN B 1 116 ? -14.82 24.375 -4.641 1 97.44 116 ASN B O 1
ATOM 2646 N N . ILE B 1 117 ? -13.242 23.656 -3.293 1 97.75 117 ILE B N 1
ATOM 2647 C CA . ILE B 1 117 ? -13.883 24.172 -2.092 1 97.75 117 ILE B CA 1
ATOM 2648 C C . ILE B 1 117 ? -13.547 25.656 -1.933 1 97.75 117 ILE B C 1
ATOM 2650 O O . ILE B 1 117 ? -12.375 26.047 -1.953 1 97.75 117 ILE B O 1
ATOM 2654 N N . PRO B 1 118 ? -14.562 26.484 -1.726 1 97.88 118 PRO B N 1
ATOM 2655 C CA . PRO B 1 118 ? -14.258 27.906 -1.55 1 97.88 118 PRO B CA 1
ATOM 2656 C C . PRO B 1 118 ? -13.227 28.156 -0.449 1 97.88 118 PRO B C 1
ATOM 2658 O O . PRO B 1 118 ? -13.336 27.594 0.644 1 97.88 118 PRO B O 1
ATOM 2661 N N . GLU B 1 119 ? -12.195 28.969 -0.832 1 97.94 119 GLU B N 1
ATOM 2662 C CA . GLU B 1 119 ? -11.133 29.359 0.092 1 97.94 119 GLU B CA 1
ATOM 2663 C C . GLU B 1 119 ? -10.258 28.172 0.475 1 97.94 119 GLU B C 1
ATOM 2665 O O . GLU B 1 119 ? -9.5 28.234 1.445 1 97.94 119 GLU B O 1
ATOM 2670 N N . GLY B 1 120 ? -10.484 27.062 -0.212 1 98.06 120 GLY B N 1
ATOM 2671 C CA . GLY B 1 120 ? -9.695 25.875 0.056 1 98.06 120 GLY B CA 1
ATOM 2672 C C . GLY B 1 120 ? -8.641 25.609 -1 1 98.06 120 GLY B C 1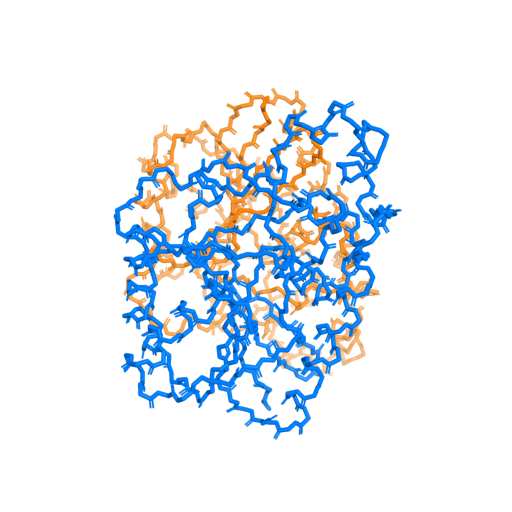
ATOM 2673 O O . GLY B 1 120 ? -8.375 26.453 -1.845 1 98.06 120 GLY B O 1
ATOM 2674 N N . GLU B 1 121 ? -7.984 24.5 -0.904 1 98.38 121 GLU B N 1
ATOM 2675 C CA . GLU B 1 121 ? -7.012 24 -1.874 1 98.38 121 GLU B CA 1
ATOM 2676 C C . GLU B 1 121 ? -7.602 22.875 -2.719 1 98.38 121 GLU B C 1
ATOM 2678 O O . GLU B 1 121 ? -8.656 22.328 -2.383 1 98.38 121 GLU B O 1
ATOM 2683 N N . THR B 1 122 ? -6.914 22.625 -3.824 1 98.31 122 THR B N 1
ATOM 2684 C CA . THR B 1 122 ? -7.262 21.469 -4.645 1 98.31 122 THR B CA 1
ATOM 2685 C C . THR B 1 122 ? -6.227 20.359 -4.48 1 98.31 122 THR B C 1
ATOM 2687 O O . THR B 1 122 ? -5.125 20.594 -3.988 1 98.31 122 THR B O 1
ATOM 2690 N N . LEU B 1 123 ? -6.602 19.188 -4.879 1 98.56 123 LEU B N 1
ATOM 2691 C CA . LEU B 1 123 ? -5.66 18.062 -4.801 1 98.56 123 LEU B CA 1
ATOM 2692 C C . LEU B 1 123 ? -4.445 18.312 -5.688 1 98.56 123 LEU B C 1
ATOM 2694 O O . LEU B 1 123 ? -3.338 17.891 -5.363 1 98.56 123 LEU B O 1
ATOM 2698 N N . LYS B 1 124 ? -4.648 19.047 -6.738 1 98.38 124 LYS B N 1
ATOM 2699 C CA . LYS B 1 124 ? -3.541 19.391 -7.621 1 98.38 124 LYS B CA 1
ATOM 2700 C C . LYS B 1 124 ? -2.502 20.234 -6.891 1 98.38 124 LYS B C 1
ATOM 2702 O O . LYS B 1 124 ? -1.298 20.016 -7.035 1 98.38 124 LYS B O 1
ATOM 2707 N N . ILE B 1 125 ? -2.945 21.156 -6.109 1 98.56 125 ILE B N 1
ATOM 2708 C CA . ILE B 1 125 ? -2.061 22.031 -5.344 1 98.56 125 ILE B CA 1
ATOM 2709 C C . ILE B 1 125 ? -1.253 21.203 -4.348 1 98.56 125 ILE B C 1
ATOM 2711 O O . ILE B 1 125 ? -0.039 21.375 -4.227 1 98.56 125 ILE B O 1
ATOM 2715 N N . ILE B 1 126 ? -1.906 20.297 -3.697 1 98.75 126 ILE B N 1
ATOM 2716 C CA . ILE B 1 126 ? -1.242 19.422 -2.736 1 98.75 126 ILE B CA 1
ATOM 2717 C C . ILE B 1 126 ? -0.185 18.594 -3.447 1 98.75 126 ILE B C 1
ATOM 2719 O O . ILE B 1 126 ? 0.958 18.5 -2.992 1 98.75 126 ILE B O 1
ATOM 2723 N N . LYS B 1 127 ? -0.582 18 -4.539 1 98.81 127 LYS B N 1
ATOM 2724 C CA . LYS B 1 127 ? 0.345 17.156 -5.293 1 98.81 127 LYS B CA 1
ATOM 2725 C C . LYS B 1 127 ? 1.593 17.938 -5.695 1 98.81 127 LYS B C 1
ATOM 2727 O O . LYS B 1 127 ? 2.715 17.453 -5.527 1 98.81 127 LYS B O 1
ATOM 2732 N N . GLU B 1 128 ? 1.407 19.109 -6.207 1 98.69 128 GLU B N 1
ATOM 2733 C CA . GLU B 1 128 ? 2.523 19.922 -6.684 1 98.69 128 GLU B CA 1
ATOM 2734 C C . GLU B 1 128 ? 3.482 20.25 -5.547 1 98.69 128 GLU B C 1
ATOM 2736 O O . GLU B 1 128 ? 4.699 20.156 -5.699 1 98.69 128 GLU B O 1
ATOM 2741 N N . ARG B 1 129 ? 2.971 20.578 -4.402 1 98.19 129 ARG B N 1
ATOM 2742 C CA . ARG B 1 129 ? 3.852 21 -3.32 1 98.19 129 ARG B CA 1
ATOM 2743 C C . ARG B 1 129 ? 4.57 19.812 -2.705 1 98.19 129 ARG B C 1
ATOM 2745 O O . ARG B 1 129 ? 5.75 19.891 -2.355 1 98.19 129 ARG B O 1
ATOM 2752 N N . VAL B 1 130 ? 3.883 18.703 -2.564 1 98.69 130 VAL B N 1
ATOM 2753 C CA . VAL B 1 130 ? 4.539 17.547 -1.952 1 98.69 130 VAL B CA 1
ATOM 2754 C C . VAL B 1 130 ? 5.551 16.953 -2.928 1 98.69 130 VAL B C 1
ATOM 2756 O O . VAL B 1 130 ? 6.629 16.5 -2.521 1 98.69 130 VAL B O 1
ATOM 2759 N N . ASP B 1 131 ? 5.195 16.922 -4.234 1 98.81 131 ASP B N 1
ATOM 2760 C CA . ASP B 1 131 ? 6.148 16.438 -5.23 1 98.81 131 ASP B CA 1
ATOM 2761 C C . ASP B 1 131 ? 7.414 17.297 -5.234 1 98.81 131 ASP B C 1
ATOM 2763 O O . ASP B 1 131 ? 8.523 16.766 -5.301 1 98.81 131 ASP B O 1
ATOM 2767 N N . ALA B 1 132 ? 7.246 18.562 -5.148 1 98.88 132 ALA B N 1
ATOM 2768 C CA . ALA B 1 132 ? 8.383 19.469 -5.125 1 98.88 132 ALA B CA 1
ATOM 2769 C C . ALA B 1 132 ? 9.234 19.25 -3.881 1 98.88 132 ALA B C 1
ATOM 2771 O O . ALA B 1 132 ? 10.469 19.25 -3.959 1 98.88 132 ALA B O 1
ATOM 2772 N N . PHE B 1 133 ? 8.602 19.078 -2.785 1 98.94 133 PHE B N 1
ATOM 2773 C CA . PHE B 1 133 ? 9.312 18.875 -1.526 1 98.94 133 PHE B CA 1
ATOM 2774 C C . PHE B 1 133 ? 10.109 17.578 -1.55 1 98.94 133 PHE B C 1
ATOM 2776 O O . PHE B 1 133 ? 11.266 17.547 -1.131 1 98.94 133 PHE B O 1
ATOM 2783 N N . ILE B 1 134 ? 9.508 16.484 -2.016 1 98.88 134 ILE B N 1
ATOM 2784 C CA . ILE B 1 134 ? 10.188 15.195 -2.127 1 98.88 134 ILE B CA 1
ATOM 2785 C C . ILE B 1 134 ? 11.391 15.32 -3.062 1 98.88 134 ILE B C 1
ATOM 2787 O O . ILE B 1 134 ? 12.469 14.805 -2.77 1 98.88 134 ILE B O 1
ATOM 2791 N N . LYS B 1 135 ? 11.164 15.992 -4.168 1 98.38 135 LYS B N 1
ATOM 2792 C CA . LYS B 1 135 ? 12.266 16.234 -5.094 1 98.38 135 LYS B CA 1
ATOM 2793 C C . LYS B 1 135 ? 13.406 16.984 -4.414 1 98.38 135 LYS B C 1
ATOM 2795 O O . LYS B 1 135 ? 14.578 16.641 -4.582 1 98.38 135 LYS B O 1
ATOM 2800 N N . GLU B 1 136 ? 13.047 18.016 -3.689 1 98.56 136 GLU B N 1
ATOM 2801 C CA . GLU B 1 136 ? 14.031 18.797 -2.955 1 98.56 136 GLU B CA 1
ATOM 2802 C C . GLU B 1 136 ? 14.836 17.922 -1.991 1 98.56 136 GLU B C 1
ATOM 2804 O O . GLU B 1 136 ? 16.062 18.016 -1.94 1 98.56 136 GLU B O 1
ATOM 2809 N N . LEU B 1 137 ? 14.172 17.109 -1.203 1 98.75 137 LEU B N 1
ATOM 2810 C CA . LEU B 1 137 ? 14.836 16.234 -0.238 1 98.75 137 LEU B CA 1
ATOM 2811 C C . LEU B 1 137 ? 15.766 15.25 -0.942 1 98.75 137 LEU B C 1
ATOM 2813 O O . LEU B 1 137 ? 16.875 15 -0.474 1 98.75 137 LEU B O 1
ATOM 2817 N N . ASN B 1 138 ? 15.289 14.695 -2.031 1 98.31 138 ASN B N 1
ATOM 2818 C CA . ASN B 1 138 ? 16.094 13.719 -2.758 1 98.31 138 ASN B CA 1
ATOM 2819 C C . ASN B 1 138 ? 17.312 14.359 -3.406 1 98.31 138 ASN B C 1
ATOM 2821 O O . ASN B 1 138 ? 18.297 13.68 -3.68 1 98.31 138 ASN B O 1
ATOM 2825 N N . GLU B 1 139 ? 17.234 15.625 -3.729 1 97.75 139 GLU B N 1
ATOM 2826 C CA . GLU B 1 139 ? 18.391 16.359 -4.254 1 97.75 139 GLU B CA 1
ATOM 2827 C C . GLU B 1 139 ? 19.375 16.719 -3.143 1 97.75 139 GLU B C 1
ATOM 2829 O O . GLU B 1 139 ? 20.578 16.719 -3.354 1 97.75 139 GLU B O 1
ATOM 2834 N N . LYS B 1 140 ? 18.828 16.969 -2.02 1 98.25 140 LYS B N 1
ATOM 2835 C CA . LYS B 1 140 ? 19.625 17.453 -0.895 1 98.25 140 LYS B CA 1
ATOM 2836 C C . LYS B 1 140 ? 20.312 16.297 -0.166 1 98.25 140 LYS B C 1
ATOM 2838 O O . LYS B 1 140 ? 21.422 16.453 0.338 1 98.25 140 LYS B O 1
ATOM 2843 N N . TYR B 1 141 ? 19.625 15.188 -0.056 1 98.25 141 TYR B N 1
ATOM 2844 C CA . TYR B 1 141 ? 20.109 14.055 0.722 1 98.25 141 TYR B CA 1
ATOM 2845 C C . TYR B 1 141 ? 20.281 12.828 -0.159 1 98.25 141 TYR B C 1
ATOM 2847 O O . TYR B 1 141 ? 19.641 12.711 -1.211 1 98.25 141 TYR B O 1
ATOM 2855 N N . ASP B 1 142 ? 21.188 11.945 0.241 1 97.44 142 ASP B N 1
ATOM 2856 C CA . ASP B 1 142 ? 21.406 10.656 -0.406 1 97.44 142 ASP B CA 1
ATOM 2857 C C . ASP B 1 142 ? 21.641 9.555 0.628 1 97.44 142 ASP B C 1
ATOM 2859 O O . ASP B 1 142 ? 22.453 9.719 1.543 1 97.44 142 ASP B O 1
ATOM 2863 N N . ASN B 1 143 ? 20.844 8.453 0.443 1 97.62 143 ASN B N 1
ATOM 2864 C CA . ASN B 1 143 ? 20.969 7.301 1.324 1 97.62 143 ASN B CA 1
ATOM 2865 C C . ASN B 1 143 ? 20.656 7.664 2.773 1 97.62 143 ASN B C 1
ATOM 2867 O O . ASN B 1 143 ? 21.422 7.309 3.682 1 97.62 143 ASN B O 1
ATOM 2871 N N . LYS B 1 144 ? 19.594 8.43 2.963 1 98.69 144 LYS B N 1
ATOM 2872 C CA . LYS B 1 144 ? 19.156 8.828 4.293 1 98.69 144 LYS B CA 1
ATOM 2873 C C . LYS B 1 144 ? 17.781 8.242 4.613 1 98.69 144 LYS B C 1
ATOM 2875 O O . LYS B 1 144 ? 16.984 7.965 3.707 1 98.69 144 LYS B O 1
ATOM 2880 N N . ASN B 1 145 ? 17.625 7.953 5.859 1 98.75 145 ASN B N 1
ATOM 2881 C CA . ASN B 1 145 ? 16.312 7.598 6.41 1 98.75 145 ASN B CA 1
ATOM 2882 C C . ASN B 1 145 ? 15.602 8.812 6.984 1 98.75 145 ASN B C 1
ATOM 2884 O O . ASN B 1 145 ? 16.078 9.43 7.941 1 98.75 145 ASN B O 1
ATOM 2888 N N . ILE B 1 146 ? 14.477 9.148 6.383 1 98.94 146 ILE B N 1
ATOM 2889 C CA . ILE B 1 146 ? 13.828 10.422 6.688 1 98.94 146 ILE B CA 1
ATOM 2890 C C . ILE B 1 146 ? 12.383 10.18 7.102 1 98.94 146 ILE B C 1
ATOM 2892 O O . ILE B 1 146 ? 11.617 9.547 6.367 1 98.94 146 ILE B O 1
ATOM 2896 N N . ILE B 1 147 ? 11.961 10.656 8.273 1 98.94 147 ILE B N 1
ATOM 2897 C CA . ILE B 1 147 ? 10.57 10.609 8.703 1 98.94 147 ILE B CA 1
ATOM 2898 C C . ILE B 1 147 ? 9.836 11.844 8.195 1 98.94 147 ILE B C 1
ATOM 2900 O O . ILE B 1 147 ? 10.344 12.961 8.281 1 98.94 147 ILE B O 1
ATOM 2904 N N . LEU B 1 148 ? 8.742 11.656 7.574 1 99 148 LEU B N 1
ATOM 2905 C CA . LEU B 1 148 ? 7.809 12.727 7.23 1 99 148 LEU B CA 1
ATOM 2906 C C . LEU B 1 148 ? 6.504 12.578 8.008 1 99 148 LEU B C 1
ATOM 2908 O O . LEU B 1 148 ? 5.812 11.562 7.871 1 99 148 LEU B O 1
ATOM 2912 N N . VAL B 1 149 ? 6.16 13.516 8.859 1 98.94 149 VAL B N 1
ATOM 2913 C CA . VAL B 1 149 ? 4.891 13.508 9.578 1 98.94 149 VAL B CA 1
ATOM 2914 C C . VAL B 1 149 ? 3.908 14.461 8.891 1 98.94 149 VAL B C 1
ATOM 2916 O O . VAL B 1 149 ? 4.188 15.648 8.742 1 98.94 149 VAL B O 1
ATOM 2919 N N . THR B 1 150 ? 2.803 13.914 8.492 1 98.81 150 THR B N 1
ATOM 2920 C CA . THR B 1 150 ? 1.854 14.672 7.68 1 98.81 150 THR B CA 1
ATOM 2921 C C . THR B 1 150 ? 0.421 14.258 8 1 98.81 150 THR B C 1
ATOM 2923 O O . THR B 1 150 ? 0.109 13.906 9.141 1 98.81 150 THR B O 1
ATOM 2926 N N . HIS B 1 151 ? -0.46 14.422 7.062 1 98.25 151 HIS B N 1
ATOM 2927 C CA . HIS B 1 151 ? -1.894 14.266 7.281 1 98.25 151 HIS B CA 1
ATOM 2928 C C . HIS B 1 151 ? -2.504 13.281 6.289 1 98.25 151 HIS B C 1
ATOM 2930 O O . HIS B 1 151 ? -1.801 12.75 5.43 1 98.25 151 HIS B O 1
ATOM 2936 N N . SER B 1 152 ? -3.766 13 6.488 1 97.31 152 SER B N 1
ATOM 2937 C CA . SER B 1 152 ? -4.426 11.914 5.773 1 97.31 152 SER B CA 1
ATOM 2938 C C . SER B 1 152 ? -4.465 12.18 4.273 1 97.31 152 SER B C 1
ATOM 2940 O O . SER B 1 152 ? -3.951 11.383 3.484 1 97.31 152 SER B O 1
ATOM 2942 N N . ILE B 1 153 ? -5.02 13.336 3.854 1 97.88 153 ILE B N 1
ATOM 2943 C CA . ILE B 1 153 ? -5.188 13.609 2.43 1 97.88 153 ILE B CA 1
ATOM 2944 C C . ILE B 1 153 ? -3.82 13.797 1.775 1 97.88 153 ILE B C 1
ATOM 2946 O O . ILE B 1 153 ? -3.553 13.234 0.71 1 97.88 153 ILE B O 1
ATOM 2950 N N . THR B 1 154 ? -2.971 14.516 2.4 1 98.69 154 THR B N 1
ATOM 2951 C CA . THR B 1 154 ? -1.644 14.789 1.859 1 98.69 154 THR B CA 1
ATOM 2952 C C . THR B 1 154 ? -0.861 13.492 1.672 1 98.69 154 THR B C 1
ATOM 2954 O O . THR B 1 154 ? -0.216 13.297 0.641 1 98.69 154 THR B O 1
ATOM 2957 N N . LEU B 1 155 ? -0.93 12.633 2.623 1 98.69 155 LEU B N 1
ATOM 2958 C CA . LEU B 1 155 ? -0.249 11.344 2.551 1 98.69 155 LEU B CA 1
ATOM 2959 C C . LEU B 1 155 ? -0.808 10.5 1.411 1 98.69 155 LEU B C 1
ATOM 2961 O O . LEU B 1 155 ? -0.048 9.875 0.665 1 98.69 155 LEU B O 1
ATOM 2965 N N . ARG B 1 156 ? -2.1 10.453 1.261 1 98.69 156 ARG B N 1
ATOM 2966 C CA . ARG B 1 156 ? -2.723 9.719 0.165 1 98.69 156 ARG B CA 1
ATOM 2967 C C . ARG B 1 156 ? -2.268 10.258 -1.186 1 98.69 156 ARG B C 1
ATOM 2969 O O . ARG B 1 156 ? -1.971 9.492 -2.102 1 98.69 156 ARG B O 1
ATOM 2976 N N . VAL B 1 157 ? -2.223 11.586 -1.275 1 98.75 157 VAL B N 1
ATOM 2977 C CA . VAL B 1 157 ? -1.769 12.234 -2.502 1 98.75 157 VAL B CA 1
ATOM 2978 C C . VAL B 1 157 ? -0.336 11.805 -2.812 1 98.75 157 VAL B C 1
ATOM 2980 O O . VAL B 1 157 ? -0.012 11.484 -3.959 1 98.75 157 VAL B O 1
ATOM 2983 N N . MET B 1 158 ? 0.511 11.773 -1.823 1 98.81 158 MET B N 1
ATOM 2984 C CA . MET B 1 158 ? 1.9 11.359 -1.999 1 98.81 158 MET B CA 1
ATOM 2985 C C . MET B 1 158 ? 1.978 9.938 -2.553 1 98.81 158 MET B C 1
ATOM 2987 O O . MET B 1 158 ? 2.686 9.688 -3.531 1 98.81 158 MET B O 1
ATOM 2991 N N . LEU B 1 159 ? 1.269 9.047 -1.935 1 98.88 159 LEU B N 1
ATOM 2992 C CA . LEU B 1 159 ? 1.321 7.645 -2.322 1 98.88 159 LEU B CA 1
ATOM 2993 C C . LEU B 1 159 ? 0.8 7.453 -3.742 1 98.88 159 LEU B C 1
ATOM 2995 O O . LEU B 1 159 ? 1.394 6.715 -4.531 1 98.88 159 LEU B O 1
ATOM 2999 N N . LEU B 1 160 ? -0.291 8.133 -4.07 1 98.81 160 LEU B N 1
ATOM 3000 C CA . LEU B 1 160 ? -0.814 8.055 -5.43 1 98.81 160 LEU B CA 1
ATOM 3001 C C . LEU B 1 160 ? 0.179 8.641 -6.43 1 98.81 160 LEU B C 1
ATOM 3003 O O . LEU B 1 160 ? 0.341 8.109 -7.531 1 98.81 160 LEU B O 1
ATOM 3007 N N . SER B 1 161 ? 0.806 9.719 -6.035 1 98.75 161 SER B N 1
ATOM 3008 C CA . SER B 1 161 ? 1.809 10.328 -6.906 1 98.75 161 SER B CA 1
ATOM 3009 C C . SER B 1 161 ? 2.967 9.367 -7.164 1 98.75 161 SER B C 1
ATOM 3011 O O . SER B 1 161 ? 3.402 9.203 -8.305 1 98.75 161 SER B O 1
ATOM 3013 N N . PHE B 1 162 ? 3.428 8.711 -6.113 1 98.75 162 PHE B N 1
ATOM 3014 C CA . PHE B 1 162 ? 4.523 7.754 -6.234 1 98.75 162 PHE B CA 1
ATOM 3015 C C . PHE B 1 162 ? 4.156 6.629 -7.191 1 98.75 162 PHE B C 1
ATOM 3017 O O . PHE B 1 162 ? 5.031 6.062 -7.859 1 98.75 162 PHE B O 1
ATOM 3024 N N . LEU B 1 163 ? 2.895 6.34 -7.297 1 98.56 163 LEU B N 1
ATOM 3025 C CA . LEU B 1 163 ? 2.428 5.227 -8.117 1 98.56 163 LEU B CA 1
ATOM 3026 C C . LEU B 1 163 ? 1.896 5.727 -9.453 1 98.56 163 LEU B C 1
ATOM 3028 O O . LEU B 1 163 ? 1.347 4.949 -10.242 1 98.56 163 LEU B O 1
ATOM 3032 N N . GLU B 1 164 ? 1.966 7.055 -9.688 1 98.25 164 GLU B N 1
ATOM 3033 C CA . GLU B 1 164 ? 1.461 7.699 -10.898 1 98.25 164 GLU B CA 1
ATOM 3034 C C . GLU B 1 164 ? -0.003 7.344 -11.141 1 98.25 164 GLU B C 1
ATOM 3036 O O . GLU B 1 164 ? -0.394 7.039 -12.266 1 98.25 164 GLU B O 1
ATOM 3041 N N . SER B 1 165 ? -0.703 7.23 -10.078 1 98.56 165 SER B N 1
ATOM 3042 C CA . SER B 1 165 ? -2.15 7.043 -10.102 1 98.56 165 SER B CA 1
ATOM 3043 C C . SER B 1 165 ? -2.881 8.383 -10.047 1 98.56 165 SER B C 1
ATOM 3045 O O . SER B 1 165 ? -2.375 9.344 -9.461 1 98.56 165 SER B O 1
ATOM 3047 N N . GLY B 1 166 ? -4.059 8.469 -10.648 1 98.31 166 GLY B N 1
ATOM 3048 C CA . GLY B 1 166 ? -4.828 9.703 -10.641 1 98.31 166 GLY B CA 1
ATOM 3049 C C . GLY B 1 166 ? -5.387 10.055 -9.273 1 98.31 166 GLY B C 1
ATOM 3050 O O . GLY B 1 166 ? -5.672 9.172 -8.469 1 98.31 166 GLY B O 1
ATOM 3051 N N . MET B 1 167 ? -5.648 11.359 -9.086 1 98.25 167 MET B N 1
ATOM 3052 C CA . MET B 1 167 ? -6.102 11.844 -7.785 1 98.25 167 MET B CA 1
ATOM 3053 C C . MET B 1 167 ? -7.566 11.484 -7.551 1 98.25 167 MET B C 1
ATOM 3055 O O . MET B 1 167 ? -8.062 11.594 -6.426 1 98.25 167 MET B O 1
ATOM 3059 N N . GLU B 1 168 ? -8.266 11.094 -8.633 1 97.81 168 GLU B N 1
ATOM 3060 C CA . GLU B 1 168 ? -9.633 10.609 -8.461 1 97.81 168 GLU B CA 1
ATOM 3061 C C . GLU B 1 168 ? -9.68 9.367 -7.574 1 97.81 168 GLU B C 1
ATOM 3063 O O . GLU B 1 168 ? -10.742 8.977 -7.086 1 97.81 168 GLU B O 1
ATOM 3068 N N . ASN B 1 169 ? -8.477 8.742 -7.32 1 97.88 169 ASN B N 1
ATOM 3069 C CA . ASN B 1 169 ? -8.406 7.488 -6.578 1 97.88 169 ASN B CA 1
ATOM 3070 C C . ASN B 1 169 ? -8 7.715 -5.125 1 97.88 169 ASN B C 1
ATOM 3072 O O . ASN B 1 169 ? -7.559 6.789 -4.445 1 97.88 169 ASN B O 1
ATOM 3076 N N . ILE B 1 170 ? -8.125 8.883 -4.566 1 97.56 170 ILE B N 1
ATOM 3077 C CA . ILE B 1 170 ? -7.645 9.227 -3.23 1 97.56 170 ILE B CA 1
ATOM 3078 C C . ILE B 1 170 ? -8.367 8.375 -2.189 1 97.56 170 ILE B C 1
ATOM 3080 O O . ILE B 1 170 ? -7.816 8.078 -1.13 1 97.56 170 ILE B O 1
ATOM 3084 N N . TYR B 1 171 ? -9.594 7.973 -2.496 1 96.88 171 TYR B N 1
ATOM 3085 C CA . TYR B 1 171 ? -10.383 7.227 -1.524 1 96.88 171 TYR B CA 1
ATOM 3086 C C . TYR B 1 171 ? -10.062 5.734 -1.597 1 96.88 171 TYR B C 1
ATOM 3088 O O . TYR B 1 171 ? -10.594 4.941 -0.816 1 96.88 171 TYR B O 1
ATOM 3096 N N . ARG B 1 172 ? -9.18 5.332 -2.441 1 97.81 172 ARG B N 1
ATOM 3097 C CA . ARG B 1 172 ? -8.859 3.918 -2.598 1 97.81 172 ARG B CA 1
ATOM 3098 C C . ARG B 1 172 ? -7.699 3.516 -1.695 1 97.81 172 ARG B C 1
ATOM 3100 O O . ARG B 1 172 ? -7.227 2.379 -1.757 1 97.81 172 ARG B O 1
ATOM 3107 N N . ILE B 1 173 ? -7.223 4.402 -0.91 1 98 173 ILE B N 1
ATOM 3108 C CA . ILE B 1 173 ? -6.148 4.148 0.044 1 98 173 ILE B CA 1
ATOM 3109 C C . ILE B 1 173 ? -6.598 4.551 1.446 1 98 173 ILE B C 1
ATOM 3111 O O . ILE B 1 173 ? -7.105 5.656 1.648 1 98 173 ILE B O 1
ATOM 3115 N N . LYS B 1 174 ? -6.43 3.662 2.379 1 97.5 174 LYS B N 1
ATOM 3116 C CA . LYS B 1 174 ? -6.723 3.963 3.777 1 97.5 174 LYS B CA 1
ATOM 3117 C C . LYS B 1 174 ? -5.469 4.414 4.52 1 97.5 174 LYS B C 1
ATOM 3119 O O . LYS B 1 174 ? -4.387 3.861 4.305 1 97.5 174 LYS B O 1
ATOM 3124 N N . GLN B 1 175 ? -5.594 5.379 5.34 1 97.56 175 GLN B N 1
ATOM 3125 C CA . GLN B 1 175 ? -4.516 5.848 6.207 1 97.56 175 GLN B CA 1
ATOM 3126 C C . GLN B 1 175 ? -5.02 6.086 7.629 1 97.56 175 GLN B C 1
ATOM 3128 O O . GLN B 1 175 ? -5.82 6.992 7.867 1 97.56 175 GLN B O 1
ATOM 3133 N N . ASP B 1 176 ? -4.535 5.344 8.539 1 96.88 176 ASP B N 1
ATOM 3134 C CA . ASP B 1 176 ? -4.898 5.484 9.953 1 96.88 176 ASP B CA 1
ATOM 3135 C C . ASP B 1 176 ? -3.945 6.441 10.664 1 96.88 176 ASP B C 1
ATOM 3137 O O . ASP B 1 176 ? -2.869 6.754 10.156 1 96.88 176 ASP B O 1
ATOM 3141 N N . ASN B 1 177 ? -4.438 6.918 11.797 1 97.19 177 ASN B N 1
ATOM 3142 C CA . ASN B 1 177 ? -3.547 7.738 12.602 1 97.19 177 ASN B CA 1
ATOM 3143 C C . ASN B 1 177 ? -2.299 6.969 13.023 1 97.19 177 ASN B C 1
ATOM 3145 O O . ASN B 1 177 ? -2.393 5.828 13.477 1 97.19 177 ASN B O 1
ATOM 3149 N N . THR B 1 178 ? -1.146 7.566 12.789 1 97.75 178 THR B N 1
ATOM 3150 C CA . THR B 1 178 ? 0.204 7.129 13.125 1 97.75 178 THR B CA 1
ATOM 3151 C C . THR B 1 178 ? 0.603 5.914 12.289 1 97.75 178 THR B C 1
ATOM 3153 O O . THR B 1 178 ? 1.637 5.293 12.539 1 97.75 178 THR B O 1
ATOM 3156 N N . ALA B 1 179 ? -0.212 5.566 11.336 1 97.19 179 ALA B N 1
ATOM 3157 C CA . ALA B 1 179 ? 0.166 4.453 10.469 1 97.19 179 ALA B CA 1
ATOM 3158 C C . ALA B 1 179 ? 1.476 4.75 9.742 1 97.19 179 ALA B C 1
ATOM 3160 O O . ALA B 1 179 ? 1.694 5.867 9.273 1 97.19 179 ALA B O 1
ATOM 3161 N N . LEU B 1 180 ? 2.316 3.76 9.688 1 98.06 180 LEU B N 1
ATOM 3162 C CA . LEU B 1 180 ? 3.623 3.893 9.055 1 98.06 180 LEU B CA 1
ATOM 3163 C C . LEU B 1 180 ? 3.562 3.459 7.594 1 98.06 180 LEU B C 1
ATOM 3165 O O . LEU B 1 180 ? 3.016 2.398 7.277 1 98.06 180 LEU B O 1
ATOM 3169 N N . ASN B 1 181 ? 4.023 4.277 6.699 1 98.75 181 ASN B N 1
ATOM 3170 C CA . ASN B 1 181 ? 4.289 3.996 5.293 1 98.75 181 ASN B CA 1
ATOM 3171 C C . ASN B 1 181 ? 5.773 4.117 4.969 1 98.75 181 ASN B C 1
ATOM 3173 O O . ASN B 1 181 ? 6.426 5.086 5.367 1 98.75 181 ASN B O 1
ATOM 3177 N N . ILE B 1 182 ? 6.312 3.158 4.262 1 98.81 182 ILE B N 1
ATOM 3178 C CA . ILE B 1 182 ? 7.73 3.188 3.912 1 98.81 182 ILE B CA 1
ATOM 3179 C C . ILE B 1 182 ? 7.887 3.209 2.393 1 98.81 182 ILE B C 1
ATOM 3181 O O . ILE B 1 182 ? 7.332 2.359 1.693 1 98.81 182 ILE B O 1
ATOM 3185 N N . VAL B 1 183 ? 8.594 4.191 1.91 1 98.81 183 VAL B N 1
ATOM 3186 C CA . VAL B 1 183 ? 8.875 4.34 0.484 1 98.81 183 VAL B CA 1
ATOM 3187 C C . VAL B 1 183 ? 10.375 4.465 0.258 1 98.81 183 VAL B C 1
ATOM 3189 O O . VAL B 1 183 ? 11.008 5.391 0.77 1 98.81 183 VAL B O 1
ATOM 3192 N N . GLU B 1 184 ? 10.922 3.57 -0.505 1 98.5 184 GLU B N 1
ATOM 3193 C CA . GLU B 1 184 ? 12.336 3.613 -0.881 1 98.5 184 GLU B CA 1
ATOM 3194 C C . GLU B 1 184 ? 12.516 4.227 -2.268 1 98.5 184 GLU B C 1
ATOM 3196 O O . GLU B 1 184 ? 11.859 3.814 -3.225 1 98.5 184 GLU B O 1
ATOM 3201 N N . PHE B 1 185 ? 13.336 5.176 -2.338 1 98.12 185 PHE B N 1
ATOM 3202 C CA . PHE B 1 185 ? 13.656 5.734 -3.645 1 98.12 185 PHE B CA 1
ATOM 3203 C C . PHE B 1 185 ? 14.859 5.023 -4.258 1 98.12 185 PHE B C 1
ATOM 3205 O O . PHE B 1 185 ? 15.953 5.051 -3.693 1 98.12 185 PHE B O 1
ATOM 3212 N N . LYS B 1 186 ? 14.562 4.406 -5.352 1 95.5 186 LYS B N 1
ATOM 3213 C CA . LYS B 1 186 ? 15.586 3.729 -6.137 1 95.5 186 LYS B CA 1
ATOM 3214 C C . LYS B 1 186 ? 15.914 4.512 -7.406 1 95.5 186 LYS B C 1
ATOM 3216 O O . LYS B 1 186 ? 15.32 5.562 -7.664 1 95.5 186 LYS B O 1
ATOM 3221 N N . ASP B 1 187 ? 16.875 4.027 -8.203 1 90.75 187 ASP B N 1
ATOM 3222 C CA . ASP B 1 187 ? 17.266 4.684 -9.445 1 90.75 187 ASP B CA 1
ATOM 3223 C C . ASP B 1 187 ? 16.094 4.758 -10.422 1 90.75 187 ASP B C 1
ATOM 3225 O O . ASP B 1 187 ? 15.992 5.699 -11.211 1 90.75 187 ASP B O 1
ATOM 3229 N N . TYR B 1 188 ? 15.203 3.801 -10.258 1 90.12 188 TYR B N 1
ATOM 3230 C CA . TYR B 1 188 ? 14.109 3.715 -11.227 1 90.12 188 TYR B CA 1
ATOM 3231 C C . TYR B 1 188 ? 12.836 4.336 -10.664 1 90.12 188 TYR B C 1
ATOM 3233 O O . TYR B 1 188 ? 11.781 4.266 -11.297 1 90.12 188 TYR B O 1
ATOM 3241 N N . GLY B 1 189 ? 12.969 4.922 -9.469 1 93.94 189 GLY B N 1
ATOM 3242 C CA . GLY B 1 189 ? 11.805 5.59 -8.906 1 93.94 189 GLY B CA 1
ATOM 3243 C C . GLY B 1 189 ? 11.445 5.102 -7.512 1 93.94 189 GLY B C 1
ATOM 3244 O O . GLY B 1 189 ? 12.18 4.312 -6.918 1 93.94 189 GLY B O 1
ATOM 3245 N N . PRO B 1 190 ? 10.336 5.641 -7.016 1 98.19 190 PRO B N 1
ATOM 3246 C CA . PRO B 1 190 ? 9.914 5.246 -5.672 1 98.19 190 PRO B CA 1
ATOM 3247 C C . PRO B 1 190 ? 9.336 3.834 -5.621 1 98.19 190 PRO B C 1
ATOM 3249 O O . PRO B 1 190 ? 8.648 3.412 -6.555 1 98.19 190 PRO B O 1
ATOM 3252 N N . VAL B 1 191 ? 9.633 3.131 -4.574 1 98.25 191 VAL B N 1
ATOM 3253 C CA . VAL B 1 191 ? 9.102 1.8 -4.309 1 98.25 191 VAL B CA 1
ATOM 3254 C C . VAL B 1 191 ? 8.375 1.793 -2.965 1 98.25 191 VAL B C 1
ATOM 3256 O O . VAL B 1 191 ? 8.992 2.004 -1.919 1 98.25 191 VAL B O 1
ATOM 3259 N N . ILE B 1 192 ? 7.062 1.56 -3.018 1 98.69 192 ILE B N 1
ATOM 3260 C CA . ILE B 1 192 ? 6.297 1.441 -1.782 1 98.69 192 ILE B CA 1
ATOM 3261 C C . ILE B 1 192 ? 6.539 0.071 -1.154 1 98.69 192 ILE B C 1
ATOM 3263 O O . ILE B 1 192 ? 6.176 -0.957 -1.73 1 98.69 192 ILE B O 1
ATOM 3267 N N . VAL B 1 193 ? 7.07 0.092 0.052 1 98.06 193 VAL B N 1
ATOM 3268 C CA . VAL B 1 193 ? 7.469 -1.126 0.748 1 98.06 193 VAL B CA 1
ATOM 3269 C C . VAL B 1 193 ? 6.395 -1.522 1.756 1 98.06 193 VAL B C 1
ATOM 3271 O O . VAL B 1 193 ? 6.148 -2.711 1.973 1 98.06 193 VAL B O 1
ATOM 3274 N N . LYS B 1 194 ? 5.855 -0.52 2.361 1 98.06 194 LYS B N 1
ATOM 3275 C CA . LYS B 1 194 ? 4.805 -0.691 3.359 1 98.06 194 LYS B CA 1
ATOM 3276 C C . LYS B 1 194 ? 3.754 0.41 3.248 1 98.06 194 LYS B C 1
ATOM 3278 O O . LYS B 1 194 ? 4.09 1.576 3.033 1 98.06 194 LYS B O 1
ATOM 3283 N N . MET B 1 195 ? 2.529 0.005 3.438 1 98.56 195 MET B N 1
ATOM 3284 C CA . MET B 1 195 ? 1.453 0.991 3.432 1 98.56 195 MET B CA 1
ATOM 3285 C C . MET B 1 195 ? 0.51 0.775 4.609 1 98.56 195 MET B C 1
ATOM 3287 O O . MET B 1 195 ? 0.019 -0.335 4.824 1 98.56 195 MET B O 1
ATOM 3291 N N . ASN B 1 196 ? 0.285 1.789 5.441 1 98.31 196 ASN B N 1
ATOM 3292 C CA . ASN B 1 196 ? -0.685 1.863 6.527 1 98.31 196 ASN B CA 1
ATOM 3293 C C . ASN B 1 196 ? -0.421 0.798 7.59 1 98.31 196 ASN B C 1
ATOM 3295 O O . ASN B 1 196 ? -1.347 0.121 8.039 1 98.31 196 ASN B O 1
ATOM 3299 N N . ASP B 1 197 ? 0.837 0.617 7.945 1 97.31 197 ASP B N 1
ATOM 3300 C CA . ASP B 1 197 ? 1.224 -0.322 8.992 1 97.31 197 ASP B CA 1
ATOM 3301 C C . ASP B 1 197 ? 0.893 0.234 10.375 1 97.31 197 ASP B C 1
ATOM 3303 O O . ASP B 1 197 ? 1.434 1.265 10.789 1 97.31 197 ASP B O 1
ATOM 3307 N N . THR B 1 198 ? 0.006 -0.43 11.078 1 95.81 198 THR B N 1
ATOM 3308 C CA . THR B 1 198 ? -0.405 0.011 12.406 1 95.81 198 THR B CA 1
ATOM 3309 C C 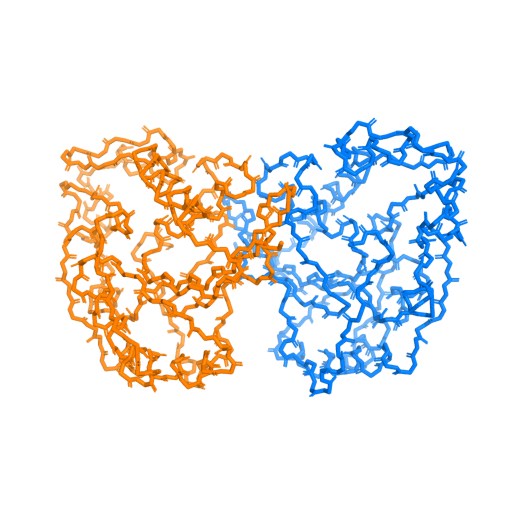. THR B 1 198 ? 0.007 -1.008 13.461 1 95.81 198 THR B C 1
ATOM 3311 O O . THR B 1 198 ? -0.596 -1.072 14.539 1 95.81 198 THR B O 1
ATOM 3314 N N . SER B 1 199 ? 1.02 -1.818 13.172 1 93.5 199 SER B N 1
ATOM 3315 C CA . SER B 1 199 ? 1.398 -2.932 14.039 1 93.5 199 SER B CA 1
ATOM 3316 C C . SER B 1 199 ? 1.945 -2.434 15.375 1 93.5 199 SER B C 1
ATOM 3318 O O . SER B 1 199 ? 1.985 -3.182 16.344 1 93.5 199 SER B O 1
ATOM 3320 N N . HIS B 1 200 ? 2.354 -1.188 15.383 1 94.56 200 HIS B N 1
ATOM 3321 C CA . HIS B 1 200 ? 2.904 -0.634 16.609 1 94.56 200 HIS B CA 1
ATOM 3322 C C . HIS B 1 200 ? 1.805 -0.372 17.641 1 94.56 200 HIS B C 1
ATOM 3324 O O . HIS B 1 200 ? 2.086 -0.216 18.828 1 94.56 200 HIS B O 1
ATOM 3330 N N . ILE B 1 201 ? 0.585 -0.236 17.188 1 93.06 201 ILE B N 1
ATOM 3331 C CA . ILE B 1 201 ? -0.513 0.14 18.062 1 93.06 201 ILE B CA 1
ATOM 3332 C C . ILE B 1 201 ? -0.926 -1.061 18.922 1 93.06 201 ILE B C 1
ATOM 3334 O O . ILE B 1 201 ? -1.352 -2.088 18.391 1 93.06 201 ILE B O 1
ATOM 3338 N N . LYS B 1 202 ? -0.833 -1.067 20.188 1 84.06 202 LYS B N 1
ATOM 3339 C CA . LYS B 1 202 ? -1.104 -2.17 21.094 1 84.06 202 LYS B CA 1
ATOM 3340 C C . LYS B 1 202 ? -2.574 -2.193 21.516 1 84.06 202 LYS B C 1
ATOM 3342 O O . LYS B 1 202 ? -3.164 -3.266 21.672 1 84.06 202 LYS B O 1
ATOM 3347 N N . ASN B 1 203 ? -3.168 -1.068 21.797 1 71.81 203 ASN B N 1
ATOM 3348 C CA . ASN B 1 203 ? -4.551 -1.023 22.266 1 71.81 203 ASN B CA 1
ATOM 3349 C C . ASN B 1 203 ? -5.5 -0.572 21.156 1 71.81 203 ASN B C 1
ATOM 3351 O O . ASN B 1 203 ? -5.43 0.57 20.703 1 71.81 203 ASN B O 1
ATOM 3355 N N . HIS B 1 204 ? -5.902 -1.594 20.328 1 61.72 204 HIS B N 1
ATOM 3356 C CA . HIS B 1 204 ? -6.688 -1.304 19.125 1 61.72 204 HIS B CA 1
ATOM 3357 C C . HIS B 1 204 ? -8.094 -0.835 19.5 1 61.72 204 HIS B C 1
ATOM 3359 O O . HIS B 1 204 ? -9.008 -1.651 19.625 1 61.72 204 HIS B O 1
ATOM 3365 N N . VAL B 1 205 ? -8.289 0.117 20.25 1 53 205 VAL B N 1
ATOM 3366 C CA . VAL B 1 205 ? -9.672 0.55 20.125 1 53 205 VAL B CA 1
ATOM 3367 C C . VAL B 1 205 ? -9.953 0.984 18.688 1 53 205 VAL B C 1
ATOM 3369 O O . VAL B 1 205 ? -9.109 1.612 18.047 1 53 205 VAL B O 1
ATOM 3372 N N . LYS B 1 206 ? -10.977 0.359 18.172 1 52.72 206 LYS B N 1
ATOM 3373 C CA . LYS B 1 206 ? -11.438 0.757 16.844 1 52.72 206 LYS B CA 1
ATOM 3374 C C . LYS B 1 206 ? -11.148 2.234 16.578 1 52.72 206 LYS B C 1
ATOM 3376 O O . LYS B 1 206 ? -11.602 3.1 17.328 1 52.72 206 LYS B O 1
ATOM 3381 N N . ILE B 1 207 ? -9.992 2.531 16 1 49.97 207 ILE B N 1
ATOM 3382 C CA . ILE B 1 207 ? -9.625 3.898 15.656 1 49.97 207 ILE B CA 1
ATOM 3383 C C . ILE B 1 207 ? -10.586 4.445 14.602 1 49.97 207 ILE B C 1
ATOM 3385 O O . ILE B 1 207 ? -10.688 3.9 13.5 1 49.97 207 ILE B O 1
ATOM 3389 N N . ASN B 1 208 ? -11.812 4.902 15.086 1 50.03 208 ASN B N 1
ATOM 3390 C CA . ASN B 1 208 ? -12.711 5.57 14.148 1 50.03 208 ASN B CA 1
ATOM 3391 C C . ASN B 1 208 ? -12 6.695 13.398 1 50.03 208 ASN B C 1
ATOM 3393 O O . ASN B 1 208 ? -11.406 7.582 14.016 1 50.03 208 ASN B O 1
ATOM 3397 N N . ASN B 1 209 ? -11.711 6.422 12.203 1 52.34 209 ASN B N 1
ATOM 3398 C CA . ASN B 1 209 ? -10.938 7.277 11.305 1 52.34 209 ASN B CA 1
ATOM 3399 C C . ASN B 1 209 ? -11.656 8.602 11.047 1 52.34 209 ASN B C 1
ATOM 3401 O O . ASN B 1 209 ? -12.844 8.734 11.32 1 52.34 209 ASN B O 1
ATOM 3405 N N . SER B 1 210 ? -11.047 9.531 10.219 1 53.56 210 SER B N 1
ATOM 3406 C CA . SER B 1 210 ? -11.195 10.914 9.797 1 53.56 210 SER B CA 1
ATOM 3407 C C . SER B 1 210 ? -12.555 11.156 9.148 1 53.56 210 SER B C 1
ATOM 3409 O O . SER B 1 210 ? -13.141 10.234 8.578 1 53.56 210 SER B O 1
ATOM 3411 N N . ALA B 1 211 ? -13.133 12.305 9.508 1 48.22 211 ALA B N 1
ATOM 3412 C CA . ALA B 1 211 ? -14.422 12.797 9.016 1 48.22 211 ALA B CA 1
ATOM 3413 C C . ALA B 1 211 ? -14.602 12.484 7.535 1 48.22 211 ALA B C 1
ATOM 3415 O O . ALA B 1 211 ? -15.719 12.242 7.078 1 48.22 211 ALA B O 1
ATOM 3416 N N . LEU B 1 212 ? -13.539 12.562 6.809 1 56.03 212 LEU B N 1
ATOM 3417 C CA . LEU B 1 212 ? -13.727 12.492 5.363 1 56.03 212 LEU B CA 1
ATOM 3418 C C . LEU B 1 212 ? -13.461 11.078 4.848 1 56.03 212 LEU B C 1
ATOM 3420 O O . LEU B 1 212 ? -13.352 10.867 3.639 1 56.03 212 LEU B O 1
ATOM 3424 N N . GLU B 1 213 ? -13.367 10.055 5.82 1 52.59 213 GLU B N 1
ATOM 3425 C CA . GLU B 1 213 ? -13.117 8.695 5.352 1 52.59 213 GLU B CA 1
ATOM 3426 C C . GLU B 1 213 ? -14.383 7.848 5.43 1 52.59 213 GLU B C 1
ATOM 3428 O O . GLU B 1 213 ? -15.227 8.062 6.301 1 52.59 213 GLU B O 1
#

InterPro domains:
  IPR001345 Phosphoglycerate/bisphosphoglycerate mutase, active site [PS00175] (7-16)
  IPR013078 Histidine phosphatase superfamily, clade-1 [PF00300] (6-198)
  IPR013078 Histidine phosphatase superfamily, clade-1 [SM00855] (4-158)
  IPR013078 Histidine phosphatase superfamily, clade-1 [cd07067] (4-197)
  IPR029033 Histidine phosphatase superfamily [G3DSA:3.40.50.1240] (3-211)
  IPR029033 Histidine phosphatase superfamily [SSF53254] (4-202)
  IPR050275 Phosphoglycerate Mutase/Phosphatase [PTHR48100] (4-186)

Solvent-accessible surface area (backbone atoms only — not comparable to full-atom values): 21353 Å² total; per-residue (Å²): 119,40,35,33,39,41,38,26,24,27,34,42,28,52,39,33,75,68,23,26,38,67,22,78,60,74,48,57,56,32,74,65,11,50,50,42,28,49,36,37,34,62,54,56,58,78,46,81,70,72,47,37,37,16,8,63,47,58,36,19,37,52,32,37,43,51,31,19,64,73,69,71,42,74,68,41,69,37,72,56,36,38,39,56,35,42,32,80,47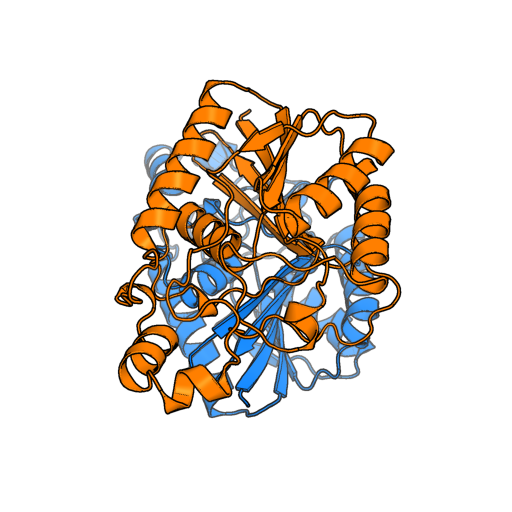,50,70,35,38,54,70,54,40,48,68,77,36,43,69,60,44,50,31,45,76,71,36,34,58,71,34,76,46,63,85,32,50,39,58,66,57,51,41,53,39,38,53,49,47,52,52,49,48,59,73,76,46,68,62,38,31,33,36,36,24,24,28,61,65,39,48,40,43,51,55,30,54,62,49,64,23,58,61,62,45,48,78,28,51,51,68,49,64,42,12,39,24,34,34,38,31,45,98,90,40,47,24,40,47,33,36,35,44,55,82,54,56,80,78,74,59,84,76,70,66,47,44,90,108,117,41,35,32,38,40,39,26,24,26,34,41,26,52,39,34,75,69,23,25,38,69,22,78,60,74,47,57,57,32,72,64,12,49,51,43,26,50,36,37,34,62,55,56,60,79,47,81,70,71,45,37,38,16,9,64,45,58,36,18,36,54,32,36,44,52,32,18,62,73,69,72,41,74,67,40,70,38,73,55,37,38,39,56,34,41,32,80,47,49,69,35,37,54,68,53,41,48,68,78,36,42,69,60,44,50,32,45,76,70,37,35,57,73,34,76,46,62,85,32,49,39,57,65,57,51,41,53,40,38,52,49,47,52,51,50,48,58,73,74,46,69,61,40,30,32,36,37,24,23,26,61,65,39,48,39,44,49,54,30,53,60,49,64,23,57,61,62,45,50,78,29,50,51,68,47,66,44,12,40,24,34,36,38,30,45,97,90,40,46,22,40,47,33,36,36,44,53,82,54,56,83,77,76,61,84,75,72,65,47,44,92,107

Organism: Clostridioides difficile (strain 630) (NCBI:txid272563)